Protein AF-A0A3D5L0C8-F1 (afdb_monomer)

Solvent-accessible surface area (backbone atoms only — not comparable to full-atom values): 24224 Å² total; per-residue (Å²): 131,83,74,75,51,73,50,75,52,76,43,56,41,90,88,77,67,47,79,75,45,77,50,77,46,75,53,84,63,50,46,59,67,56,48,68,77,65,62,50,64,24,40,38,86,71,37,79,89,48,92,45,42,49,68,38,48,75,40,47,19,88,88,66,50,30,41,53,58,52,72,58,24,50,44,31,11,35,37,28,18,60,48,75,71,81,96,42,45,75,59,77,69,74,60,67,86,52,56,53,54,19,29,17,18,66,47,68,57,93,67,85,52,47,38,40,22,20,36,35,84,86,69,34,41,78,50,100,90,51,73,42,85,40,72,50,61,55,100,78,23,46,72,77,64,74,57,30,75,45,80,32,26,16,50,29,10,69,26,50,85,58,29,61,86,42,61,40,36,42,42,38,58,43,36,38,32,75,46,62,84,50,52,73,67,56,48,52,44,60,69,28,50,42,48,58,43,69,89,80,26,29,31,34,21,52,47,70,82,83,63,44,38,39,41,38,39,29,43,34,56,32,86,63,83,57,100,85,58,66,75,26,50,90,76,65,54,46,81,74,43,78,49,78,42,74,60,92,66,47,50,51,78,48,93,60,88,48,43,23,35,44,62,40,49,43,90,74,63,32,38,36,38,37,15,24,61,58,29,87,61,60,60,31,52,39,22,29,36,38,33,33,72,88,76,60,52,75,49,67,39,71,45,75,33,79,76,35,36,35,40,39,41,10,39,35,29,86,59,96,54,42,39,39,17,25,28,36,46,59,56,93,60,23,40,37,34,40,26,50,81,33,36,31,35,36,42,32,34,73,91,40,69,83,50,65,44,78,46,68,58,92,49,70,42,62,97,38,15,30,27,31,84,53,97,47,27,16,30,33,41,57,58,88,60,31,38,40,38,29,23,33,38,29,32,69,85,65,47,72,35,64,31,54,51,59,53,30,38,39,63,49,55,83,55,97,61,71,49,38,41,22,43,65,63,42,60,41,90,86,52,46,44,32,29,40,35,27,56,55,84,66,45,34,32,45,32,36,28,36,66,82

Foldseek 3Di:
DADKDKDKDWDADPPPRHTDDIDIDIAHAACLVVCLVVFQWLNLVPPPPDPDFDFQQAFAFPVGAHCPPVPPFQWNKKFFWQDDADRDNLCPDGALVTWGLAMEANAQDPPPFQRYWGWDPVQWADDPPGTDTDTDHDPSHNDDHGDDMDTGGRLCRVDTPQAQPDDLRQKAFGTKGWCLPADLVLVQQQLQWAAADVVQQWTWGWDDPFFKIKIFIKRHRTPDDDPPADGSDRSRIDTPDIDMDGDPFAGAPDPPQKGLKHWYDQVPQKIKIWHWAFFPFFWTKIKMKIAGNPPRDIDIDIATGGGAGFHRQWIFGSPQATFFEGQWHHDPQWIWTQGPQQQFIWTAGNVDRNPIDTLGQNDHADCAAQQDRDNGAYQWEDQPLWIDGQQWIQGVVRDIRGYNRDHNFNSDSPDDDRWGFRDYWHADRSRQWTWGWTGDSSIIMITIMGRD

Sequence (452 aa):
MRLKGKMKIELRNAKTGALEKRVVRENMATNVLNDLFGINPMGVFYNFASESPKFTWSVASDSGYKMVPICPNAVGGILLFPNALEENAALVYPPTDNQPIAYASNDVNSGEQTGRGSISTTEAKAIENGYRFVWDFTTTQGNGTIRAAALTSSEGGVAGYGDIVEQRHSFRHIWRYDCGKATDDQKRILQNLVEIDFDKEKAYSIDYDGTTITLYTLRWPTFSIGLTEEFGTAVDFSVLETVTFTPTTFQWPNKTSYQYHYFLDGEDGYWYGFANKENSTGNATVYWCRISKEDHSFTEGKWSLTQTYLCCIGAHEYTSTPALGSKAVIRNGYLYVLRYQRTGVYKINLSNSADVTLIDFGFTSGNKPVFAQGDRDAFLLKHRGLIIGYSFLLTESDQVIQTKGQTRDFITSYGTESASVSSQFFPYGNGELLFYVTQSYGTEYFGCILAT

Mean predicted aligned error: 6.81 Å

Nearest PDB structures (foldseek):
  4bpc-assembly1_A  TM=7.087E-01  e=2.092E+00  Homo sapiens
  6kr4-assembly1_A  TM=7.311E-01  e=3.068E+00  Homo sapiens
  4hfo-assembly3_C  TM=2.675E-01  e=2.479E-01  Rhodnius prolixus
  5yvf-assembly4_D  TM=1.858E-01  e=2.222E-01  Arabidopsis thaliana
  5yvf-assembly2_B  TM=2.132E-01  e=7.007E-01  Arabidopsis thaliana

Secondary structure (DSSP, 8-state):
-----EEEEEEE-TTT--EEEEEEEE-PPPSHHHHHHH--GGGGGG-TTSS-SEE-TTSPPTTS--S-SIIIIIS-EEEEESSPPP--TT--S--TTS--SEEE-SS---SS-TTEEEE-TTT-EEETTEEE--EE--TTSS-S---EEEEE-TTTTTS-TT-SS--GGGEEEEEEEE-TTS-HHHHHHHHTEEEEETTTTEEEEEEE-SS-EEEEEEE--SS---TTPPSS-SS--EEEEEEEE--SS---S--SS-B-EEEEE-SSSEEEEEEE---SSS-EEEEEEEEETTT--EEEEEEEETT--BPPSEEEE-SSS-EEEESEEEETTEEEEEBTTSSEEEEEESS-TT-EEEEE-SS---SS-SS-SSTTS-S-EEETTEEE-SSEEE-TT--EEE----------SSSS-PPP--SPPEEETTTTEEEEEEEETTEEEEEEEEE-

Structure (mmCIF, N/CA/C/O backbone):
data_AF-A0A3D5L0C8-F1
#
_entry.id   AF-A0A3D5L0C8-F1
#
loop_
_atom_site.group_PDB
_atom_site.id
_atom_site.type_symbol
_atom_site.label_atom_id
_atom_site.label_alt_id
_atom_site.label_comp_id
_atom_site.label_asym_id
_atom_site.label_entity_id
_atom_site.label_seq_id
_atom_site.pdbx_PDB_ins_code
_atom_site.Cartn_x
_atom_site.Cartn_y
_atom_site.Cartn_z
_atom_site.occupancy
_atom_site.B_iso_or_equiv
_atom_site.auth_seq_id
_atom_site.auth_comp_id
_atom_site.auth_asym_id
_atom_site.auth_atom_id
_atom_site.pdbx_PDB_model_num
ATOM 1 N N . MET A 1 1 ? -1.393 9.008 -32.016 1.00 46.78 1 MET A N 1
ATOM 2 C CA . MET A 1 1 ? -0.918 7.717 -32.570 1.00 46.78 1 MET A CA 1
ATOM 3 C C . MET A 1 1 ? -0.586 6.820 -31.380 1.00 46.78 1 MET A C 1
ATOM 5 O O . MET A 1 1 ? 0.083 7.314 -30.483 1.00 46.78 1 MET A O 1
ATOM 9 N N . ARG A 1 2 ? -1.102 5.582 -31.287 1.00 64.38 2 ARG A N 1
ATOM 10 C CA . ARG A 1 2 ? -0.739 4.675 -30.173 1.00 64.38 2 ARG A CA 1
ATOM 11 C C . ARG A 1 2 ? 0.747 4.320 -30.283 1.00 64.38 2 ARG A C 1
ATOM 13 O O . ARG A 1 2 ? 1.199 4.004 -31.383 1.00 64.38 2 ARG A O 1
ATOM 20 N N . LEU A 1 3 ? 1.482 4.386 -29.170 1.00 73.88 3 LEU A N 1
ATOM 21 C CA . LEU A 1 3 ? 2.868 3.920 -29.102 1.00 73.88 3 LEU A CA 1
ATOM 22 C C . LEU A 1 3 ? 2.915 2.447 -29.528 1.00 73.88 3 LEU A C 1
ATOM 24 O O . LEU A 1 3 ? 2.140 1.630 -29.034 1.00 73.88 3 LEU A O 1
ATOM 28 N N . LYS A 1 4 ? 3.809 2.126 -30.462 1.00 78.31 4 LYS A N 1
ATOM 29 C CA . LYS A 1 4 ? 4.146 0.755 -30.848 1.00 78.31 4 LYS A CA 1
ATOM 30 C C . LYS A 1 4 ? 5.643 0.585 -30.696 1.00 78.31 4 LYS A C 1
ATOM 32 O O . LYS A 1 4 ? 6.416 1.410 -31.175 1.00 78.31 4 LYS A O 1
ATOM 37 N N . GLY A 1 5 ? 6.048 -0.485 -30.047 1.00 83.69 5 GLY A N 1
ATOM 38 C CA . GLY A 1 5 ? 7.436 -0.850 -29.843 1.00 83.69 5 GLY A CA 1
ATOM 39 C C . GLY A 1 5 ? 7.724 -2.229 -30.413 1.00 83.69 5 GLY A C 1
ATOM 40 O O . GLY A 1 5 ? 6.844 -3.059 -30.644 1.00 83.69 5 GLY A O 1
ATOM 41 N N . LYS A 1 6 ? 9.008 -2.457 -30.659 1.00 89.50 6 LYS A N 1
ATOM 42 C CA . LYS A 1 6 ? 9.543 -3.711 -31.168 1.00 89.50 6 LYS A CA 1
ATOM 43 C C . LYS A 1 6 ? 10.668 -4.142 -30.250 1.00 89.50 6 LYS A C 1
ATOM 45 O O . LYS A 1 6 ? 11.670 -3.441 -30.133 1.00 89.50 6 LYS A O 1
ATOM 50 N N . MET A 1 7 ? 10.512 -5.301 -29.631 1.00 89.69 7 MET A N 1
ATOM 51 C CA . MET A 1 7 ? 11.533 -5.902 -28.789 1.00 89.69 7 MET A CA 1
ATOM 52 C C . MET A 1 7 ? 12.334 -6.930 -29.585 1.00 89.69 7 MET A C 1
ATOM 54 O O . MET A 1 7 ? 11.786 -7.720 -30.359 1.00 89.69 7 MET A O 1
ATOM 58 N N . LYS A 1 8 ? 13.648 -6.936 -29.364 1.00 92.12 8 LYS A N 1
ATOM 59 C CA . LYS A 1 8 ? 14.573 -7.938 -29.887 1.00 92.12 8 LYS A CA 1
ATOM 60 C C . LYS A 1 8 ? 15.451 -8.435 -28.740 1.00 92.12 8 LYS A C 1
ATOM 62 O O . LYS A 1 8 ? 16.183 -7.639 -28.171 1.00 92.12 8 LYS A O 1
ATOM 67 N N . ILE A 1 9 ? 15.393 -9.732 -28.447 1.00 89.50 9 ILE A N 1
ATOM 68 C CA . ILE A 1 9 ? 16.276 -10.398 -27.480 1.00 89.50 9 ILE A CA 1
ATOM 69 C C . ILE A 1 9 ? 17.264 -11.260 -28.263 1.00 89.50 9 ILE A C 1
ATOM 71 O O . ILE A 1 9 ? 16.849 -12.061 -29.107 1.00 89.50 9 ILE A O 1
ATOM 75 N N . GLU A 1 10 ? 18.557 -11.090 -27.998 1.00 92.56 10 GLU A N 1
ATOM 76 C CA . GLU A 1 10 ? 19.642 -11.861 -28.607 1.00 92.56 10 GLU A CA 1
ATOM 77 C C . GLU A 1 10 ? 20.463 -12.544 -27.513 1.00 92.56 10 GLU A C 1
ATOM 79 O O . GLU A 1 10 ? 21.005 -11.880 -26.638 1.00 92.56 10 GLU A O 1
ATOM 84 N N . LEU A 1 11 ? 20.565 -13.871 -27.580 1.00 89.62 11 LEU A N 1
ATOM 85 C CA . LEU A 1 11 ? 21.498 -14.653 -26.774 1.00 89.62 11 LEU A CA 1
ATOM 86 C C . LEU A 1 11 ? 22.724 -14.954 -27.627 1.00 89.62 11 LEU A C 1
ATOM 88 O O . LEU A 1 11 ? 22.591 -15.469 -28.743 1.00 89.62 11 LEU A O 1
ATOM 92 N N . ARG A 1 12 ? 23.906 -14.637 -27.106 1.00 90.69 12 ARG A N 1
ATOM 93 C CA . ARG A 1 12 ? 25.183 -14.847 -27.787 1.00 90.69 12 ARG A CA 1
ATOM 94 C C . ARG A 1 12 ? 26.103 -15.699 -26.934 1.00 90.69 12 ARG A C 1
ATOM 96 O O . ARG A 1 12 ? 26.145 -15.556 -25.716 1.00 90.69 12 ARG A O 1
ATOM 103 N N . ASN A 1 13 ? 26.874 -16.546 -27.598 1.00 90.31 13 ASN A N 1
ATOM 104 C CA . ASN A 1 13 ? 27.884 -17.356 -26.952 1.00 90.31 13 ASN A CA 1
ATOM 105 C C . ASN A 1 13 ? 28.969 -16.461 -26.337 1.00 90.31 13 ASN A C 1
ATOM 107 O O . ASN A 1 13 ? 29.617 -15.694 -27.050 1.00 90.31 13 ASN A O 1
ATOM 111 N N . ALA A 1 14 ? 29.223 -16.610 -25.039 1.00 85.62 14 ALA A N 1
ATOM 112 C CA . ALA A 1 14 ? 30.166 -15.751 -24.323 1.00 85.62 14 ALA A CA 1
ATOM 113 C C . ALA A 1 14 ? 31.625 -15.865 -24.810 1.00 85.62 14 ALA A C 1
ATOM 115 O O . ALA A 1 14 ? 32.391 -14.920 -24.660 1.00 85.62 14 ALA A O 1
ATOM 116 N N . LYS A 1 15 ? 32.028 -17.007 -25.391 1.00 88.44 15 LYS A N 1
ATOM 117 C CA . LYS A 1 15 ? 33.410 -17.237 -25.854 1.00 88.44 15 LYS A CA 1
ATOM 118 C C . LYS A 1 15 ? 33.625 -16.838 -27.311 1.00 88.44 15 LYS A C 1
ATOM 120 O O . LYS A 1 15 ? 34.709 -16.393 -27.664 1.00 88.44 15 LYS A O 1
ATOM 125 N N . THR A 1 16 ? 32.621 -17.043 -28.162 1.00 91.12 16 THR A N 1
ATOM 126 C CA . THR A 1 16 ? 32.753 -16.871 -29.621 1.00 91.12 16 THR A CA 1
ATOM 127 C C . THR A 1 16 ? 32.016 -15.647 -30.164 1.00 91.12 16 THR A C 1
ATOM 129 O O . THR A 1 16 ? 32.230 -15.275 -31.313 1.00 91.12 16 THR A O 1
ATOM 132 N N . GLY A 1 17 ? 31.117 -15.035 -29.384 1.00 88.19 17 GLY A N 1
ATOM 133 C CA . GLY A 1 17 ? 30.242 -13.941 -29.826 1.00 88.19 17 GLY A CA 1
ATOM 134 C C . GLY A 1 17 ? 29.142 -14.364 -30.812 1.00 88.19 17 GLY A C 1
ATOM 135 O O . GLY A 1 17 ? 28.331 -13.530 -31.236 1.00 88.19 17 GLY A O 1
ATOM 136 N N . ALA A 1 18 ? 29.092 -15.651 -31.176 1.00 92.25 18 ALA A N 1
ATOM 137 C CA . ALA A 1 18 ? 28.122 -16.196 -32.113 1.00 92.25 18 ALA A CA 1
ATOM 138 C C . ALA A 1 18 ? 26.694 -16.058 -31.567 1.00 92.25 18 ALA A C 1
ATOM 140 O O . ALA A 1 18 ? 26.443 -16.300 -30.389 1.00 92.25 18 ALA A O 1
ATOM 141 N N . LEU A 1 19 ? 25.754 -15.666 -32.428 1.00 93.81 19 LEU A N 1
ATOM 142 C CA . LEU A 1 19 ? 24.335 -15.594 -32.084 1.00 93.81 19 LEU A CA 1
ATOM 143 C C . LEU A 1 19 ? 23.773 -17.011 -31.924 1.00 93.81 19 LEU A C 1
ATOM 145 O O . LEU A 1 19 ? 23.749 -17.772 -32.886 1.00 93.81 19 LEU A O 1
ATOM 149 N N . GLU A 1 20 ? 23.288 -17.339 -30.730 1.00 92.12 20 GLU A N 1
ATOM 150 C CA . GLU A 1 20 ? 22.707 -18.649 -30.415 1.00 92.12 20 GLU A CA 1
ATOM 151 C C . GLU A 1 20 ? 21.182 -18.631 -30.517 1.00 92.12 20 GLU A C 1
ATOM 153 O O . GLU A 1 20 ? 20.568 -19.572 -31.015 1.00 92.12 20 GLU A O 1
ATOM 158 N N . LYS A 1 21 ? 20.547 -17.542 -30.070 1.00 90.00 21 LYS A N 1
ATOM 159 C CA . LYS A 1 21 ? 19.090 -17.399 -30.123 1.00 90.00 21 LYS A CA 1
ATOM 160 C C . LYS A 1 21 ? 18.699 -15.958 -30.386 1.00 90.00 21 LYS A C 1
ATOM 162 O O . LYS A 1 21 ? 19.299 -15.030 -29.854 1.00 90.00 21 LYS A O 1
ATOM 167 N N . ARG A 1 22 ? 17.641 -15.777 -31.173 1.00 91.75 22 ARG A N 1
ATOM 168 C CA . ARG A 1 22 ? 17.027 -14.475 -31.424 1.00 91.75 22 ARG A CA 1
ATOM 169 C C . ARG A 1 22 ? 15.517 -14.577 -31.310 1.00 91.75 22 ARG A C 1
ATOM 171 O O . ARG A 1 22 ? 14.903 -15.434 -31.938 1.00 91.75 22 ARG A O 1
ATOM 178 N N . VAL A 1 23 ? 14.923 -13.670 -30.546 1.00 89.94 23 VAL A N 1
ATOM 179 C CA . VAL A 1 23 ? 13.471 -13.513 -30.432 1.00 89.94 23 VAL A CA 1
ATOM 180 C C . VAL A 1 23 ? 13.116 -12.085 -30.815 1.00 89.94 23 VAL A C 1
ATOM 182 O O . VAL A 1 23 ? 13.772 -11.141 -30.384 1.00 89.94 23 VAL A O 1
ATOM 185 N N . VAL A 1 24 ? 12.087 -11.927 -31.646 1.00 91.75 24 VAL A N 1
ATOM 186 C CA . VAL A 1 24 ? 11.527 -10.623 -32.016 1.00 91.75 24 VAL A CA 1
ATOM 187 C C . VAL A 1 24 ? 10.039 -10.643 -31.703 1.00 91.75 24 VAL A C 1
ATOM 189 O O . VAL A 1 24 ? 9.349 -11.610 -32.042 1.00 91.75 24 VAL A O 1
ATOM 192 N N . ARG A 1 25 ? 9.562 -9.598 -31.034 1.00 88.25 25 ARG A N 1
ATOM 193 C CA . ARG A 1 25 ? 8.157 -9.400 -30.672 1.00 88.25 25 ARG A CA 1
ATOM 194 C C . ARG A 1 25 ? 7.787 -7.934 -30.844 1.00 88.25 25 ARG A C 1
ATOM 196 O O . ARG A 1 25 ? 8.656 -7.063 -30.796 1.00 88.25 25 ARG A O 1
ATOM 203 N N . GLU A 1 26 ? 6.510 -7.676 -31.056 1.00 87.50 26 GLU A N 1
ATOM 204 C CA . GLU A 1 26 ? 5.938 -6.342 -30.880 1.00 87.50 26 GLU A CA 1
ATOM 205 C C . GLU A 1 26 ? 5.467 -6.217 -29.432 1.00 87.50 26 GLU A C 1
ATOM 207 O O . GLU A 1 26 ? 5.227 -7.233 -28.782 1.00 87.50 26 GLU A O 1
ATOM 212 N N . ASN A 1 27 ? 5.410 -4.998 -28.904 1.00 78.06 27 ASN A N 1
ATOM 213 C CA . ASN A 1 27 ? 4.902 -4.761 -27.559 1.00 78.06 27 ASN A CA 1
ATOM 214 C C . ASN A 1 27 ? 3.533 -4.068 -27.593 1.00 78.06 27 ASN A C 1
ATOM 216 O O . ASN A 1 27 ? 3.115 -3.481 -28.594 1.00 78.06 27 ASN A O 1
ATOM 220 N N . MET A 1 28 ? 2.870 -4.115 -26.446 1.00 85.69 28 MET A N 1
ATOM 221 C CA . MET A 1 28 ? 1.727 -3.284 -26.109 1.00 85.69 28 MET A CA 1
ATOM 222 C C . MET A 1 28 ? 2.207 -2.172 -25.167 1.00 85.69 28 MET A C 1
ATOM 224 O O . MET A 1 28 ? 3.084 -2.395 -24.333 1.00 85.69 28 MET A O 1
ATOM 228 N N . ALA A 1 29 ? 1.640 -0.975 -25.301 1.00 85.06 29 ALA A N 1
ATOM 229 C CA . ALA A 1 29 ? 1.774 0.075 -24.299 1.00 85.06 29 ALA A CA 1
ATOM 230 C C . ALA A 1 29 ? 0.574 0.005 -23.350 1.00 85.06 29 ALA A C 1
ATOM 232 O O . ALA A 1 29 ? -0.567 -0.057 -23.815 1.00 85.06 29 ALA A O 1
ATOM 233 N N . THR A 1 30 ? 0.836 0.004 -22.046 1.00 86.81 30 THR A N 1
ATOM 234 C CA . THR A 1 30 ? -0.211 0.117 -21.029 1.00 86.81 30 THR A CA 1
ATOM 235 C C . THR A 1 30 ? -0.699 1.562 -20.909 1.00 86.81 30 THR A C 1
ATOM 237 O O . THR A 1 30 ? -0.121 2.484 -21.496 1.00 86.81 30 THR A O 1
ATOM 240 N N . ASN A 1 31 ? -1.771 1.767 -20.147 1.00 85.31 31 ASN A N 1
ATOM 241 C CA . ASN A 1 31 ? -2.348 3.089 -19.926 1.00 85.31 31 ASN A CA 1
ATOM 242 C C . ASN A 1 31 ? -1.559 3.941 -18.918 1.00 85.31 31 ASN A C 1
ATOM 244 O O . ASN A 1 31 ? -1.756 5.151 -18.916 1.00 85.31 31 ASN A O 1
ATOM 248 N N . VAL A 1 32 ? -0.591 3.366 -18.186 1.00 82.69 32 VAL A N 1
ATOM 249 C CA . VAL A 1 32 ? 0.121 4.010 -17.061 1.00 82.69 32 VAL A CA 1
ATOM 250 C C . VAL A 1 32 ? 0.626 5.427 -17.345 1.00 82.69 32 VAL A C 1
ATOM 252 O O . VAL A 1 32 ? 0.525 6.298 -16.494 1.00 82.69 32 VAL A O 1
ATOM 255 N N . LEU A 1 33 ? 1.162 5.705 -18.542 1.00 82.88 33 LEU A N 1
ATOM 256 C CA . LEU A 1 33 ? 1.644 7.052 -18.874 1.00 82.88 33 LEU A CA 1
ATOM 257 C C . LEU A 1 33 ? 0.493 8.043 -19.057 1.00 82.88 33 LEU A C 1
ATOM 259 O O . LEU A 1 33 ? 0.602 9.192 -18.641 1.00 82.88 33 LEU A O 1
ATOM 263 N N . ASN A 1 34 ? -0.595 7.612 -19.697 1.00 83.12 34 ASN A N 1
ATOM 264 C CA . ASN A 1 34 ? -1.778 8.454 -19.851 1.00 83.12 34 ASN A CA 1
ATOM 265 C C . ASN A 1 34 ? -2.462 8.658 -18.503 1.00 83.12 34 ASN A C 1
ATOM 267 O O . ASN A 1 34 ? -2.922 9.758 -18.232 1.00 83.12 34 ASN A O 1
ATOM 271 N N . ASP A 1 35 ? -2.478 7.632 -17.660 1.00 81.25 35 ASP A N 1
ATOM 272 C CA . ASP A 1 35 ? -3.076 7.682 -16.333 1.00 81.25 35 ASP A CA 1
ATOM 273 C C . ASP A 1 35 ? -2.262 8.615 -15.421 1.00 81.25 35 ASP A C 1
ATOM 275 O O . ASP A 1 35 ? -2.812 9.541 -14.830 1.00 81.25 35 ASP A O 1
ATOM 279 N N . LEU A 1 36 ? -0.932 8.491 -15.424 1.00 78.69 36 LEU A N 1
ATOM 280 C CA . LEU A 1 36 ? -0.020 9.341 -14.654 1.00 78.69 36 LEU A CA 1
ATOM 281 C C . LEU A 1 36 ? -0.129 10.836 -14.996 1.00 78.69 36 LEU A C 1
ATOM 283 O O . LEU A 1 36 ? -0.062 11.673 -14.099 1.00 78.69 36 LEU A O 1
ATOM 287 N N . PHE A 1 37 ? -0.248 11.184 -16.282 1.00 78.00 37 PHE A N 1
ATOM 288 C CA . PHE A 1 37 ? -0.276 12.586 -16.727 1.00 78.00 37 PHE A CA 1
ATOM 289 C C . PHE A 1 37 ? -1.687 13.129 -16.996 1.00 78.00 37 PHE A C 1
ATOM 291 O O . PHE A 1 37 ? -1.853 14.339 -17.135 1.00 78.00 37 PHE A O 1
ATOM 298 N N . GLY A 1 38 ? -2.688 12.258 -17.107 1.00 78.31 38 GLY A N 1
ATOM 299 C CA . GLY A 1 38 ? -4.063 12.610 -17.458 1.00 78.31 38 GLY A CA 1
ATOM 300 C C . GLY A 1 38 ? -5.036 12.571 -16.283 1.00 78.31 38 GLY A C 1
ATOM 301 O O . GLY A 1 38 ? -6.026 13.302 -16.309 1.00 78.31 38 GLY A O 1
ATOM 302 N N . ILE A 1 39 ? -4.769 11.766 -15.249 1.00 78.25 39 ILE A N 1
ATOM 303 C CA . ILE A 1 39 ? -5.609 11.715 -14.049 1.00 78.25 39 ILE A CA 1
ATOM 304 C C . ILE A 1 39 ? -5.205 12.862 -13.123 1.00 78.25 39 ILE A C 1
ATOM 306 O O . ILE A 1 39 ? -4.081 12.917 -12.629 1.00 78.25 39 ILE A O 1
ATOM 310 N N . ASN A 1 40 ? -6.147 13.769 -12.871 1.00 79.19 40 ASN A N 1
ATOM 311 C CA . ASN A 1 40 ? -5.945 14.942 -12.030 1.00 79.19 40 ASN A CA 1
ATOM 312 C C . ASN A 1 40 ? -6.968 14.957 -10.874 1.00 79.19 40 ASN A C 1
ATOM 314 O O . ASN A 1 40 ? -7.978 15.660 -10.964 1.00 79.19 40 ASN A O 1
ATOM 318 N N . PRO A 1 41 ? -6.756 14.147 -9.823 1.00 79.56 41 PRO A N 1
ATOM 319 C CA . PRO A 1 41 ? -7.678 14.056 -8.694 1.00 79.56 41 PRO A CA 1
ATOM 320 C C . PRO A 1 41 ? -7.681 15.374 -7.902 1.00 79.56 41 PRO A C 1
ATOM 322 O O . PRO A 1 41 ? -6.631 15.983 -7.704 1.00 79.56 41 PRO A O 1
ATOM 325 N N . MET A 1 42 ? -8.857 15.832 -7.466 1.00 79.00 42 MET A N 1
ATOM 326 C CA . MET A 1 42 ? -9.096 17.125 -6.789 1.00 79.00 42 MET A CA 1
ATOM 327 C C . MET A 1 42 ? -8.571 18.329 -7.599 1.00 79.00 42 MET A C 1
ATOM 329 O O . MET A 1 42 ? -8.181 19.358 -7.056 1.00 79.00 42 MET A O 1
ATOM 333 N N . GLY A 1 43 ? -8.457 18.125 -8.911 1.00 77.44 43 GLY A N 1
ATOM 334 C CA . GLY A 1 43 ? -7.459 18.677 -9.822 1.00 77.44 43 GLY A CA 1
ATOM 335 C C . GLY A 1 43 ? -6.283 19.500 -9.298 1.00 77.44 43 GLY A C 1
ATOM 336 O O . GLY A 1 43 ? -5.964 20.589 -9.783 1.00 77.44 43 GLY A O 1
ATOM 337 N N . VAL A 1 44 ? -5.505 18.867 -8.436 1.00 78.25 44 VAL A N 1
ATOM 338 C CA . VAL A 1 44 ? -4.205 19.343 -7.962 1.00 78.25 44 VAL A CA 1
ATOM 339 C C . VAL A 1 44 ? -3.298 19.951 -9.051 1.00 78.25 44 VAL A C 1
ATOM 341 O O . VAL A 1 44 ? -2.605 20.925 -8.770 1.00 78.25 44 VAL A O 1
ATOM 344 N N . PHE A 1 45 ? -3.307 19.455 -10.299 1.00 76.06 45 PHE A N 1
ATOM 345 C CA . PHE A 1 45 ? -2.446 19.944 -11.394 1.00 76.06 45 PHE A CA 1
ATOM 346 C C . PHE A 1 45 ? -2.759 21.374 -11.845 1.00 76.06 45 PHE A C 1
ATOM 348 O O . PHE A 1 45 ? -1.916 21.987 -12.496 1.00 76.06 45 PHE A O 1
ATOM 355 N N . TYR A 1 46 ? -3.944 21.910 -11.537 1.00 73.81 46 TYR A N 1
ATOM 356 C CA . TYR A 1 46 ? -4.330 23.263 -11.952 1.00 73.81 46 TYR A CA 1
ATOM 357 C C . TYR A 1 46 ? -4.116 24.318 -10.863 1.00 73.81 46 TYR A C 1
ATOM 359 O O . TYR A 1 46 ? -4.359 25.502 -11.105 1.00 73.81 46 TYR A O 1
ATOM 367 N N . ASN A 1 47 ? -3.620 23.927 -9.686 1.00 71.00 47 ASN A N 1
ATOM 368 C CA . ASN A 1 47 ? -3.354 24.850 -8.588 1.00 71.00 47 ASN A CA 1
ATOM 369 C C . ASN A 1 47 ? -1.998 25.567 -8.765 1.00 71.00 47 ASN A C 1
ATOM 371 O O . ASN A 1 47 ? -1.050 25.387 -8.007 1.00 71.00 47 ASN A O 1
ATOM 375 N N . PHE A 1 48 ? -1.880 26.361 -9.834 1.00 58.28 48 PHE A N 1
ATOM 376 C CA . PHE A 1 48 ? -0.625 27.020 -10.225 1.00 58.28 48 PHE A CA 1
ATOM 377 C C . PHE A 1 48 ? -0.238 28.214 -9.337 1.00 58.28 48 PHE A C 1
ATOM 379 O O . PHE A 1 48 ? 0.910 28.650 -9.374 1.00 58.28 48 PHE A O 1
ATOM 386 N N . ALA A 1 49 ? -1.189 28.776 -8.584 1.00 54.59 49 ALA A N 1
ATOM 387 C CA . ALA A 1 49 ? -0.977 29.967 -7.756 1.00 54.59 49 ALA A CA 1
ATOM 388 C C . ALA A 1 49 ? -0.532 29.642 -6.318 1.00 54.59 49 ALA A C 1
ATOM 390 O O . ALA A 1 49 ? -0.107 30.534 -5.586 1.00 54.59 49 ALA A O 1
ATOM 391 N N . SER A 1 50 ? -0.641 28.382 -5.907 1.00 61.25 50 SER A N 1
ATOM 392 C CA . SER A 1 50 ? -0.322 27.919 -4.559 1.00 61.25 50 SER A CA 1
ATOM 393 C C . SER A 1 50 ? 1.110 27.395 -4.440 1.00 61.25 50 SER A C 1
ATOM 395 O O . SER A 1 50 ? 1.622 26.762 -5.360 1.00 61.25 50 SER A O 1
ATOM 397 N N . GLU A 1 51 ? 1.714 27.527 -3.257 1.00 65.00 51 GLU A N 1
ATOM 398 C CA . GLU A 1 51 ? 2.960 26.817 -2.911 1.00 65.00 51 GLU A CA 1
ATOM 399 C C . GLU A 1 51 ? 2.771 25.289 -2.774 1.00 65.00 51 GLU A C 1
ATOM 401 O O . GLU A 1 51 ? 3.752 24.544 -2.725 1.00 65.00 51 GLU A O 1
ATOM 406 N N . SER A 1 52 ? 1.521 24.816 -2.690 1.00 64.38 52 SER A N 1
ATOM 407 C CA . SER A 1 52 ? 1.135 23.404 -2.589 1.00 64.38 52 SER A CA 1
ATOM 408 C C . SER A 1 52 ? -0.133 23.133 -3.398 1.00 64.38 52 SER A C 1
ATOM 410 O O . SER A 1 52 ? -1.098 23.864 -3.212 1.00 64.38 52 SER A O 1
ATOM 412 N N . PRO A 1 53 ? -0.190 22.060 -4.201 1.00 65.50 53 PRO A N 1
ATOM 413 C CA . PRO A 1 53 ? 0.602 20.847 -4.044 1.00 65.50 53 PRO A CA 1
ATOM 414 C C . PRO A 1 53 ? 1.982 20.910 -4.708 1.00 65.50 53 PRO A C 1
ATOM 416 O O . PRO A 1 53 ? 2.165 21.477 -5.783 1.00 65.50 53 PRO A O 1
ATOM 419 N N . LYS A 1 54 ? 2.977 20.301 -4.051 1.00 73.94 54 LYS A N 1
ATOM 420 C CA . LYS A 1 54 ? 4.341 20.197 -4.588 1.00 73.94 54 LYS A CA 1
ATOM 421 C C . LYS A 1 54 ? 4.438 18.993 -5.511 1.00 73.94 54 LYS A C 1
ATOM 423 O O . LYS A 1 54 ? 4.233 17.863 -5.072 1.00 73.94 54 LYS A O 1
ATOM 428 N N . PHE A 1 55 ? 4.799 19.240 -6.763 1.00 74.44 55 PHE A N 1
ATOM 429 C CA . PHE A 1 55 ? 4.939 18.229 -7.803 1.00 74.44 55 PHE A CA 1
ATOM 430 C C . PHE A 1 55 ? 6.384 17.774 -7.985 1.00 74.44 55 PHE A C 1
ATOM 432 O O . PHE A 1 55 ? 7.282 18.600 -8.101 1.00 74.44 55 PHE A O 1
ATOM 439 N N . THR A 1 56 ? 6.615 16.468 -8.097 1.00 71.62 56 THR A N 1
ATOM 440 C CA . THR A 1 56 ? 7.979 15.903 -8.146 1.00 71.62 56 THR A CA 1
ATOM 441 C C . THR A 1 56 ? 8.398 15.362 -9.519 1.00 71.62 56 THR A C 1
ATOM 443 O O . THR A 1 56 ? 9.527 14.911 -9.679 1.00 71.62 56 THR A O 1
ATOM 446 N N . TRP A 1 57 ? 7.550 15.450 -10.552 1.00 71.31 57 TRP A N 1
ATOM 447 C CA . TRP A 1 57 ? 7.816 14.856 -11.877 1.00 71.31 57 TRP A CA 1
ATOM 448 C C . TRP A 1 57 ? 9.059 15.418 -12.588 1.00 71.31 57 TRP A C 1
ATOM 450 O O . TRP A 1 57 ? 9.769 14.676 -13.269 1.00 71.31 57 TRP A O 1
ATOM 460 N N . SER A 1 58 ? 9.344 16.713 -12.448 1.00 67.56 58 SER A N 1
ATOM 461 C CA . SER A 1 58 ? 10.473 17.392 -13.106 1.00 67.56 58 SER A CA 1
ATOM 462 C C . SER A 1 58 ? 11.695 17.588 -12.212 1.00 67.56 58 SER A C 1
ATOM 464 O O . SER A 1 58 ? 12.744 18.027 -12.692 1.00 67.56 58 SER A O 1
ATOM 466 N N . VAL A 1 59 ? 11.576 17.254 -10.930 1.00 67.00 59 VAL A N 1
ATOM 467 C CA . VAL A 1 59 ? 12.553 17.624 -9.914 1.00 67.00 59 VAL A CA 1
ATOM 468 C C . VAL A 1 59 ? 13.427 16.415 -9.599 1.00 67.00 59 VAL A C 1
ATOM 470 O O . VAL A 1 59 ? 12.928 15.369 -9.185 1.00 67.00 59 VAL A O 1
ATOM 473 N N . ALA A 1 60 ? 14.733 16.561 -9.831 1.00 65.69 60 ALA A N 1
ATOM 474 C CA . ALA A 1 60 ? 15.682 15.465 -9.720 1.00 65.69 60 ALA A CA 1
ATOM 475 C C . ALA A 1 60 ? 15.838 14.998 -8.270 1.00 65.69 60 ALA A C 1
ATOM 477 O O . ALA A 1 60 ? 16.203 15.781 -7.402 1.00 65.69 60 ALA A O 1
ATOM 478 N N . SER A 1 61 ? 15.569 13.720 -8.054 1.00 61.75 61 SER A N 1
ATOM 479 C CA . SER A 1 61 ? 15.798 12.936 -6.849 1.00 61.75 61 SER A CA 1
ATOM 480 C C . SER A 1 61 ? 17.250 13.088 -6.333 1.00 61.75 61 SER A C 1
ATOM 482 O O . SER A 1 61 ? 18.135 13.471 -7.100 1.00 61.75 61 SER A O 1
ATOM 484 N N . ASP A 1 62 ? 17.550 12.714 -5.082 1.00 58.19 62 ASP A N 1
ATOM 485 C CA . ASP A 1 62 ? 18.942 12.651 -4.581 1.00 58.19 62 ASP A CA 1
ATOM 486 C C . ASP A 1 62 ? 19.822 11.686 -5.402 1.00 58.19 62 ASP A C 1
ATOM 488 O O . ASP A 1 62 ? 21.037 11.852 -5.489 1.00 58.19 62 ASP A O 1
ATOM 492 N N . SER A 1 63 ? 19.204 10.700 -6.064 1.00 56.66 63 SER A N 1
ATOM 493 C CA . SER A 1 63 ? 19.847 9.812 -7.041 1.00 56.66 63 SER A CA 1
ATOM 494 C C . SER A 1 63 ? 19.922 10.396 -8.465 1.00 56.66 63 SER A C 1
ATOM 496 O O . SER A 1 63 ? 20.337 9.704 -9.391 1.00 56.66 63 SER A O 1
ATOM 498 N N . GLY A 1 64 ? 19.531 11.658 -8.665 1.00 61.09 64 GLY A N 1
ATOM 499 C CA . GLY A 1 64 ? 19.568 12.374 -9.944 1.00 61.09 64 GLY A CA 1
ATOM 500 C C . GLY A 1 64 ? 18.421 12.057 -10.915 1.00 61.09 64 GLY A C 1
ATOM 501 O O . GLY A 1 64 ? 18.421 12.565 -12.039 1.00 61.09 64 GLY A O 1
ATOM 502 N N . TYR A 1 65 ? 17.436 11.244 -10.521 1.00 67.75 65 TYR A N 1
ATOM 503 C CA . TYR A 1 65 ? 16.306 10.853 -11.369 1.00 67.75 65 TYR A CA 1
ATOM 504 C C . TYR A 1 65 ? 15.193 11.899 -11.395 1.00 67.75 65 TYR A C 1
ATOM 506 O O . TYR A 1 65 ? 14.798 12.437 -10.372 1.00 67.75 65 TYR A O 1
ATOM 514 N N . LYS A 1 66 ? 14.575 12.091 -12.559 1.00 75.56 66 LYS A N 1
ATOM 515 C CA . LYS A 1 66 ? 13.347 12.876 -12.746 1.00 75.56 66 LYS A CA 1
ATOM 516 C C . LYS A 1 66 ? 12.435 12.140 -13.720 1.00 75.56 66 LYS A C 1
ATOM 518 O O . LYS A 1 66 ? 12.944 11.605 -14.693 1.00 75.56 66 LYS A O 1
ATOM 523 N N . MET A 1 67 ? 11.113 12.141 -13.535 1.00 78.38 67 MET A N 1
ATOM 524 C CA . MET A 1 67 ? 10.191 11.438 -14.449 1.00 78.38 67 MET A CA 1
ATOM 525 C C . MET A 1 67 ? 10.208 12.008 -15.871 1.00 78.38 67 MET A C 1
ATOM 527 O O . MET A 1 67 ? 10.007 11.263 -16.829 1.00 78.38 67 MET A O 1
ATOM 531 N N . VAL A 1 68 ? 10.457 13.315 -16.020 1.00 83.44 68 VAL A N 1
ATOM 532 C CA . VAL A 1 68 ? 10.539 13.968 -17.334 1.00 83.44 68 VAL A CA 1
ATOM 533 C C . VAL A 1 68 ? 11.973 14.319 -17.747 1.00 83.44 68 VAL A C 1
ATOM 535 O O . VAL A 1 68 ? 12.776 14.725 -16.905 1.00 83.44 68 VAL A O 1
ATOM 538 N N . PRO A 1 69 ? 12.322 14.228 -19.044 1.00 86.62 69 PRO A N 1
ATOM 539 C CA . PRO A 1 69 ? 11.477 13.809 -20.174 1.00 86.62 69 PRO A CA 1
ATOM 540 C C . PRO A 1 69 ? 11.060 12.327 -20.101 1.00 86.62 69 PRO A C 1
ATOM 542 O O . PRO A 1 69 ? 11.766 11.527 -19.499 1.00 86.62 69 PRO A O 1
ATOM 545 N N . ILE A 1 70 ? 9.919 11.969 -20.718 1.00 87.88 70 ILE A N 1
ATOM 546 C CA . ILE A 1 70 ? 9.334 10.610 -20.642 1.00 87.88 70 ILE A CA 1
ATOM 547 C C . ILE A 1 70 ? 10.373 9.534 -20.976 1.00 87.88 70 ILE A C 1
ATOM 549 O O . ILE A 1 70 ? 10.547 8.592 -20.212 1.00 87.88 70 ILE A O 1
ATOM 553 N N . CYS A 1 71 ? 11.104 9.694 -22.080 1.00 90.25 71 CYS A N 1
ATOM 554 C CA . CYS A 1 71 ? 12.273 8.873 -22.376 1.00 90.25 71 CYS A CA 1
ATOM 555 C C . CYS A 1 71 ? 13.549 9.672 -22.065 1.00 90.25 71 CYS A C 1
ATOM 557 O O . CYS A 1 71 ? 13.645 10.824 -22.499 1.00 90.25 71 CYS A O 1
ATOM 559 N N . PRO A 1 72 ? 14.549 9.076 -21.394 1.00 89.38 72 PRO A N 1
ATOM 560 C CA . PRO A 1 72 ? 14.618 7.678 -20.965 1.00 89.38 72 PRO A CA 1
ATOM 561 C C . PRO A 1 72 ? 14.173 7.455 -19.505 1.00 89.38 72 PRO A C 1
ATOM 563 O O . PRO A 1 72 ? 14.705 6.558 -18.860 1.00 89.38 72 PRO A O 1
ATOM 566 N N . ASN A 1 73 ? 13.299 8.290 -18.934 1.00 87.50 73 ASN A N 1
ATOM 567 C CA . ASN A 1 73 ? 13.065 8.279 -17.487 1.00 87.50 73 ASN A CA 1
ATOM 568 C C . ASN A 1 73 ? 11.772 7.561 -17.080 1.00 87.50 73 ASN A C 1
ATOM 570 O O . ASN A 1 73 ? 11.839 6.463 -16.536 1.00 87.50 73 ASN A O 1
ATOM 574 N N . ALA A 1 74 ? 10.595 8.133 -17.365 1.00 84.94 74 ALA A N 1
ATOM 575 C CA . ALA A 1 74 ? 9.308 7.468 -17.118 1.00 84.94 74 ALA A CA 1
ATOM 576 C C . ALA A 1 74 ? 9.165 6.149 -17.902 1.00 84.94 74 ALA A C 1
ATOM 578 O O . ALA A 1 74 ? 8.456 5.245 -17.470 1.00 84.94 74 ALA A O 1
ATOM 579 N N . VAL A 1 75 ? 9.878 6.028 -19.025 1.00 87.94 75 VAL A N 1
ATOM 580 C CA . VAL A 1 75 ? 10.132 4.772 -19.731 1.00 87.94 75 VAL A CA 1
ATOM 581 C C . VAL A 1 75 ? 11.630 4.665 -19.964 1.00 87.94 75 VAL A C 1
ATOM 583 O O . VAL A 1 75 ? 12.196 5.454 -20.720 1.00 87.94 75 VAL A O 1
ATOM 586 N N . GLY A 1 76 ? 12.268 3.688 -19.331 1.00 89.94 76 GLY A N 1
ATOM 587 C CA . GLY A 1 76 ? 13.703 3.452 -19.506 1.00 89.94 76 GLY A CA 1
ATOM 588 C C . GLY A 1 76 ? 14.315 2.390 -18.609 1.00 89.94 76 GLY A C 1
ATOM 589 O O . GLY A 1 76 ? 15.531 2.219 -18.627 1.00 89.94 76 GLY A O 1
ATOM 590 N N . GLY A 1 77 ? 13.488 1.658 -17.870 1.00 92.12 77 GLY A N 1
ATOM 591 C CA . GLY A 1 77 ? 13.854 0.383 -17.284 1.00 92.12 77 GLY A CA 1
ATOM 592 C C . GLY A 1 77 ? 13.195 -0.786 -18.015 1.00 92.12 77 GLY A C 1
ATOM 593 O O . GLY A 1 77 ? 12.255 -0.618 -18.799 1.00 92.12 77 GLY A O 1
ATOM 594 N N . ILE A 1 78 ? 13.682 -1.987 -17.730 1.00 93.19 78 ILE A N 1
ATOM 595 C CA . ILE A 1 78 ? 13.117 -3.255 -18.186 1.00 93.19 78 ILE A CA 1
ATOM 596 C C . ILE A 1 78 ? 13.028 -4.229 -17.013 1.00 93.19 78 ILE A C 1
ATOM 598 O O . ILE A 1 78 ? 13.945 -4.301 -16.199 1.00 93.19 78 ILE A O 1
ATOM 602 N N . LEU A 1 79 ? 11.939 -4.990 -16.954 1.00 92.75 79 LEU A N 1
ATOM 603 C CA . LEU A 1 79 ? 11.718 -6.103 -16.033 1.00 92.75 79 LEU A CA 1
ATOM 604 C C . LEU A 1 79 ? 11.545 -7.390 -16.846 1.00 92.75 79 LEU A C 1
ATOM 606 O O . LEU A 1 79 ? 10.793 -7.408 -17.824 1.00 92.75 79 LEU A O 1
ATOM 610 N N . LEU A 1 80 ? 12.227 -8.464 -16.453 1.00 92.75 80 LEU A N 1
ATOM 611 C CA . LEU A 1 80 ? 12.178 -9.776 -17.100 1.00 92.75 80 LEU A CA 1
ATOM 612 C C . LEU A 1 80 ? 11.563 -10.798 -16.145 1.00 92.75 80 LEU A C 1
ATOM 614 O O . LEU A 1 80 ? 12.041 -10.986 -15.026 1.00 92.75 80 LEU A O 1
ATOM 618 N N . PHE A 1 81 ? 10.519 -11.481 -16.606 1.00 92.88 81 PHE A N 1
ATOM 619 C CA . PHE A 1 81 ? 9.671 -12.319 -15.763 1.00 92.88 81 PHE A CA 1
ATOM 620 C C . PHE A 1 81 ? 9.820 -13.811 -16.070 1.00 92.88 81 PHE A C 1
ATOM 622 O O . PHE A 1 81 ? 9.961 -14.188 -17.244 1.00 92.88 81 PHE A O 1
ATOM 629 N N . PRO A 1 82 ? 9.734 -14.670 -15.036 1.00 92.81 82 PRO A N 1
ATOM 630 C CA . PRO A 1 82 ? 9.819 -16.115 -15.189 1.00 92.81 82 PRO A CA 1
ATOM 631 C C . PRO A 1 82 ? 8.552 -16.734 -15.776 1.00 92.81 82 PRO A C 1
ATOM 633 O O . PRO A 1 82 ? 8.637 -17.770 -16.439 1.00 92.81 82 PRO A O 1
ATOM 636 N N . ASN A 1 83 ? 7.397 -16.088 -15.589 1.00 93.19 83 ASN A N 1
ATOM 637 C CA . ASN A 1 83 ? 6.120 -16.489 -16.170 1.00 93.19 83 ASN A CA 1
ATOM 638 C C . ASN A 1 83 ? 5.611 -15.453 -17.177 1.00 93.19 83 ASN A C 1
ATOM 640 O O . ASN A 1 83 ? 6.093 -14.320 -17.233 1.00 93.19 83 ASN A O 1
ATOM 644 N N . ALA A 1 84 ? 4.659 -15.869 -18.013 1.00 92.19 84 ALA A N 1
ATOM 645 C CA . ALA A 1 84 ? 4.020 -14.971 -18.966 1.00 92.19 84 ALA A CA 1
ATOM 646 C C . ALA A 1 84 ? 3.260 -13.852 -18.233 1.00 92.19 84 ALA A C 1
ATOM 648 O O . ALA A 1 84 ? 2.745 -14.064 -17.137 1.00 92.19 84 ALA A O 1
ATOM 649 N N . LEU A 1 85 ? 3.186 -12.680 -18.861 1.00 90.50 85 LEU A N 1
ATOM 650 C CA . LEU A 1 85 ? 2.309 -11.591 -18.440 1.00 90.50 85 LEU A CA 1
ATOM 651 C C . LEU A 1 85 ? 1.095 -11.551 -19.362 1.00 90.50 85 LEU A C 1
ATOM 653 O O . LEU A 1 85 ? 1.215 -11.826 -20.558 1.00 90.50 85 LEU A O 1
ATOM 657 N N . GLU A 1 86 ? -0.059 -11.206 -18.805 1.00 89.69 86 GLU A N 1
ATOM 658 C CA . GLU A 1 86 ? -1.260 -10.951 -19.592 1.00 89.69 86 GLU A CA 1
ATOM 659 C C . GLU A 1 86 ? -1.079 -9.672 -20.424 1.00 89.69 86 GLU A C 1
ATOM 661 O O . GLU A 1 86 ? -0.686 -8.624 -19.909 1.00 89.69 86 GLU A O 1
ATOM 666 N N . GLU A 1 87 ? -1.373 -9.746 -21.723 1.00 87.44 87 GLU A N 1
ATOM 667 C CA . GLU A 1 87 ? -1.363 -8.580 -22.609 1.00 87.44 87 GLU A CA 1
ATOM 668 C C . GLU A 1 87 ? -2.662 -7.778 -22.450 1.00 87.44 87 GLU A C 1
ATOM 670 O O . GLU A 1 87 ? -3.594 -7.894 -23.244 1.00 87.44 87 GLU A O 1
ATOM 675 N N . ASN A 1 88 ? -2.719 -6.954 -21.405 1.00 88.06 88 ASN A N 1
ATOM 676 C CA . ASN A 1 88 ? -3.854 -6.084 -21.113 1.00 88.06 88 ASN A CA 1
ATOM 677 C C . ASN A 1 88 ? -3.389 -4.662 -20.773 1.00 88.06 88 ASN A C 1
ATOM 679 O O . ASN A 1 88 ? -2.620 -4.454 -19.838 1.00 88.06 88 ASN A O 1
ATOM 683 N N . ALA A 1 89 ? -3.856 -3.666 -21.532 1.00 87.31 89 ALA A N 1
ATOM 684 C CA . ALA A 1 89 ? -3.401 -2.282 -21.386 1.00 87.31 89 ALA A CA 1
ATOM 685 C C . ALA A 1 89 ? -3.757 -1.658 -20.024 1.00 87.31 89 ALA A C 1
ATOM 687 O O . ALA A 1 89 ? -3.113 -0.690 -19.627 1.00 87.31 89 ALA A O 1
ATOM 688 N N . ALA A 1 90 ? -4.747 -2.212 -19.319 1.00 84.25 90 ALA A N 1
ATOM 689 C CA . ALA A 1 90 ? -5.122 -1.810 -17.966 1.00 84.25 90 ALA A CA 1
ATOM 690 C C . ALA A 1 90 ? -4.253 -2.476 -16.877 1.00 84.25 90 ALA A C 1
ATOM 692 O O . ALA A 1 90 ? -4.217 -2.015 -15.741 1.00 84.25 90 ALA A O 1
ATOM 693 N N . LEU A 1 91 ? -3.528 -3.556 -17.187 1.00 83.69 91 LEU A N 1
ATOM 694 C CA . LEU A 1 91 ? -2.663 -4.228 -16.217 1.00 83.69 91 LEU A CA 1
ATOM 695 C C . LEU A 1 91 ? -1.262 -3.613 -16.236 1.00 83.69 91 LEU A C 1
ATOM 697 O O . LEU A 1 91 ? -0.406 -4.012 -17.022 1.00 83.69 91 LEU A O 1
ATOM 701 N N . VAL A 1 92 ? -1.021 -2.639 -15.355 1.00 81.00 92 VAL A N 1
ATOM 702 C CA . VAL A 1 92 ? 0.290 -1.966 -15.270 1.00 81.00 92 VAL A CA 1
ATOM 703 C C . VAL A 1 92 ? 1.256 -2.595 -14.267 1.00 81.00 92 VAL A C 1
ATOM 705 O O . VAL A 1 92 ? 2.461 -2.418 -14.420 1.00 81.00 92 VAL A O 1
ATOM 708 N N . TYR A 1 93 ? 0.760 -3.346 -13.275 1.00 79.62 93 TYR A N 1
ATOM 709 C CA . TYR A 1 93 ? 1.613 -4.128 -12.370 1.00 79.62 93 TYR A CA 1
ATOM 710 C C . TYR A 1 93 ? 1.526 -5.609 -12.685 1.00 79.62 93 TYR A C 1
ATOM 712 O O . TYR A 1 93 ? 0.422 -6.112 -12.940 1.00 79.62 93 TYR A O 1
ATOM 720 N N . PRO A 1 94 ? 2.659 -6.321 -12.587 1.00 78.25 94 PRO A N 1
ATOM 721 C CA . PRO A 1 94 ? 2.667 -7.764 -12.699 1.00 78.25 94 PRO A CA 1
ATOM 722 C C . PRO A 1 94 ? 1.886 -8.413 -11.541 1.00 78.25 94 PRO A C 1
ATOM 724 O O . PRO A 1 94 ? 1.735 -7.811 -10.471 1.00 78.25 94 PRO A O 1
ATOM 727 N N . PRO A 1 95 ? 1.418 -9.659 -11.730 1.00 78.75 95 PRO A N 1
ATOM 728 C CA . PRO A 1 95 ? 0.946 -10.497 -10.635 1.00 78.75 95 PRO A CA 1
ATOM 729 C C . PRO A 1 95 ? 1.993 -10.591 -9.524 1.00 78.75 95 PRO A C 1
ATOM 731 O O . PRO A 1 95 ? 3.195 -10.677 -9.789 1.00 78.75 95 PRO A O 1
ATOM 734 N N . THR A 1 96 ? 1.550 -10.574 -8.271 1.00 78.50 96 THR A N 1
ATOM 735 C CA . THR A 1 96 ? 2.462 -10.497 -7.120 1.00 78.50 96 THR A CA 1
ATOM 736 C C . THR A 1 96 ? 3.229 -11.800 -6.865 1.00 78.50 96 THR A C 1
ATOM 738 O O . THR A 1 96 ? 4.259 -11.794 -6.190 1.00 78.50 96 THR A O 1
ATOM 741 N N . ASP A 1 97 ? 2.761 -12.908 -7.431 1.00 79.88 97 ASP A N 1
ATOM 742 C CA . ASP A 1 97 ? 3.416 -14.215 -7.464 1.00 79.88 97 ASP A CA 1
ATOM 743 C C . ASP A 1 97 ? 4.374 -14.376 -8.663 1.00 79.88 97 ASP A C 1
ATOM 745 O O . ASP A 1 97 ? 5.131 -15.346 -8.734 1.00 79.88 97 ASP A O 1
ATOM 749 N N . ASN A 1 98 ? 4.403 -13.408 -9.585 1.00 87.44 98 ASN A N 1
ATOM 750 C CA . ASN A 1 98 ? 5.286 -13.383 -10.746 1.00 87.44 98 ASN A CA 1
ATOM 751 C C . ASN A 1 98 ? 6.315 -12.252 -10.622 1.00 87.44 98 ASN A C 1
ATOM 753 O O . ASN A 1 98 ? 6.291 -11.276 -11.369 1.00 87.44 98 ASN A O 1
ATOM 757 N N . GLN A 1 99 ? 7.225 -12.385 -9.660 1.00 85.12 99 GLN A N 1
ATOM 758 C CA . GLN A 1 99 ? 8.292 -11.408 -9.434 1.00 85.12 99 GLN A CA 1
ATOM 759 C C . GLN A 1 99 ? 9.345 -11.435 -10.558 1.00 85.12 99 GLN A C 1
ATOM 761 O O . GLN A 1 99 ? 9.629 -12.506 -11.109 1.00 85.12 99 GLN A O 1
ATOM 766 N N . PRO A 1 100 ? 9.944 -10.284 -10.923 1.00 89.69 100 PRO A N 1
ATOM 767 C CA . PRO A 1 100 ? 10.969 -10.240 -11.959 1.00 89.69 100 PRO A CA 1
ATOM 768 C C . PRO A 1 100 ? 12.241 -10.972 -11.506 1.00 89.69 100 PRO A C 1
ATOM 770 O O . PRO A 1 100 ? 12.716 -10.789 -10.389 1.00 89.69 100 PRO A O 1
ATOM 773 N N . ILE A 1 101 ? 12.824 -11.777 -12.397 1.00 89.88 101 ILE A N 1
ATOM 774 C CA . ILE A 1 101 ? 14.096 -12.490 -12.157 1.00 89.88 101 ILE A CA 1
ATOM 775 C C . ILE A 1 101 ? 15.318 -11.687 -12.604 1.00 89.88 101 ILE A C 1
ATOM 777 O O . ILE A 1 101 ? 16.447 -11.988 -12.223 1.00 89.88 101 ILE A O 1
ATOM 781 N N . ALA A 1 102 ? 15.096 -10.687 -13.449 1.00 92.31 102 ALA A N 1
ATOM 782 C CA . ALA A 1 102 ? 16.125 -9.785 -13.916 1.00 92.31 102 ALA A CA 1
ATOM 783 C C . ALA A 1 102 ? 15.502 -8.443 -14.271 1.00 92.31 102 ALA A C 1
ATOM 785 O O . ALA A 1 102 ? 14.325 -8.366 -14.627 1.00 92.31 102 ALA A O 1
ATOM 786 N N . TYR A 1 103 ? 16.294 -7.390 -14.201 1.00 93.56 103 TYR A N 1
ATOM 787 C CA . TYR A 1 103 ? 15.839 -6.042 -14.489 1.00 93.56 103 TYR A CA 1
ATOM 788 C C . TYR A 1 103 ? 17.019 -5.168 -14.917 1.00 93.56 103 TYR A C 1
ATOM 790 O O . TYR A 1 103 ? 18.173 -5.549 -14.752 1.00 93.56 103 TYR A O 1
ATOM 798 N N . ALA A 1 104 ? 16.769 -4.014 -15.519 1.00 93.88 104 ALA A N 1
ATOM 799 C CA . ALA A 1 104 ? 17.808 -3.020 -15.776 1.00 93.88 104 ALA A CA 1
ATOM 800 C C . ALA A 1 104 ? 17.191 -1.624 -15.851 1.00 93.88 104 ALA A C 1
ATOM 802 O O . ALA A 1 104 ? 16.030 -1.481 -16.228 1.00 93.88 104 ALA A O 1
ATOM 803 N N . SER A 1 105 ? 17.977 -0.608 -15.503 1.00 92.25 105 SER A N 1
ATOM 804 C CA . SER A 1 105 ? 17.592 0.809 -15.501 1.00 92.25 105 SER A CA 1
ATOM 805 C C . SER A 1 105 ? 18.223 1.529 -16.702 1.00 92.25 105 SER A C 1
ATOM 807 O O . SER A 1 105 ? 18.820 0.899 -17.577 1.00 92.25 105 SER A O 1
ATOM 809 N N . ASN A 1 106 ? 18.086 2.850 -16.771 1.00 91.25 106 ASN A N 1
ATOM 810 C CA . ASN A 1 106 ? 18.707 3.704 -17.779 1.00 91.25 106 ASN A CA 1
ATOM 811 C C . ASN A 1 106 ? 20.150 4.126 -17.438 1.00 91.25 106 ASN A C 1
ATOM 813 O O . ASN A 1 106 ? 20.680 5.061 -18.038 1.00 91.25 106 ASN A O 1
ATOM 817 N N . ASP A 1 107 ? 20.779 3.432 -16.496 1.00 90.25 107 ASP A N 1
ATOM 818 C CA . ASP A 1 107 ? 22.149 3.614 -16.033 1.00 90.25 107 ASP A CA 1
ATOM 819 C C . ASP A 1 107 ? 22.889 2.264 -15.958 1.00 90.25 107 ASP A C 1
ATOM 821 O O . ASP A 1 107 ? 22.349 1.191 -16.251 1.00 90.25 107 ASP A O 1
ATOM 825 N N . VAL A 1 108 ? 24.180 2.328 -15.642 1.00 89.56 108 VAL A N 1
ATOM 826 C CA . VAL A 1 108 ? 25.057 1.155 -15.575 1.00 89.56 108 VAL A CA 1
ATOM 827 C C . VAL A 1 108 ? 24.979 0.547 -14.177 1.00 89.56 108 VAL A C 1
ATOM 829 O O . VAL A 1 108 ? 25.083 1.260 -13.182 1.00 89.56 108 VAL A O 1
ATOM 832 N N . ASN A 1 109 ? 24.839 -0.777 -14.091 1.00 85.25 109 ASN A N 1
ATOM 833 C CA . ASN A 1 109 ? 24.912 -1.486 -12.818 1.00 85.25 109 ASN A CA 1
ATOM 834 C C . ASN A 1 109 ? 26.323 -1.353 -12.212 1.00 85.25 109 ASN A C 1
ATOM 836 O O . ASN A 1 109 ? 27.313 -1.681 -12.867 1.00 85.25 109 ASN A O 1
ATOM 840 N N . SER A 1 110 ? 26.411 -0.934 -10.946 1.00 79.44 110 SER A N 1
ATOM 841 C CA . SER A 1 110 ? 27.669 -0.840 -10.189 1.00 79.44 110 SER A CA 1
ATOM 842 C C . SER A 1 110 ? 28.271 -2.205 -9.817 1.00 79.44 110 SER A C 1
ATOM 844 O O . SER A 1 110 ? 29.406 -2.261 -9.352 1.00 79.44 110 SER A O 1
ATOM 846 N N . GLY A 1 111 ? 27.547 -3.304 -10.066 1.00 76.81 111 GLY A N 1
ATOM 847 C CA . GLY A 1 111 ? 28.063 -4.678 -10.062 1.00 76.81 111 GLY A CA 1
ATOM 848 C C . GLY A 1 111 ? 27.627 -5.541 -8.876 1.00 76.81 111 GLY A C 1
ATOM 849 O O . GLY A 1 111 ? 27.797 -6.756 -8.928 1.00 76.81 111 GLY A O 1
ATOM 850 N N . GLU A 1 112 ? 27.025 -4.957 -7.839 1.00 79.25 112 GLU A N 1
ATOM 851 C CA . GLU A 1 112 ? 26.578 -5.697 -6.646 1.00 79.25 112 GLU A CA 1
ATOM 852 C C . GLU A 1 112 ? 25.252 -6.444 -6.874 1.00 79.25 112 GLU A C 1
ATOM 854 O O . GLU A 1 112 ? 25.005 -7.495 -6.284 1.00 79.25 112 GLU A O 1
ATOM 859 N N . GLN A 1 113 ? 24.408 -5.934 -7.773 1.00 85.31 113 GLN A N 1
ATOM 860 C CA . GLN A 1 113 ? 23.096 -6.499 -8.080 1.00 85.31 113 GLN A CA 1
ATOM 861 C C . GLN A 1 113 ? 23.193 -7.535 -9.204 1.00 85.31 113 GLN A C 1
ATOM 863 O O . GLN A 1 113 ? 23.257 -7.184 -10.382 1.00 85.31 113 GLN A O 1
ATOM 868 N N . THR A 1 114 ? 23.166 -8.825 -8.872 1.00 86.81 114 THR A N 1
ATOM 869 C CA . THR A 1 114 ? 23.230 -9.912 -9.870 1.00 86.81 114 THR A CA 1
ATOM 870 C C . THR A 1 114 ? 21.966 -10.005 -10.732 1.00 86.81 114 THR A C 1
ATOM 872 O O . THR A 1 114 ? 22.024 -10.446 -11.874 1.00 86.81 114 THR A O 1
ATOM 875 N N . GLY A 1 115 ? 20.815 -9.533 -10.248 1.00 89.06 115 GLY A N 1
ATOM 876 C CA . GLY A 1 115 ? 19.597 -9.422 -11.059 1.00 89.06 115 GLY A CA 1
ATOM 877 C C . GLY A 1 115 ? 19.635 -8.284 -12.087 1.00 89.06 115 GLY A C 1
ATOM 878 O O . GLY A 1 115 ? 18.799 -8.257 -12.990 1.00 89.06 115 GLY A O 1
ATOM 879 N N . ARG A 1 116 ? 20.593 -7.352 -11.975 1.00 92.00 116 ARG A N 1
ATOM 880 C CA . ARG A 1 116 ? 20.565 -6.079 -12.699 1.00 92.00 116 ARG A CA 1
ATOM 881 C C . ARG A 1 116 ? 21.506 -6.055 -13.906 1.00 92.00 116 ARG A C 1
ATOM 883 O O . ARG A 1 116 ? 22.709 -6.269 -13.765 1.00 92.00 116 ARG A O 1
ATOM 890 N N . GLY A 1 117 ? 20.971 -5.758 -15.085 1.00 93.69 117 GLY A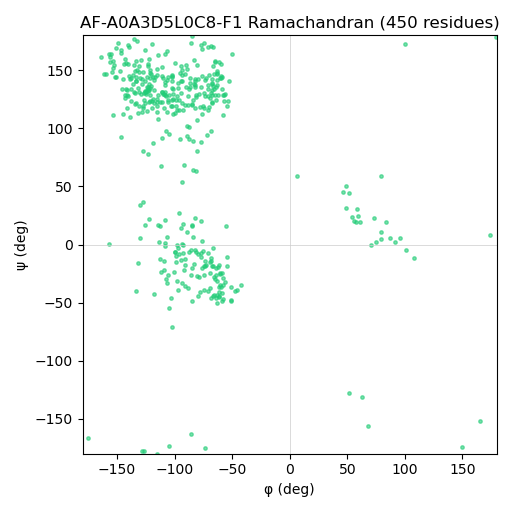 N 1
ATOM 891 C CA . GLY A 1 117 ? 21.742 -5.450 -16.294 1.00 93.69 117 GLY A CA 1
ATOM 892 C C . GLY A 1 117 ? 22.151 -3.976 -16.369 1.00 93.69 117 GLY A C 1
ATOM 893 O O . GLY A 1 117 ? 21.805 -3.173 -15.503 1.00 93.69 117 GLY A O 1
ATOM 894 N N . SER A 1 118 ? 22.863 -3.608 -17.430 1.00 94.44 118 SER A N 1
ATOM 895 C CA . SER A 1 118 ? 23.351 -2.242 -17.661 1.00 94.44 118 SER A CA 1
ATOM 896 C C . SER A 1 118 ? 22.816 -1.686 -18.970 1.00 94.44 118 SER A C 1
ATOM 898 O O . SER A 1 118 ? 22.737 -2.412 -19.955 1.00 94.44 118 SER A O 1
ATOM 900 N N . ILE A 1 119 ? 22.489 -0.395 -19.026 1.00 94.88 119 ILE A N 1
ATOM 901 C CA . ILE A 1 119 ? 22.193 0.240 -20.315 1.00 94.88 119 ILE A CA 1
ATOM 902 C C . ILE A 1 119 ? 23.455 0.320 -21.192 1.00 94.88 119 ILE A C 1
ATOM 904 O O . ILE A 1 119 ? 24.550 0.625 -20.714 1.00 94.88 119 ILE A O 1
ATOM 908 N N . SER A 1 120 ? 23.296 0.114 -22.498 1.00 94.69 120 SER A N 1
ATOM 909 C CA . SER A 1 120 ? 24.333 0.414 -23.483 1.00 94.69 120 SER A CA 1
ATOM 910 C C . SER A 1 120 ? 24.324 1.908 -23.796 1.00 94.69 120 SER A C 1
ATOM 912 O O . SER A 1 120 ? 23.437 2.412 -24.487 1.00 94.69 120 SER A O 1
ATOM 914 N N . THR A 1 121 ? 25.331 2.634 -23.312 1.00 92.00 121 THR A N 1
ATOM 915 C CA . THR A 1 121 ? 25.452 4.092 -23.499 1.00 92.00 121 THR A CA 1
ATOM 916 C C . THR A 1 121 ? 25.750 4.505 -24.943 1.00 92.00 121 THR A C 1
ATOM 918 O O . THR A 1 121 ? 25.586 5.670 -25.302 1.00 92.00 121 THR A O 1
ATOM 921 N N . THR A 1 122 ? 26.174 3.567 -25.793 1.00 92.81 122 THR A N 1
ATOM 922 C CA . THR A 1 122 ? 26.453 3.804 -27.216 1.00 92.81 122 THR A CA 1
ATOM 923 C C . THR A 1 122 ? 25.249 3.484 -28.099 1.00 92.81 122 THR A C 1
ATOM 925 O O . THR A 1 122 ? 25.030 4.136 -29.128 1.00 92.81 122 THR A O 1
ATOM 928 N N . GLU A 1 123 ? 24.449 2.484 -27.720 1.00 93.81 123 GLU A N 1
ATOM 929 C CA . GLU A 1 123 ? 23.325 2.031 -28.529 1.00 93.81 123 GLU A CA 1
ATOM 930 C C . GLU A 1 123 ? 21.985 2.617 -28.093 1.00 93.81 123 GLU A C 1
ATOM 932 O O . GLU A 1 123 ? 21.131 2.845 -28.961 1.00 93.81 123 GLU A O 1
ATOM 937 N N . ALA A 1 124 ? 21.790 2.895 -26.805 1.00 94.94 124 ALA A N 1
ATOM 938 C CA . ALA A 1 124 ? 20.567 3.513 -26.321 1.00 94.94 124 ALA A CA 1
ATOM 939 C C . ALA A 1 124 ? 20.537 5.006 -26.682 1.00 94.94 124 ALA A C 1
ATOM 941 O O . ALA A 1 124 ? 21.412 5.771 -26.284 1.00 94.94 124 ALA A O 1
ATOM 942 N N . LYS A 1 125 ? 19.557 5.421 -27.492 1.00 95.25 125 LYS A N 1
ATOM 943 C CA . LYS A 1 125 ? 19.448 6.805 -27.978 1.00 95.25 125 LYS A CA 1
ATOM 944 C C . LYS A 1 125 ? 18.077 7.126 -28.555 1.00 95.25 125 LYS A C 1
ATOM 946 O O . LYS A 1 125 ? 17.344 6.237 -28.996 1.00 95.25 125 LYS A O 1
ATOM 951 N N . ALA A 1 126 ? 17.786 8.421 -28.642 1.00 94.56 126 ALA A N 1
ATOM 952 C CA . ALA A 1 126 ? 16.690 8.923 -29.457 1.00 94.56 126 ALA A CA 1
ATOM 953 C C . ALA A 1 126 ? 16.893 8.548 -30.937 1.00 94.56 126 ALA A C 1
ATOM 955 O O . ALA A 1 126 ? 18.013 8.532 -31.455 1.00 94.56 126 ALA A O 1
ATOM 956 N N . ILE A 1 127 ? 15.790 8.242 -31.608 1.00 92.94 127 ILE A N 1
ATOM 957 C CA . ILE A 1 127 ? 15.701 7.995 -33.049 1.00 92.94 127 ILE A CA 1
ATOM 958 C C . ILE A 1 127 ? 14.630 8.924 -33.631 1.00 92.94 127 ILE A C 1
ATOM 960 O O . ILE A 1 127 ? 13.852 9.501 -32.879 1.00 92.94 127 ILE A O 1
ATOM 964 N N . GLU A 1 128 ? 14.568 9.050 -34.958 1.00 89.94 128 GLU A N 1
ATOM 965 C CA . GLU A 1 128 ? 13.705 10.018 -35.662 1.00 89.94 128 GLU A CA 1
ATOM 966 C C . GLU A 1 128 ? 12.258 10.081 -35.137 1.00 89.94 128 GLU A C 1
ATOM 968 O O . GLU A 1 128 ? 11.713 11.166 -34.986 1.00 89.94 128 GLU A O 1
ATOM 973 N N . ASN A 1 129 ? 11.664 8.932 -34.790 1.00 85.81 129 ASN A N 1
ATOM 974 C CA . ASN A 1 129 ? 10.279 8.830 -34.315 1.00 85.81 129 ASN A CA 1
ATOM 975 C C . ASN A 1 129 ? 10.143 8.017 -33.016 1.00 85.81 129 ASN A C 1
ATOM 977 O O . ASN A 1 129 ? 9.176 7.277 -32.835 1.00 85.81 129 ASN A O 1
ATOM 981 N N . GLY A 1 130 ? 11.129 8.090 -32.119 1.00 89.06 130 GLY A N 1
ATOM 982 C CA . GLY A 1 130 ? 11.039 7.389 -30.840 1.00 89.06 130 GLY A CA 1
ATOM 983 C C . GLY A 1 130 ? 12.356 7.282 -30.091 1.00 89.06 130 GLY A C 1
ATOM 984 O O . GLY A 1 130 ? 13.257 8.107 -30.229 1.00 89.06 130 GLY A O 1
ATOM 985 N N . TYR A 1 131 ? 12.476 6.225 -29.296 1.00 93.06 131 TYR A N 1
ATOM 986 C CA . TYR A 1 131 ? 13.672 5.942 -28.517 1.00 93.06 131 TYR A CA 1
ATOM 987 C C . TYR A 1 131 ? 14.055 4.472 -28.669 1.00 93.06 131 TYR A C 1
ATOM 989 O O . TYR A 1 131 ? 13.191 3.594 -28.704 1.00 93.06 131 TYR A O 1
ATOM 997 N N . ARG A 1 132 ? 15.354 4.199 -28.772 1.00 94.31 132 ARG A N 1
ATOM 998 C CA . ARG A 1 132 ? 15.907 2.847 -28.756 1.00 94.31 132 ARG A CA 1
ATOM 999 C C . ARG A 1 132 ? 16.566 2.613 -27.407 1.00 94.31 132 ARG A C 1
ATOM 1001 O O . ARG A 1 132 ? 17.497 3.335 -27.069 1.00 94.31 132 ARG A O 1
ATOM 1008 N N . PHE A 1 133 ? 16.126 1.583 -26.693 1.00 95.00 133 PHE A N 1
ATOM 1009 C CA . PHE A 1 133 ? 16.800 1.081 -25.499 1.00 95.00 133 PHE A CA 1
ATOM 1010 C C . PHE A 1 133 ? 17.578 -0.188 -25.827 1.00 95.00 133 PHE A C 1
ATOM 1012 O O . PHE A 1 133 ? 17.108 -1.025 -26.602 1.00 95.00 133 PHE A O 1
ATOM 1019 N N . VAL A 1 134 ? 18.764 -0.314 -25.242 1.00 96.06 134 VAL A N 1
ATOM 1020 C CA . VAL A 1 134 ? 19.599 -1.513 -25.316 1.00 96.06 134 VAL A CA 1
ATOM 1021 C C . VAL A 1 134 ? 20.163 -1.739 -23.924 1.00 96.06 134 VAL A C 1
ATOM 1023 O O . VAL A 1 134 ? 20.786 -0.834 -23.375 1.00 96.06 134 VAL A O 1
ATOM 1026 N N . TRP A 1 135 ? 19.915 -2.920 -23.367 1.00 95.81 135 TRP A N 1
ATOM 1027 C CA . TRP A 1 135 ? 20.447 -3.344 -22.077 1.00 95.81 135 TRP A CA 1
ATOM 1028 C C . TRP A 1 135 ? 21.279 -4.603 -22.260 1.00 95.81 135 TRP A C 1
ATOM 1030 O O . TRP A 1 135 ? 20.854 -5.532 -22.950 1.00 95.81 135 TRP A O 1
ATOM 1040 N N . ASP A 1 136 ? 22.426 -4.627 -21.599 1.00 94.12 136 ASP A N 1
ATOM 1041 C CA . ASP A 1 136 ? 23.379 -5.719 -21.613 1.00 94.12 136 ASP A CA 1
ATOM 1042 C C . ASP A 1 136 ? 23.365 -6.439 -20.265 1.00 94.12 136 ASP A C 1
ATOM 1044 O O . ASP A 1 136 ? 23.455 -5.824 -19.199 1.00 94.12 136 ASP A O 1
ATOM 1048 N N . PHE A 1 137 ? 23.273 -7.764 -20.327 1.00 93.38 137 PHE A N 1
ATOM 1049 C CA . PHE A 1 137 ? 23.387 -8.648 -19.174 1.00 93.38 137 PHE A CA 1
ATOM 1050 C C . PHE A 1 137 ? 24.629 -9.511 -19.363 1.00 93.38 137 PHE A C 1
ATOM 1052 O O . PHE A 1 137 ? 24.773 -10.210 -20.368 1.00 93.38 137 PHE A O 1
ATOM 1059 N N . THR A 1 138 ? 25.548 -9.442 -18.404 1.00 89.38 138 THR A N 1
ATOM 1060 C CA . THR A 1 138 ? 26.715 -10.330 -18.382 1.00 89.38 138 THR A CA 1
ATOM 1061 C C . THR A 1 138 ? 26.306 -11.762 -18.029 1.00 89.38 138 THR A C 1
ATOM 1063 O O . THR A 1 138 ? 25.194 -12.023 -17.580 1.00 89.38 138 THR A O 1
ATOM 1066 N N . THR A 1 139 ? 27.222 -12.720 -18.177 1.00 87.19 139 THR A N 1
ATOM 1067 C CA . THR A 1 139 ? 26.967 -14.144 -17.881 1.00 87.19 139 THR A CA 1
ATOM 1068 C C . THR A 1 139 ? 26.601 -14.433 -16.425 1.00 87.19 139 THR A C 1
ATOM 1070 O O . THR A 1 139 ? 26.113 -15.516 -16.108 1.00 87.19 139 THR A O 1
ATOM 1073 N N . THR A 1 140 ? 26.880 -13.503 -15.514 1.00 87.62 140 THR A N 1
ATOM 1074 C CA . THR A 1 140 ? 26.529 -13.622 -14.096 1.00 87.62 140 THR A CA 1
ATOM 1075 C C . THR A 1 140 ? 25.227 -12.902 -13.756 1.00 87.62 140 THR A C 1
ATOM 1077 O O . THR A 1 140 ? 24.794 -12.979 -12.607 1.00 87.62 140 THR A O 1
ATOM 1080 N N . GLN A 1 141 ? 24.605 -12.224 -14.727 1.00 90.38 141 GLN A N 1
ATOM 1081 C CA . GLN A 1 141 ? 23.445 -11.372 -14.516 1.00 90.38 141 GLN A CA 1
ATOM 1082 C C . GLN A 1 141 ? 22.192 -11.890 -15.212 1.00 90.38 141 GLN A C 1
ATOM 1084 O O . GLN A 1 141 ? 22.250 -12.448 -16.304 1.00 90.38 141 GLN A O 1
ATOM 1089 N N . GLY A 1 142 ? 21.042 -11.666 -14.575 1.00 84.44 142 GLY A N 1
ATOM 1090 C CA . GLY A 1 142 ? 19.729 -11.976 -15.146 1.00 84.44 142 GLY A CA 1
ATOM 1091 C C . GLY A 1 142 ? 19.524 -13.448 -15.519 1.00 84.44 142 GLY A C 1
ATOM 1092 O O . GLY A 1 142 ? 18.808 -13.766 -16.470 1.00 84.44 142 GLY A O 1
ATOM 1093 N N . ASN A 1 143 ? 20.180 -14.348 -14.784 1.00 86.25 143 ASN A N 1
ATOM 1094 C CA . ASN A 1 143 ? 20.115 -15.784 -15.015 1.00 86.25 143 ASN A CA 1
ATOM 1095 C C . ASN A 1 143 ? 18.742 -16.349 -14.624 1.00 86.25 143 ASN A C 1
ATOM 1097 O O . ASN A 1 143 ? 18.229 -16.087 -13.540 1.00 86.25 143 ASN A O 1
ATOM 1101 N N . GLY A 1 144 ? 18.169 -17.178 -15.496 1.00 87.12 144 GLY A N 1
ATOM 1102 C CA . GLY A 1 144 ? 16.878 -17.823 -15.276 1.00 87.12 144 GLY A CA 1
ATOM 1103 C C . GLY A 1 144 ? 16.127 -18.067 -16.581 1.00 87.12 144 GLY A C 1
ATOM 1104 O O . GLY A 1 144 ? 16.645 -17.854 -17.677 1.00 87.12 144 GLY A O 1
ATOM 1105 N N . THR A 1 145 ? 14.886 -18.539 -16.473 1.00 90.88 145 THR A N 1
ATOM 1106 C CA . THR A 1 145 ? 13.998 -18.661 -17.637 1.00 90.88 145 THR A CA 1
ATOM 1107 C C . THR A 1 145 ? 13.247 -17.353 -17.821 1.00 90.88 145 THR A C 1
ATOM 1109 O O . THR A 1 145 ? 12.497 -16.979 -16.936 1.00 90.88 145 THR A O 1
ATOM 1112 N N . ILE A 1 146 ? 13.395 -16.686 -18.966 1.00 90.62 146 ILE A N 1
ATOM 1113 C CA . ILE A 1 146 ? 12.647 -15.461 -19.289 1.00 90.62 146 ILE A CA 1
ATOM 1114 C C . ILE A 1 146 ? 11.463 -15.826 -20.187 1.00 90.62 146 ILE A C 1
ATOM 1116 O O . ILE A 1 146 ? 11.657 -16.337 -21.295 1.00 90.62 146 ILE A O 1
ATOM 1120 N N . ARG A 1 147 ? 10.239 -15.561 -19.722 1.00 92.12 147 ARG A N 1
ATOM 1121 C CA . ARG A 1 147 ? 8.994 -15.798 -20.477 1.00 92.12 147 ARG A CA 1
ATOM 1122 C C . ARG A 1 147 ? 8.270 -14.523 -20.886 1.00 92.12 147 ARG A C 1
ATOM 1124 O O . ARG A 1 147 ? 7.550 -14.555 -21.880 1.00 92.12 147 ARG A O 1
ATOM 1131 N N . ALA A 1 148 ? 8.490 -13.422 -20.178 1.00 92.00 148 ALA A N 1
ATOM 1132 C CA . ALA A 1 148 ? 7.962 -12.114 -20.540 1.00 92.00 148 ALA A CA 1
ATOM 1133 C C . ALA A 1 148 ? 8.968 -11.006 -20.220 1.00 92.00 148 ALA A C 1
ATOM 1135 O O . ALA A 1 148 ? 9.882 -11.184 -19.414 1.00 92.00 148 ALA A O 1
ATOM 1136 N N . ALA A 1 149 ? 8.790 -9.866 -20.877 1.00 91.50 149 ALA A N 1
ATOM 1137 C CA . ALA A 1 149 ? 9.556 -8.656 -20.641 1.00 91.50 149 ALA A CA 1
ATOM 1138 C C . ALA A 1 149 ? 8.599 -7.464 -20.657 1.00 91.50 149 ALA A C 1
ATOM 1140 O O . ALA A 1 149 ? 7.772 -7.359 -21.565 1.00 91.50 149 ALA A O 1
ATOM 1141 N N . ALA A 1 150 ? 8.725 -6.577 -19.677 1.00 90.94 150 ALA A N 1
ATOM 1142 C CA . ALA A 1 150 ? 7.945 -5.351 -19.583 1.00 90.94 150 ALA A CA 1
ATOM 1143 C C . ALA A 1 150 ? 8.883 -4.152 -19.456 1.00 90.94 150 ALA A C 1
ATOM 1145 O O . ALA A 1 150 ? 9.906 -4.224 -18.775 1.00 90.94 150 ALA A O 1
ATOM 1146 N N . LEU A 1 151 ? 8.537 -3.049 -20.115 1.00 90.38 151 LEU A N 1
ATOM 1147 C CA . LEU A 1 151 ? 9.188 -1.770 -19.848 1.00 90.38 151 LEU A CA 1
ATOM 1148 C C . LEU A 1 151 ? 8.653 -1.202 -18.533 1.00 90.38 151 LEU A C 1
ATOM 1150 O O . LEU A 1 151 ? 7.471 -1.340 -18.236 1.00 90.38 151 LEU A O 1
ATOM 1154 N N . THR A 1 152 ? 9.521 -0.531 -17.788 1.00 89.19 152 THR A N 1
ATOM 1155 C CA . THR A 1 152 ? 9.174 0.235 -16.586 1.00 89.19 152 THR A CA 1
ATOM 1156 C C . THR A 1 152 ? 9.887 1.594 -16.627 1.00 89.19 152 THR A C 1
ATOM 1158 O O . THR A 1 152 ? 10.646 1.898 -17.560 1.00 89.19 152 THR A O 1
ATOM 1161 N N . SER A 1 153 ? 9.633 2.438 -15.632 1.00 86.88 153 SER A N 1
ATOM 1162 C CA . SER A 1 153 ? 10.450 3.625 -15.385 1.00 86.88 153 SER A CA 1
ATOM 1163 C C . SER A 1 153 ? 11.897 3.223 -15.105 1.00 86.88 153 SER A C 1
ATOM 1165 O O . SER A 1 153 ? 12.165 2.104 -14.669 1.00 86.88 153 SER A O 1
ATOM 1167 N N . SER A 1 154 ? 12.859 4.109 -15.339 1.00 87.50 154 SER A N 1
ATOM 1168 C CA . SER A 1 154 ? 14.247 3.766 -15.033 1.00 87.50 154 SER A CA 1
ATOM 1169 C C . SER A 1 154 ? 14.439 3.451 -13.546 1.00 87.50 154 SER A C 1
ATOM 1171 O O . SER A 1 154 ? 15.138 2.502 -13.224 1.00 87.50 154 SER A O 1
ATOM 1173 N N . GLU A 1 155 ? 13.712 4.132 -12.655 1.00 82.06 155 GLU A N 1
ATOM 1174 C CA . GLU A 1 155 ? 13.665 3.844 -11.211 1.00 82.06 155 GLU A CA 1
ATOM 1175 C C . GLU A 1 155 ? 13.186 2.419 -10.914 1.00 82.06 155 GLU A C 1
ATOM 1177 O O . GLU A 1 155 ? 13.854 1.689 -10.185 1.00 82.06 155 GLU A O 1
ATOM 1182 N N . GLY A 1 156 ? 12.083 1.986 -11.532 1.00 83.12 156 GLY A N 1
ATOM 1183 C CA . GLY A 1 156 ? 11.601 0.605 -11.405 1.00 83.12 156 GLY A CA 1
ATOM 1184 C C . GLY A 1 156 ? 12.618 -0.423 -11.917 1.00 83.12 156 GLY A C 1
ATOM 1185 O O . GLY A 1 156 ? 12.654 -1.562 -11.460 1.00 83.12 156 GLY A O 1
ATOM 1186 N N . GLY A 1 157 ? 13.505 -0.012 -12.829 1.00 88.06 157 GLY A N 1
ATOM 1187 C CA . GLY A 1 157 ? 14.634 -0.805 -13.309 1.00 88.06 157 GLY A CA 1
ATOM 1188 C C . GLY A 1 157 ? 15.883 -0.777 -12.417 1.00 88.06 157 GLY A C 1
ATOM 1189 O O . GLY A 1 157 ? 16.861 -1.455 -12.743 1.00 88.06 157 GLY A O 1
ATOM 1190 N N . VAL A 1 158 ? 15.915 0.017 -11.336 1.00 86.44 158 VAL A N 1
ATOM 1191 C CA . VAL A 1 158 ? 17.066 0.079 -10.413 1.00 86.44 158 VAL A CA 1
ATOM 1192 C C . VAL A 1 158 ? 17.036 -1.090 -9.447 1.00 86.44 158 VAL A C 1
ATOM 1194 O O . VAL A 1 158 ? 18.072 -1.704 -9.224 1.00 86.44 158 VAL A O 1
ATOM 1197 N N . ALA A 1 159 ? 15.873 -1.405 -8.884 1.00 80.38 159 ALA A N 1
ATOM 1198 C CA . ALA A 1 159 ? 15.700 -2.496 -7.938 1.00 80.38 159 ALA A CA 1
ATOM 1199 C C . ALA A 1 159 ? 14.329 -3.137 -8.150 1.00 80.38 159 ALA A C 1
ATOM 1201 O O . ALA A 1 159 ? 13.300 -2.517 -7.880 1.00 80.38 159 ALA A O 1
ATOM 1202 N N . GLY A 1 160 ? 14.321 -4.385 -8.620 1.00 73.88 160 GLY A N 1
ATOM 1203 C CA . GLY A 1 160 ? 13.101 -5.182 -8.649 1.00 73.88 160 GLY A CA 1
ATOM 1204 C C . GLY A 1 160 ? 12.546 -5.407 -7.238 1.00 73.88 160 GLY A C 1
ATOM 1205 O O . GLY A 1 160 ? 13.275 -5.361 -6.243 1.00 73.88 160 GLY A O 1
ATOM 1206 N N . TYR A 1 161 ? 11.245 -5.680 -7.141 1.00 72.56 161 TYR A N 1
ATOM 1207 C CA . TYR A 1 161 ? 10.626 -6.117 -5.890 1.00 72.56 161 TYR A CA 1
ATOM 1208 C C . TYR A 1 161 ? 11.375 -7.330 -5.325 1.00 72.56 161 TYR A C 1
ATOM 1210 O O . TYR A 1 161 ? 11.512 -8.354 -5.991 1.00 72.56 161 TYR A O 1
ATOM 1218 N N . GLY A 1 162 ? 11.857 -7.210 -4.087 1.00 72.25 162 GLY A N 1
ATOM 1219 C CA . GLY A 1 162 ? 12.613 -8.282 -3.437 1.00 72.25 162 GLY A CA 1
ATOM 1220 C C . GLY A 1 162 ? 14.133 -8.161 -3.534 1.00 72.25 162 GLY A C 1
ATOM 1221 O O . GLY A 1 162 ? 14.825 -9.075 -3.097 1.00 72.25 162 GLY A O 1
ATOM 1222 N N . ASP A 1 163 ? 14.669 -7.070 -4.087 1.00 80.12 163 ASP A N 1
ATOM 1223 C CA . ASP A 1 163 ? 16.117 -6.900 -4.157 1.00 80.12 163 ASP A CA 1
ATOM 1224 C C . ASP A 1 163 ? 16.767 -6.719 -2.765 1.00 80.12 163 ASP A C 1
ATOM 1226 O O . ASP A 1 163 ? 16.248 -6.061 -1.852 1.00 80.12 163 ASP A O 1
ATOM 1230 N N . ILE A 1 164 ? 17.914 -7.378 -2.592 1.00 83.88 164 ILE A N 1
ATOM 1231 C CA . ILE A 1 164 ? 18.644 -7.455 -1.319 1.00 83.88 164 ILE A CA 1
ATOM 1232 C C . ILE A 1 164 ? 19.767 -6.418 -1.207 1.00 83.88 164 ILE A C 1
ATOM 1234 O O . ILE A 1 164 ? 20.357 -6.278 -0.138 1.00 83.88 164 ILE A O 1
ATOM 1238 N N . VAL A 1 165 ? 20.066 -5.692 -2.287 1.00 84.00 165 VAL A N 1
ATOM 1239 C CA . VAL A 1 165 ? 21.129 -4.679 -2.361 1.00 84.00 165 VAL A CA 1
ATOM 1240 C C . VAL A 1 165 ? 20.540 -3.270 -2.375 1.00 84.00 165 VAL A C 1
ATOM 1242 O O . VAL A 1 165 ? 21.135 -2.355 -1.812 1.00 84.00 165 VAL A O 1
ATOM 1245 N N . GLU A 1 166 ? 19.363 -3.069 -2.962 1.00 81.31 166 GLU A N 1
ATOM 1246 C CA . GLU A 1 166 ? 18.672 -1.790 -3.099 1.00 81.31 166 GLU A CA 1
ATOM 1247 C C . GLU A 1 166 ? 17.139 -1.994 -3.054 1.00 81.31 166 GLU A C 1
ATOM 1249 O O . GLU A 1 166 ? 16.634 -3.045 -3.404 1.00 81.31 166 GLU A O 1
ATOM 1254 N N . GLN A 1 167 ? 16.367 -1.028 -2.548 1.00 81.12 167 GLN A N 1
ATOM 1255 C CA . GLN A 1 167 ? 14.909 -1.155 -2.360 1.00 81.12 167 GLN A CA 1
ATOM 1256 C C . GLN A 1 167 ? 14.167 0.194 -2.300 1.00 81.12 167 GLN A C 1
ATOM 1258 O O . GLN A 1 167 ? 12.950 0.209 -2.132 1.00 81.12 167 GLN A O 1
ATOM 1263 N N . ARG A 1 168 ? 14.861 1.337 -2.418 1.00 78.56 168 ARG A N 1
ATOM 1264 C CA . ARG A 1 168 ? 14.249 2.678 -2.343 1.00 78.56 168 ARG A CA 1
ATOM 1265 C C . ARG A 1 168 ? 13.323 2.989 -3.515 1.00 78.56 168 ARG A C 1
ATOM 1267 O O . ARG A 1 168 ? 12.520 3.906 -3.434 1.00 78.56 168 ARG A O 1
ATOM 1274 N N . HIS A 1 169 ? 13.439 2.247 -4.613 1.00 75.94 169 HIS A N 1
ATOM 1275 C CA . HIS A 1 169 ? 12.920 2.702 -5.897 1.00 75.94 169 HIS A CA 1
ATOM 1276 C C . HIS A 1 169 ? 11.500 2.248 -6.224 1.00 75.94 169 HIS A C 1
ATOM 1278 O O . HIS A 1 169 ? 10.956 2.765 -7.189 1.00 75.94 169 HIS A O 1
ATOM 1284 N N . SER A 1 170 ? 10.892 1.369 -5.419 1.00 75.25 170 SER A N 1
ATOM 1285 C CA . SER A 1 170 ? 9.580 0.757 -5.699 1.00 75.25 170 SER A CA 1
ATOM 1286 C C . SER A 1 170 ? 8.390 1.724 -5.643 1.00 75.25 170 SER A C 1
ATOM 1288 O O . SER A 1 170 ? 7.292 1.354 -6.047 1.00 75.25 170 SER A O 1
ATOM 1290 N N . PHE A 1 171 ? 8.583 2.939 -5.123 1.00 80.31 171 PHE A N 1
ATOM 1291 C CA . PHE A 1 171 ? 7.538 3.953 -5.010 1.00 80.31 171 PHE A CA 1
ATOM 1292 C C . PHE A 1 171 ? 8.064 5.324 -5.426 1.00 80.31 171 PHE A C 1
ATOM 1294 O O . PHE A 1 171 ? 9.166 5.730 -5.055 1.00 80.31 171 PHE A O 1
ATOM 1301 N N . ARG A 1 172 ? 7.249 6.062 -6.177 1.00 78.00 172 ARG A N 1
ATOM 1302 C CA . ARG A 1 172 ? 7.532 7.420 -6.637 1.00 78.00 172 ARG A CA 1
ATOM 1303 C C . ARG A 1 172 ? 6.487 8.371 -6.112 1.00 78.00 172 ARG A C 1
ATOM 1305 O O . ARG A 1 172 ? 5.311 8.229 -6.415 1.00 78.00 172 ARG A O 1
ATOM 1312 N N . HIS A 1 173 ? 6.929 9.397 -5.409 1.00 78.81 173 HIS A N 1
ATOM 1313 C CA . HIS A 1 173 ? 6.066 10.521 -5.096 1.00 78.81 173 HIS A CA 1
ATOM 1314 C C . HIS A 1 173 ? 5.646 11.249 -6.378 1.00 78.81 173 HIS A C 1
ATOM 1316 O O . HIS A 1 173 ? 6.493 11.503 -7.240 1.00 78.81 173 HIS A O 1
ATOM 1322 N N . ILE A 1 174 ? 4.362 11.590 -6.498 1.00 80.69 174 ILE A N 1
ATOM 1323 C CA . ILE A 1 174 ? 3.831 12.381 -7.618 1.00 80.69 174 ILE A CA 1
ATOM 1324 C C . ILE A 1 174 ? 3.548 13.803 -7.139 1.00 80.69 174 ILE A C 1
ATOM 1326 O O . ILE A 1 174 ? 4.061 14.772 -7.709 1.00 80.69 174 ILE A O 1
ATOM 1330 N N . TRP A 1 175 ? 2.746 13.918 -6.080 1.00 80.62 175 TRP A N 1
ATOM 1331 C CA . TRP A 1 175 ? 2.389 15.185 -5.460 1.00 80.62 175 TRP A CA 1
ATOM 1332 C C . TRP A 1 175 ? 1.968 14.997 -4.001 1.00 80.62 175 TRP A C 1
ATOM 1334 O O . TRP A 1 175 ? 1.527 13.920 -3.603 1.00 80.62 175 TRP A O 1
ATOM 1344 N N . ARG A 1 176 ? 2.088 16.073 -3.221 1.00 81.06 176 ARG A N 1
ATOM 1345 C CA . ARG A 1 176 ? 1.538 16.183 -1.863 1.00 81.06 176 ARG A CA 1
ATOM 1346 C C . ARG A 1 176 ? 0.949 17.560 -1.633 1.00 81.06 176 ARG A C 1
ATOM 1348 O O . ARG A 1 176 ? 1.501 18.551 -2.115 1.00 81.06 176 ARG A O 1
ATOM 1355 N N . TYR A 1 177 ? -0.127 17.602 -0.868 1.00 82.81 177 TYR A N 1
ATOM 1356 C CA . TYR A 1 177 ? -0.804 18.802 -0.412 1.00 82.81 177 TYR A CA 1
ATOM 1357 C C . TYR A 1 177 ? -0.585 18.983 1.093 1.00 82.81 177 TYR A C 1
ATOM 1359 O O . TYR A 1 177 ? -0.787 18.041 1.858 1.00 82.81 177 TYR A O 1
ATOM 1367 N N . ASP A 1 178 ? -0.158 20.177 1.506 1.00 83.38 178 ASP A N 1
ATOM 1368 C CA . ASP A 1 178 ? 0.028 20.540 2.915 1.00 83.38 178 ASP A CA 1
ATOM 1369 C C . ASP A 1 178 ? -1.324 20.822 3.583 1.00 83.38 178 ASP A C 1
ATOM 1371 O O . ASP A 1 178 ? -2.002 21.804 3.277 1.00 83.38 178 ASP A O 1
ATOM 1375 N N . CYS A 1 179 ? -1.705 19.956 4.517 1.00 81.44 179 CYS A N 1
ATOM 1376 C CA . CYS A 1 179 ? -2.930 20.054 5.304 1.00 81.44 179 CYS A CA 1
ATOM 1377 C C . CYS A 1 179 ? -2.732 20.866 6.598 1.00 81.44 179 CYS A C 1
ATOM 1379 O O . CYS A 1 179 ? -3.617 20.900 7.447 1.00 81.44 179 CYS A O 1
ATOM 1381 N N . GLY A 1 180 ? -1.604 21.560 6.780 1.00 77.38 180 GLY A N 1
ATOM 1382 C CA . GLY A 1 180 ? -1.284 22.319 7.992 1.00 77.38 180 GLY A CA 1
ATOM 1383 C C . GLY A 1 180 ? -2.312 23.399 8.350 1.00 77.38 180 GLY A C 1
ATOM 1384 O O . GLY A 1 180 ? -2.527 23.665 9.536 1.00 77.38 180 GLY A O 1
ATOM 1385 N N . LYS A 1 181 ? -3.000 23.963 7.345 1.00 78.81 181 LYS A N 1
ATOM 1386 C CA . LYS A 1 181 ? -4.094 24.940 7.514 1.00 78.81 181 LYS A CA 1
ATOM 1387 C C . LYS A 1 181 ? -5.446 24.319 7.890 1.00 78.81 181 LYS A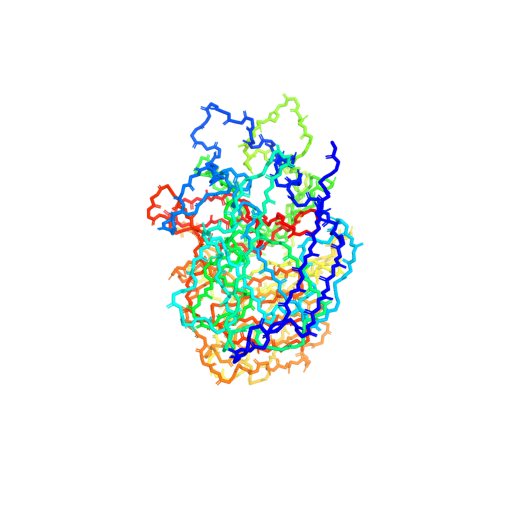 C 1
ATOM 1389 O O . LYS A 1 181 ? -6.370 25.070 8.191 1.00 78.81 181 LYS A O 1
ATOM 1394 N N . ALA A 1 182 ? -5.578 22.993 7.863 1.00 84.44 182 ALA A N 1
ATOM 1395 C CA . ALA A 1 182 ? -6.797 22.320 8.291 1.00 84.44 182 ALA A CA 1
ATOM 1396 C C . ALA A 1 182 ? -7.064 22.561 9.786 1.00 84.44 182 ALA A C 1
ATOM 1398 O O . ALA A 1 182 ? -6.134 22.657 10.596 1.00 84.44 182 ALA A O 1
ATOM 1399 N N . THR A 1 183 ? -8.344 22.640 10.143 1.00 87.50 183 THR A N 1
ATOM 1400 C CA . THR A 1 183 ? -8.801 22.639 11.540 1.00 87.50 183 THR A CA 1
ATOM 1401 C C . THR A 1 183 ? -8.483 21.304 12.213 1.00 87.50 183 THR A C 1
ATOM 1403 O O . THR A 1 183 ? -8.358 20.287 11.534 1.00 87.50 183 THR A O 1
ATOM 1406 N N . ASP A 1 184 ? -8.388 21.276 13.543 1.00 84.31 184 ASP A N 1
ATOM 1407 C CA . ASP A 1 184 ? -8.072 20.042 14.282 1.00 84.31 184 ASP A CA 1
ATOM 1408 C C . ASP A 1 184 ? -9.078 18.909 14.000 1.00 84.31 184 ASP A C 1
ATOM 1410 O O . ASP A 1 184 ? -8.683 17.750 13.868 1.00 84.31 184 ASP A O 1
ATOM 1414 N N . ASP A 1 185 ? -10.357 19.243 13.803 1.00 86.50 185 ASP A N 1
ATOM 1415 C CA . ASP A 1 185 ? -11.393 18.275 13.424 1.00 86.50 185 ASP A CA 1
ATOM 1416 C C . ASP A 1 185 ? -11.158 17.707 12.018 1.00 86.50 185 ASP A C 1
ATOM 1418 O O . ASP A 1 185 ? -11.227 16.493 11.817 1.00 86.50 185 ASP A O 1
ATOM 1422 N N . GLN A 1 186 ? -10.819 18.558 11.042 1.00 88.50 186 GLN A N 1
ATOM 1423 C CA . GLN A 1 186 ? -10.480 18.100 9.691 1.00 88.50 186 GLN A CA 1
ATOM 1424 C C . GLN A 1 186 ? -9.248 17.194 9.708 1.00 88.50 186 GLN A C 1
ATOM 1426 O O . GLN A 1 186 ? -9.263 16.133 9.089 1.00 88.50 186 GLN A O 1
ATOM 1431 N N . LYS A 1 187 ? -8.206 17.576 10.452 1.00 86.00 187 LYS A N 1
ATOM 1432 C CA . LYS A 1 187 ? -6.988 16.775 10.631 1.00 86.00 187 LYS A CA 1
ATOM 1433 C C . LYS A 1 187 ? -7.310 15.401 11.207 1.00 86.00 187 LYS A C 1
ATOM 1435 O O . LYS A 1 187 ? -6.894 14.383 10.659 1.00 86.00 187 LYS A O 1
ATOM 1440 N N . ARG A 1 188 ? -8.134 15.352 12.256 1.00 86.69 188 ARG A N 1
ATOM 1441 C CA . ARG A 1 188 ? -8.582 14.098 12.873 1.00 86.69 188 ARG A CA 1
ATOM 1442 C C . ARG A 1 188 ? -9.375 13.220 11.903 1.00 86.69 188 ARG A C 1
ATOM 1444 O O . ARG A 1 188 ? -9.166 12.010 11.883 1.00 86.69 188 ARG A O 1
ATOM 1451 N N . ILE A 1 189 ? -10.255 13.803 11.088 1.00 90.81 189 ILE A N 1
ATOM 1452 C CA . ILE A 1 189 ? -11.003 13.066 10.058 1.00 90.81 189 ILE A CA 1
ATOM 1453 C C . ILE A 1 189 ? -10.050 12.490 9.001 1.00 90.81 189 ILE A C 1
ATOM 1455 O O . ILE A 1 189 ? -10.160 11.310 8.669 1.00 90.81 189 ILE A O 1
ATOM 1459 N N . LEU A 1 190 ? -9.095 13.288 8.515 1.00 89.69 190 LEU A N 1
ATOM 1460 C CA . LEU A 1 190 ? -8.097 12.869 7.525 1.00 89.69 190 LEU A CA 1
ATOM 1461 C C . LEU A 1 190 ? -7.213 11.730 8.041 1.00 89.69 190 LEU A C 1
ATOM 1463 O O . LEU A 1 190 ? -6.998 10.744 7.340 1.00 89.69 190 LEU A O 1
ATOM 1467 N N . GLN A 1 191 ? -6.733 11.834 9.281 1.00 86.38 191 GLN A N 1
ATOM 1468 C CA . GLN A 1 191 ? -5.915 10.800 9.923 1.00 86.38 191 GLN A CA 1
ATOM 1469 C C . GLN A 1 191 ? -6.657 9.463 10.030 1.00 86.38 191 GLN A C 1
ATOM 1471 O O . GLN A 1 191 ? -6.060 8.403 9.877 1.00 86.38 191 GLN A O 1
ATOM 1476 N N . ASN A 1 192 ? -7.963 9.505 10.271 1.00 90.94 192 ASN A N 1
ATOM 1477 C CA . ASN A 1 192 ? -8.781 8.317 10.498 1.00 90.94 192 ASN A CA 1
ATOM 1478 C C . ASN A 1 192 ? -9.471 7.788 9.232 1.00 90.94 192 ASN A C 1
ATOM 1480 O O . ASN A 1 192 ? -10.389 6.968 9.325 1.00 90.94 192 ASN A O 1
ATOM 1484 N N . LEU A 1 193 ? -9.045 8.244 8.048 1.00 94.50 193 LEU A N 1
ATOM 1485 C CA . LEU A 1 193 ? -9.543 7.720 6.780 1.00 94.50 193 LEU A CA 1
ATOM 1486 C C . LEU A 1 193 ? -9.323 6.204 6.696 1.00 94.50 193 LEU A C 1
ATOM 1488 O O . LEU A 1 193 ? -8.202 5.700 6.779 1.00 94.50 193 LEU A O 1
ATOM 1492 N N . VAL A 1 194 ? -10.420 5.484 6.484 1.00 96.25 194 VAL A N 1
ATOM 1493 C CA . VAL A 1 194 ? -10.452 4.025 6.358 1.00 96.25 194 VAL A CA 1
ATOM 1494 C C . VAL A 1 194 ? -10.743 3.580 4.921 1.00 96.25 194 VAL A C 1
ATOM 1496 O O . VAL A 1 194 ? -10.380 2.475 4.536 1.00 96.25 194 VAL A O 1
ATOM 1499 N N . GLU A 1 195 ? -11.341 4.432 4.092 1.00 96.56 195 GLU A N 1
ATOM 1500 C CA . GLU A 1 195 ? -11.645 4.113 2.695 1.00 96.56 195 GLU A CA 1
ATOM 1501 C C . GLU A 1 195 ? -11.897 5.392 1.893 1.00 96.56 195 GLU A C 1
ATOM 1503 O O . GLU A 1 195 ? -12.458 6.358 2.414 1.00 96.56 195 GLU A O 1
ATOM 1508 N N . ILE A 1 196 ? -11.516 5.380 0.614 1.00 95.88 196 ILE A N 1
ATOM 1509 C CA . ILE A 1 196 ? -11.911 6.396 -0.364 1.00 95.88 196 ILE A CA 1
ATOM 1510 C C . ILE A 1 196 ? -12.499 5.670 -1.575 1.00 95.88 196 ILE A C 1
ATOM 1512 O O . ILE A 1 196 ? -11.807 4.912 -2.250 1.00 95.88 196 ILE A O 1
ATOM 1516 N N . ASP A 1 197 ? -13.775 5.921 -1.848 1.00 94.69 197 ASP A N 1
ATOM 1517 C CA . ASP A 1 197 ? -14.471 5.501 -3.061 1.00 94.69 197 ASP A CA 1
ATOM 1518 C C . ASP A 1 197 ? -14.425 6.671 -4.048 1.00 94.69 197 ASP A C 1
ATOM 1520 O O . ASP A 1 197 ? -15.267 7.572 -4.024 1.00 94.69 197 ASP A O 1
ATOM 1524 N N . PHE A 1 198 ? -13.391 6.690 -4.887 1.00 91.88 198 PHE A N 1
ATOM 1525 C CA . PHE A 1 198 ? -13.165 7.761 -5.858 1.00 91.88 198 PHE A CA 1
ATOM 1526 C C . PHE A 1 198 ? -14.245 7.827 -6.947 1.00 91.88 198 PHE A C 1
ATOM 1528 O O . PHE A 1 198 ? -14.517 8.913 -7.453 1.00 91.88 198 PHE A O 1
ATOM 1535 N N . ASP A 1 199 ? -14.883 6.702 -7.284 1.00 90.44 199 ASP A N 1
ATOM 1536 C CA . ASP A 1 199 ? -15.912 6.635 -8.329 1.00 90.44 199 ASP A CA 1
ATOM 1537 C C . ASP A 1 199 ? -17.230 7.249 -7.852 1.00 90.44 199 ASP A C 1
ATOM 1539 O O . ASP A 1 199 ? -17.913 7.951 -8.600 1.00 90.44 199 ASP A O 1
ATOM 1543 N N . LYS A 1 200 ? -17.588 7.006 -6.585 1.00 93.69 200 LYS A N 1
ATOM 1544 C CA . LYS A 1 200 ? -18.721 7.679 -5.930 1.00 93.69 200 LYS A CA 1
ATOM 1545 C C . LYS A 1 200 ? -18.340 9.021 -5.317 1.00 93.69 200 LYS A C 1
ATOM 1547 O O . LYS A 1 200 ? -19.211 9.714 -4.791 1.00 93.69 200 LYS A O 1
ATOM 1552 N N . GLU A 1 201 ? -17.054 9.347 -5.358 1.00 93.44 201 GLU A N 1
ATOM 1553 C CA . GLU A 1 201 ? -16.438 10.509 -4.745 1.00 93.44 201 GLU A CA 1
ATOM 1554 C C . GLU A 1 201 ? -16.850 10.697 -3.271 1.00 93.44 201 GLU A C 1
ATOM 1556 O O . GLU A 1 201 ? -17.310 11.765 -2.832 1.00 93.44 201 GLU A O 1
ATOM 1561 N N . LYS A 1 202 ? -16.707 9.602 -2.518 1.00 95.75 202 LYS A N 1
ATOM 1562 C CA . LYS A 1 202 ? -16.952 9.513 -1.080 1.00 95.75 202 LYS A CA 1
ATOM 1563 C C . LYS A 1 202 ? -15.700 9.054 -0.355 1.00 95.75 202 LYS A C 1
ATOM 1565 O O . LYS A 1 202 ? -14.919 8.269 -0.880 1.00 95.75 202 LYS A O 1
ATOM 1570 N N . ALA A 1 203 ? -15.551 9.498 0.881 1.00 97.31 203 ALA A N 1
ATOM 1571 C CA . ALA A 1 203 ? -14.540 8.977 1.785 1.00 97.31 203 ALA A CA 1
ATOM 1572 C C . ALA A 1 203 ? -15.173 8.635 3.130 1.00 97.31 203 ALA A C 1
ATOM 1574 O O . ALA A 1 203 ? -16.197 9.206 3.511 1.00 97.31 203 ALA A O 1
ATOM 1575 N N . TYR A 1 204 ? -14.556 7.696 3.831 1.00 98.31 204 TYR A N 1
ATOM 1576 C CA . TYR A 1 204 ? -15.036 7.183 5.102 1.00 98.31 204 TYR A CA 1
ATOM 1577 C C . TYR A 1 204 ? -13.934 7.337 6.135 1.00 98.31 204 TYR A C 1
ATOM 1579 O O . TYR A 1 204 ? -12.790 6.941 5.900 1.00 98.31 204 TYR A O 1
ATOM 1587 N N . SER A 1 205 ? -14.282 7.920 7.275 1.00 97.50 205 SER A N 1
ATOM 1588 C CA . SER A 1 205 ? -13.377 8.107 8.405 1.00 97.50 205 SER A CA 1
ATOM 1589 C C . SER A 1 205 ? -14.006 7.514 9.654 1.00 97.50 205 SER A C 1
ATOM 1591 O O . SER A 1 205 ? -15.189 7.752 9.913 1.00 97.50 205 SER A O 1
ATOM 1593 N N . ILE A 1 206 ? -13.242 6.717 10.402 1.00 97.25 206 ILE A N 1
ATOM 1594 C CA . ILE A 1 206 ? -13.721 6.083 11.633 1.00 97.25 206 ILE A CA 1
ATOM 1595 C C . ILE A 1 206 ? -12.798 6.456 12.777 1.00 97.25 206 ILE A C 1
ATOM 1597 O O . ILE A 1 206 ? -11.638 6.057 12.820 1.00 97.25 206 ILE A O 1
ATOM 1601 N N . ASP A 1 207 ? -13.349 7.190 13.729 1.00 93.00 207 ASP A N 1
ATOM 1602 C CA . ASP A 1 207 ? -12.636 7.685 14.893 1.00 93.00 207 ASP A CA 1
ATOM 1603 C C . ASP A 1 207 ? -13.191 7.058 16.177 1.00 93.00 207 ASP A C 1
ATOM 1605 O O . ASP A 1 207 ? -14.368 6.700 16.263 1.00 93.00 207 ASP A O 1
ATOM 1609 N N . TYR A 1 208 ? -12.339 6.926 17.189 1.00 91.94 208 TYR A N 1
ATOM 1610 C CA . TYR A 1 208 ? -12.723 6.431 18.503 1.00 91.94 208 TYR A CA 1
ATOM 1611 C C . TYR A 1 208 ? -12.123 7.317 19.595 1.00 91.94 208 TYR A C 1
ATOM 1613 O O . TYR A 1 208 ? -10.908 7.447 19.714 1.00 91.94 208 TYR A O 1
ATOM 1621 N N . ASP A 1 209 ? -12.982 7.910 20.427 1.00 88.12 209 ASP A N 1
ATOM 1622 C CA . ASP A 1 209 ? -12.574 8.815 21.514 1.00 88.12 209 ASP A CA 1
ATOM 1623 C C . ASP A 1 209 ? -12.383 8.115 22.874 1.00 88.12 209 ASP A C 1
ATOM 1625 O O . ASP A 1 209 ? -12.018 8.747 23.869 1.00 88.12 209 ASP A O 1
ATOM 1629 N N . GLY A 1 210 ? -12.598 6.796 22.918 1.00 88.31 210 GLY A N 1
ATOM 1630 C CA . GLY A 1 210 ? -12.451 5.958 24.117 1.00 88.31 210 GLY A CA 1
ATOM 1631 C C . GLY A 1 210 ? -13.763 5.617 24.791 1.00 88.31 210 GLY A C 1
ATOM 1632 O O . GLY A 1 210 ? -13.775 4.854 25.759 1.00 88.31 210 GLY A O 1
ATOM 1633 N N . THR A 1 211 ? -14.845 6.186 24.270 1.00 90.69 211 THR A N 1
ATOM 1634 C CA . THR A 1 211 ? -16.219 5.948 24.698 1.00 90.69 211 THR A CA 1
ATOM 1635 C C . THR A 1 211 ? -17.135 5.712 23.501 1.00 90.69 211 THR A C 1
ATOM 1637 O O . THR A 1 211 ? -17.984 4.829 23.562 1.00 90.69 211 THR A O 1
ATOM 1640 N N . THR A 1 212 ? -16.946 6.454 22.411 1.00 94.94 212 THR A N 1
ATOM 1641 C CA . THR A 1 212 ? -17.817 6.459 21.234 1.00 94.94 212 THR A CA 1
ATOM 1642 C C . THR A 1 212 ? -16.998 6.258 19.971 1.00 94.94 212 THR A C 1
ATOM 1644 O O . THR A 1 212 ? -16.011 6.962 19.748 1.00 94.94 212 THR A O 1
ATOM 1647 N N . ILE A 1 213 ? -17.417 5.308 19.137 1.00 97.31 213 ILE A N 1
ATOM 1648 C CA . ILE A 1 213 ? -16.911 5.163 17.770 1.00 97.31 213 ILE A CA 1
ATOM 1649 C C . ILE A 1 213 ? -17.787 6.030 16.868 1.00 97.31 213 ILE A C 1
ATOM 1651 O O . ILE A 1 213 ? -19.010 5.903 16.909 1.00 97.31 213 ILE A O 1
ATOM 1655 N N . THR A 1 214 ? -17.175 6.892 16.062 1.00 98.12 214 THR A N 1
ATOM 1656 C CA . THR A 1 214 ? -17.875 7.777 15.125 1.00 98.12 214 THR A CA 1
ATOM 1657 C C . THR A 1 214 ? -17.452 7.457 13.699 1.00 98.12 214 THR A C 1
ATOM 1659 O O . THR A 1 214 ? -16.270 7.538 13.374 1.00 98.12 214 THR A O 1
ATOM 1662 N N . LEU A 1 215 ? -18.423 7.102 12.860 1.00 98.62 215 LEU A N 1
ATOM 1663 C CA . LEU A 1 215 ? -18.273 6.949 11.417 1.00 98.62 215 LEU A CA 1
ATOM 1664 C C . LEU A 1 215 ? -18.729 8.240 10.734 1.00 98.62 215 LEU A C 1
ATOM 1666 O O . LEU A 1 215 ? -19.874 8.666 10.905 1.00 98.62 215 LEU A O 1
ATOM 1670 N N . TYR A 1 216 ? -17.842 8.824 9.935 1.00 98.56 216 TYR A N 1
ATOM 1671 C CA . TYR A 1 216 ? -18.141 9.943 9.052 1.00 98.56 216 TYR A CA 1
ATOM 1672 C C . TYR A 1 216 ? -18.197 9.459 7.606 1.00 98.56 216 TYR A C 1
ATOM 1674 O O . TYR A 1 216 ? -17.210 8.927 7.092 1.00 98.56 216 TYR A O 1
ATOM 1682 N N . THR A 1 217 ? -19.321 9.711 6.937 1.00 98.38 217 THR A N 1
ATOM 1683 C CA . THR A 1 217 ? -19.415 9.635 5.475 1.00 98.38 217 THR A CA 1
ATOM 1684 C C . THR A 1 217 ? -19.164 11.028 4.917 1.00 98.38 217 THR A C 1
ATOM 1686 O O . THR A 1 217 ? -19.880 11.975 5.249 1.00 98.38 217 THR A O 1
ATOM 1689 N N . LEU A 1 218 ? -18.160 11.163 4.059 1.00 96.88 218 LEU A N 1
ATOM 1690 C CA . LEU A 1 218 ? -17.711 12.441 3.517 1.00 96.88 218 LEU A CA 1
ATOM 1691 C C . LEU A 1 218 ? -18.045 12.550 2.031 1.00 96.88 218 LEU A C 1
ATOM 1693 O O . LEU A 1 218 ? -17.907 11.584 1.278 1.00 96.88 218 LEU A O 1
ATOM 1697 N N . ARG A 1 219 ? -18.408 13.754 1.591 1.00 93.75 219 ARG A N 1
ATOM 1698 C CA . ARG A 1 219 ? -18.286 14.163 0.193 1.00 93.75 219 ARG A CA 1
ATOM 1699 C C . ARG A 1 219 ? -16.812 14.433 -0.067 1.00 93.75 219 ARG A C 1
ATOM 1701 O O . ARG A 1 219 ? -16.242 15.315 0.568 1.00 93.75 219 ARG A O 1
ATOM 1708 N N . TRP A 1 220 ? -16.223 13.690 -0.995 1.00 91.69 220 TRP A N 1
ATOM 1709 C CA . TRP A 1 220 ? -14.797 13.757 -1.296 1.00 91.69 220 TRP A CA 1
ATOM 1710 C C . TRP A 1 220 ? -14.564 14.200 -2.750 1.00 91.69 220 TRP A C 1
ATOM 1712 O O . TRP A 1 220 ? -14.508 13.345 -3.639 1.00 91.69 220 TRP A O 1
ATOM 1722 N N . PRO A 1 221 ? -14.497 15.514 -3.038 1.00 86.50 221 PRO A N 1
ATOM 1723 C CA . PRO A 1 221 ? -14.498 16.038 -4.406 1.00 86.50 221 PRO A CA 1
ATOM 1724 C C . PRO A 1 221 ? -13.218 15.675 -5.158 1.00 86.50 221 PRO A C 1
ATOM 1726 O O . PRO A 1 221 ? -12.183 16.318 -5.028 1.00 86.50 221 PRO A O 1
ATOM 1729 N N . THR A 1 222 ? -13.287 14.613 -5.961 1.00 85.06 222 THR A N 1
ATOM 1730 C CA . THR A 1 222 ? -12.134 14.042 -6.665 1.00 85.06 222 THR A CA 1
ATOM 1731 C C . THR A 1 222 ? -12.135 14.438 -8.137 1.00 85.06 222 THR A C 1
ATOM 1733 O O . THR A 1 222 ? -11.101 14.839 -8.665 1.00 85.06 222 THR A O 1
ATOM 1736 N N . PHE A 1 223 ? -13.274 14.331 -8.816 1.00 84.88 223 PHE A N 1
ATOM 1737 C CA . PHE A 1 223 ? -13.387 14.546 -10.263 1.00 84.88 223 PHE A CA 1
ATOM 1738 C C . PHE A 1 223 ? -14.540 15.468 -10.653 1.00 84.88 223 PHE A C 1
ATOM 1740 O O . PHE A 1 223 ? -14.549 15.975 -11.776 1.00 84.88 223 PHE A O 1
ATOM 1747 N N . SER A 1 224 ? -15.486 15.718 -9.748 1.00 85.69 224 SER A N 1
ATOM 1748 C CA . SER A 1 224 ? -16.501 16.754 -9.917 1.00 85.69 224 SER A CA 1
ATOM 1749 C C . SER A 1 224 ? -16.286 17.899 -8.931 1.00 85.69 224 SER A C 1
ATOM 1751 O O . SER A 1 224 ? -15.703 17.711 -7.865 1.00 85.69 224 SER A O 1
ATOM 1753 N N . ILE A 1 225 ? -16.734 19.093 -9.329 1.00 75.94 225 ILE A N 1
ATOM 1754 C CA . ILE A 1 225 ? -16.593 20.326 -8.554 1.00 75.94 225 ILE A CA 1
ATOM 1755 C C . ILE A 1 225 ? -17.969 20.929 -8.268 1.00 75.94 225 ILE A C 1
ATOM 1757 O O . ILE A 1 225 ? -18.794 21.119 -9.169 1.00 75.94 225 ILE A O 1
ATOM 1761 N N . GLY A 1 226 ? -18.213 21.228 -7.002 1.00 81.56 226 GLY A N 1
ATOM 1762 C CA . GLY A 1 226 ? -19.329 22.024 -6.519 1.00 81.56 226 GLY A CA 1
ATOM 1763 C C . GLY A 1 226 ? -19.055 23.519 -6.677 1.00 81.56 226 GLY A C 1
ATOM 1764 O O . GLY A 1 226 ? -17.918 23.972 -6.676 1.00 81.56 226 GLY A O 1
ATOM 1765 N N . LEU A 1 227 ? -20.113 24.327 -6.782 1.00 84.00 227 LEU A N 1
ATOM 1766 C CA . LEU A 1 227 ? -19.985 25.781 -6.991 1.00 84.00 227 LEU A CA 1
ATOM 1767 C C . LEU A 1 227 ? -19.270 26.523 -5.850 1.00 84.00 227 LEU A C 1
ATOM 1769 O O . LEU A 1 227 ? -18.841 27.659 -6.040 1.00 84.00 227 LEU A O 1
ATOM 1773 N N . THR A 1 228 ? -19.197 25.910 -4.672 1.00 82.50 228 THR A N 1
ATOM 1774 C CA . THR A 1 228 ? -18.573 26.467 -3.467 1.00 82.50 228 THR A CA 1
ATOM 1775 C C . THR A 1 228 ? -17.327 25.702 -3.039 1.00 82.50 228 THR A C 1
ATOM 1777 O O . THR A 1 228 ? -16.775 26.038 -1.998 1.00 82.50 228 THR A O 1
ATOM 1780 N N . GLU A 1 229 ? -16.926 24.675 -3.793 1.00 82.75 229 GLU A N 1
ATOM 1781 C CA . GLU A 1 229 ? -15.761 23.857 -3.463 1.00 82.75 229 GLU A CA 1
ATOM 1782 C C . GLU A 1 229 ? -14.473 24.541 -3.960 1.00 82.75 229 GLU A C 1
ATOM 1784 O O . GLU A 1 229 ? -14.427 25.109 -5.058 1.00 82.75 229 GLU A O 1
ATOM 1789 N N . GLU A 1 230 ? -13.425 24.504 -3.142 1.00 79.75 230 GLU A N 1
ATOM 1790 C CA . GLU A 1 230 ? -12.079 24.948 -3.475 1.00 79.75 230 GLU A CA 1
ATOM 1791 C C . GLU A 1 230 ? -11.293 23.816 -4.143 1.00 79.75 230 GLU A C 1
ATOM 1793 O O . GLU A 1 230 ? -11.333 22.649 -3.758 1.00 79.75 230 GLU A O 1
ATOM 1798 N N . PHE A 1 231 ? -10.536 24.178 -5.173 1.00 75.75 231 PHE A N 1
ATOM 1799 C CA . PHE A 1 231 ? -9.805 23.220 -5.983 1.00 75.75 231 PHE A CA 1
ATOM 1800 C C . PHE A 1 231 ? -8.362 23.033 -5.519 1.00 75.75 231 PHE A C 1
ATOM 1802 O O . PHE A 1 231 ? -7.729 23.947 -4.993 1.00 75.75 231 PHE A O 1
ATOM 1809 N N . GLY A 1 232 ? -7.796 21.858 -5.794 1.00 76.44 232 GLY A N 1
ATOM 1810 C CA . GLY A 1 232 ? -6.392 21.567 -5.526 1.00 76.44 232 GLY A CA 1
ATOM 1811 C C . GLY A 1 232 ? -6.070 21.369 -4.049 1.00 76.44 232 GLY A C 1
ATOM 1812 O O . GLY A 1 232 ? -4.912 21.548 -3.670 1.00 76.44 232 GLY A O 1
ATOM 1813 N N . THR A 1 233 ? -7.069 21.012 -3.241 1.00 80.06 233 THR A N 1
ATOM 1814 C CA . THR A 1 233 ? -6.946 20.756 -1.807 1.00 80.06 233 THR A CA 1
ATOM 1815 C C . THR A 1 233 ? -7.657 19.466 -1.410 1.00 80.06 233 THR A C 1
ATOM 1817 O O . THR A 1 233 ? -8.705 19.131 -1.952 1.00 80.06 233 THR A O 1
ATOM 1820 N N . ALA A 1 234 ? -7.081 18.751 -0.444 1.00 78.94 234 ALA A N 1
ATOM 1821 C CA . ALA A 1 234 ? -7.692 17.573 0.170 1.00 78.94 234 ALA A CA 1
ATOM 1822 C C . ALA A 1 234 ? -8.501 17.906 1.436 1.00 78.94 234 ALA A C 1
ATOM 1824 O O . ALA A 1 234 ? -9.024 17.003 2.080 1.00 78.94 234 ALA A O 1
ATOM 1825 N N . VAL A 1 235 ? -8.565 19.184 1.835 1.00 84.50 235 VAL A N 1
ATOM 1826 C CA . VAL A 1 235 ? -9.226 19.608 3.083 1.00 84.50 235 VAL A CA 1
ATOM 1827 C C . VAL A 1 235 ? -10.639 20.152 2.866 1.00 84.50 235 VAL A C 1
ATOM 1829 O O . VAL A 1 235 ? -11.343 20.403 3.842 1.00 84.50 235 VAL A O 1
ATOM 1832 N N . ASP A 1 236 ? -11.067 20.311 1.612 1.00 86.38 236 ASP A N 1
ATOM 1833 C CA . ASP A 1 236 ? -12.391 20.832 1.258 1.00 86.38 236 ASP A CA 1
ATOM 1834 C C . ASP A 1 236 ? -13.419 19.710 1.035 1.00 86.38 236 ASP A C 1
ATOM 1836 O O . ASP A 1 236 ? -14.050 19.574 -0.008 1.00 86.38 236 ASP A O 1
ATOM 1840 N N . PHE A 1 237 ? -13.549 18.844 2.038 1.00 89.75 237 PHE A N 1
ATOM 1841 C CA . PHE A 1 237 ? -14.601 17.833 2.103 1.00 89.75 237 PHE A CA 1
ATOM 1842 C C . PHE A 1 237 ? -15.737 18.306 3.016 1.00 89.75 237 PHE A C 1
ATOM 1844 O O . PHE A 1 237 ? -15.533 19.092 3.942 1.00 89.75 237 PHE A O 1
ATOM 1851 N N . SER A 1 238 ? -16.941 17.770 2.809 1.00 92.00 238 SER A N 1
ATOM 1852 C CA . SER A 1 238 ? -18.082 18.005 3.703 1.00 92.00 238 SER A CA 1
ATOM 1853 C C . SER A 1 238 ? -18.605 16.704 4.301 1.00 92.00 238 SER A C 1
ATOM 1855 O O . SER A 1 238 ? -18.564 15.648 3.670 1.00 92.00 238 SER A O 1
ATOM 1857 N N . VAL A 1 239 ? -19.093 16.771 5.539 1.00 96.25 239 VAL A N 1
ATOM 1858 C CA . VAL A 1 239 ? -19.715 15.627 6.214 1.00 96.25 239 VAL A CA 1
ATOM 1859 C C . VAL A 1 239 ? -21.138 15.461 5.684 1.00 96.25 239 VAL A C 1
ATOM 1861 O O . VAL A 1 239 ? -21.967 16.357 5.828 1.00 96.25 239 VAL A O 1
ATOM 1864 N N . LEU A 1 240 ? -21.411 14.315 5.064 1.00 96.94 240 LEU A N 1
ATOM 1865 C CA . LEU A 1 240 ? -22.730 13.947 4.548 1.00 96.94 240 LEU A CA 1
ATOM 1866 C C . LEU A 1 240 ? -23.575 13.238 5.606 1.00 96.94 240 LEU A C 1
ATOM 1868 O O . LEU A 1 240 ? -24.788 13.422 5.659 1.00 96.94 240 LEU A O 1
ATOM 1872 N N . GLU A 1 241 ? -22.934 12.411 6.426 1.00 98.06 241 GLU A N 1
ATOM 1873 C CA . GLU A 1 241 ? -23.587 11.606 7.450 1.00 98.06 241 GLU A CA 1
ATOM 1874 C C . GLU A 1 241 ? -22.617 11.352 8.604 1.00 98.06 241 GLU A C 1
ATOM 1876 O O . GLU A 1 241 ? -21.418 11.148 8.388 1.00 98.06 241 GLU A O 1
ATOM 1881 N N . THR A 1 242 ? -23.163 11.327 9.818 1.00 98.38 242 THR A N 1
ATOM 1882 C CA . THR A 1 242 ? -22.452 10.933 11.032 1.00 98.38 242 THR A CA 1
ATOM 1883 C C . THR A 1 242 ? -23.248 9.839 11.727 1.00 98.38 242 THR A C 1
ATOM 1885 O O . THR A 1 242 ? -24.413 10.045 12.072 1.00 98.38 242 THR A O 1
ATOM 1888 N N . VAL A 1 243 ? -22.610 8.698 11.977 1.00 98.50 243 VAL A N 1
ATOM 1889 C CA . VAL A 1 243 ? -23.190 7.582 12.734 1.00 98.50 243 VAL A CA 1
ATOM 1890 C C . VAL A 1 243 ? -22.306 7.291 13.937 1.00 98.50 243 VAL A C 1
ATOM 1892 O O . VAL A 1 243 ? -21.084 7.245 13.818 1.00 98.50 243 VAL A O 1
ATOM 1895 N N . THR A 1 244 ? -22.914 7.104 15.107 1.00 98.44 244 THR A N 1
ATOM 1896 C CA . THR A 1 244 ? -22.189 6.843 16.353 1.00 98.44 244 THR A CA 1
ATOM 1897 C C . THR A 1 244 ? -22.557 5.492 16.946 1.00 98.44 244 THR A C 1
ATOM 1899 O O . THR A 1 244 ? -23.705 5.051 16.896 1.00 98.44 244 THR A O 1
ATOM 1902 N N . PHE A 1 245 ? -21.565 4.844 17.550 1.00 98.12 245 PHE A N 1
ATOM 1903 C CA . PHE A 1 245 ? -21.710 3.568 18.237 1.00 98.12 245 PHE A CA 1
ATOM 1904 C C . PHE A 1 245 ? -21.121 3.673 19.638 1.00 98.12 245 PHE A C 1
ATOM 1906 O O . PHE A 1 245 ? -20.034 4.221 19.830 1.00 98.12 245 PHE A O 1
ATOM 1913 N N . THR A 1 246 ? -21.816 3.103 20.618 1.00 97.06 246 THR A N 1
ATOM 1914 C CA . THR A 1 246 ? -21.326 3.003 21.996 1.00 97.06 246 THR A CA 1
ATOM 1915 C C . THR A 1 246 ? -20.881 1.564 22.258 1.00 97.06 246 THR A C 1
ATOM 1917 O O . THR A 1 246 ? -21.728 0.723 22.573 1.00 97.06 246 THR A O 1
ATOM 1920 N N . PRO A 1 247 ? -19.584 1.241 22.095 1.00 97.06 247 PRO A N 1
ATOM 1921 C CA . PRO A 1 247 ? -19.081 -0.094 22.376 1.00 97.06 247 PRO A CA 1
ATOM 1922 C C . PRO A 1 247 ? -19.244 -0.463 23.854 1.00 97.06 247 PRO A C 1
ATOM 1924 O O . PRO A 1 247 ? -19.027 0.343 24.759 1.00 97.06 247 PRO A O 1
ATOM 1927 N N . THR A 1 248 ? -19.588 -1.721 24.100 1.00 96.94 248 THR A N 1
ATOM 1928 C CA . THR A 1 248 ? -19.624 -2.345 25.431 1.00 96.94 248 THR A CA 1
ATOM 1929 C C . THR A 1 248 ? -18.391 -3.209 25.690 1.00 96.94 248 THR A C 1
ATOM 1931 O O . THR A 1 248 ? -18.026 -3.438 26.843 1.00 96.94 248 THR A O 1
ATOM 1934 N N . THR A 1 249 ? -17.734 -3.681 24.626 1.00 96.75 249 THR A N 1
ATOM 1935 C CA . THR A 1 249 ? -16.569 -4.572 24.688 1.00 96.75 249 THR A CA 1
ATOM 1936 C C . THR A 1 249 ? -15.325 -3.938 24.078 1.00 96.75 249 THR A C 1
ATOM 1938 O O . THR A 1 249 ? -14.238 -4.084 24.642 1.00 96.75 249 THR A O 1
ATOM 1941 N N . PHE A 1 250 ? -15.452 -3.259 22.936 1.00 96.81 250 PHE A N 1
ATOM 1942 C CA . PHE A 1 250 ? -14.335 -2.641 22.240 1.00 96.81 250 PHE A CA 1
ATOM 1943 C C . PHE A 1 250 ? -13.762 -1.478 23.050 1.00 96.81 250 PHE A C 1
ATOM 1945 O O . PHE A 1 250 ? -14.433 -0.505 23.386 1.00 96.81 250 PHE A O 1
ATOM 1952 N N . GLN A 1 251 ? -12.479 -1.576 23.365 1.00 92.81 251 GLN A N 1
ATOM 1953 C CA . GLN A 1 251 ? -11.764 -0.579 24.146 1.00 92.81 251 GLN A CA 1
ATOM 1954 C C . GLN A 1 251 ? -10.288 -0.642 23.804 1.00 92.81 251 GLN A C 1
ATOM 1956 O O . GLN A 1 251 ? -9.753 -1.724 23.546 1.00 92.81 251 GLN A O 1
ATOM 1961 N N . TRP A 1 252 ? -9.596 0.495 23.866 1.00 85.69 252 TRP A N 1
ATOM 1962 C CA . TRP A 1 252 ? -8.145 0.431 23.861 1.00 85.69 252 TRP A CA 1
ATOM 1963 C C . TRP A 1 252 ? -7.628 0.126 25.278 1.00 85.69 252 TRP A C 1
ATOM 1965 O O . TRP A 1 252 ? -8.112 0.679 26.268 1.00 85.69 252 TRP A O 1
ATOM 1975 N N . PRO A 1 253 ? -6.631 -0.761 25.412 1.00 77.00 253 PRO A N 1
ATOM 1976 C CA . PRO A 1 253 ? -6.269 -1.363 26.697 1.00 77.00 253 PRO A CA 1
ATOM 1977 C C . PRO A 1 253 ? -5.499 -0.457 27.668 1.00 77.00 253 PRO A C 1
ATOM 1979 O O . PRO A 1 253 ? -5.244 -0.876 28.796 1.00 77.00 253 PRO A O 1
ATOM 1982 N N . ASN A 1 254 ? -5.100 0.753 27.267 1.00 72.88 254 ASN A N 1
ATOM 1983 C CA . ASN A 1 254 ? -4.402 1.692 28.145 1.00 72.88 254 ASN A CA 1
ATOM 1984 C C . ASN A 1 254 ? -4.902 3.131 27.949 1.00 72.88 254 ASN A C 1
ATOM 1986 O O . ASN A 1 254 ? -4.603 3.743 26.932 1.00 72.88 254 ASN A O 1
ATOM 1990 N N . LYS A 1 255 ? -5.630 3.691 28.925 1.00 66.50 255 LYS A N 1
ATOM 1991 C CA . LYS A 1 255 ? -6.221 5.047 28.857 1.00 66.50 255 LYS A CA 1
ATOM 1992 C C . LYS A 1 255 ? -5.222 6.197 29.096 1.00 66.50 255 LYS A C 1
ATOM 1994 O O . LYS A 1 255 ? -5.622 7.296 29.458 1.00 66.50 255 LYS A O 1
ATOM 1999 N N . THR A 1 256 ? -3.924 5.946 28.935 1.00 64.06 256 THR A N 1
ATOM 2000 C CA . THR A 1 256 ? -2.879 6.987 28.932 1.00 64.06 256 THR A CA 1
ATOM 2001 C C . THR A 1 256 ? -2.913 7.808 27.634 1.00 64.06 256 THR A C 1
ATOM 2003 O O . THR A 1 256 ? -3.752 7.558 26.777 1.00 64.06 256 THR A O 1
ATOM 2006 N N . SER A 1 257 ? -1.962 8.728 27.443 1.00 60.72 257 SER A N 1
ATOM 2007 C CA . SER A 1 257 ? -1.845 9.626 26.277 1.00 60.72 257 SER A CA 1
ATOM 2008 C C . SER A 1 257 ? -1.818 8.957 24.889 1.00 60.72 257 SER A C 1
ATOM 2010 O O . SER A 1 257 ? -1.930 9.657 23.891 1.00 60.72 257 SER A O 1
ATOM 2012 N N . TYR A 1 258 ? -1.677 7.629 24.815 1.00 73.69 258 TYR A N 1
ATOM 2013 C CA . TYR A 1 258 ? -1.614 6.858 23.572 1.00 73.69 258 TYR A CA 1
ATOM 2014 C C . TYR A 1 258 ? -2.819 5.939 23.447 1.00 73.69 258 TYR A C 1
ATOM 2016 O O . TYR A 1 258 ? -3.095 5.138 24.346 1.00 73.69 258 TYR A O 1
ATOM 2024 N N . GLN A 1 259 ? -3.490 6.009 22.305 1.00 83.25 259 GLN A N 1
ATOM 2025 C CA . GLN A 1 259 ? -4.652 5.188 22.011 1.00 83.25 259 GLN A CA 1
ATOM 2026 C C . GLN A 1 259 ? -4.223 4.038 21.097 1.00 83.25 259 GLN A C 1
ATOM 2028 O O . GLN A 1 259 ? -3.829 4.238 19.953 1.00 83.25 259 GLN A O 1
ATOM 2033 N N . TYR A 1 260 ? -4.258 2.813 21.619 1.00 87.75 260 TYR A N 1
ATOM 2034 C CA . TYR A 1 260 ? -3.760 1.625 20.917 1.00 87.75 260 TYR A CA 1
ATOM 2035 C C . TYR A 1 260 ? -4.863 0.934 20.120 1.00 87.75 260 TYR A C 1
ATOM 2037 O O . TYR A 1 260 ? -5.310 -0.155 20.493 1.00 87.75 260 TYR A O 1
ATOM 2045 N N . HIS A 1 261 ? -5.327 1.593 19.064 1.00 91.38 261 HIS A N 1
ATOM 2046 C CA . HIS A 1 261 ? -6.307 1.050 18.132 1.00 91.38 261 HIS A CA 1
ATOM 2047 C C . HIS A 1 261 ? -5.958 1.417 16.684 1.00 91.38 261 HIS A C 1
ATOM 2049 O O . HIS A 1 261 ? -5.024 2.181 16.459 1.00 91.38 261 HIS A O 1
ATOM 2055 N N . TYR A 1 262 ? -6.648 0.813 15.719 1.00 93.69 262 TYR A N 1
ATOM 2056 C CA . TYR A 1 262 ? -6.598 1.188 14.304 1.00 93.69 262 TYR A CA 1
ATOM 2057 C C . TYR A 1 262 ? -7.844 0.667 13.587 1.00 93.69 262 TYR A C 1
ATOM 2059 O O . TYR A 1 262 ? -8.324 -0.423 13.925 1.00 93.69 262 TYR A O 1
ATOM 2067 N N . PHE A 1 263 ? -8.329 1.408 12.592 1.00 96.19 263 PHE A N 1
ATOM 2068 C CA . PHE A 1 263 ? -9.427 0.991 11.720 1.00 96.19 263 PHE A CA 1
ATOM 2069 C C . PHE A 1 263 ? -8.905 0.665 10.318 1.00 96.19 263 PHE A C 1
ATOM 2071 O O . PHE A 1 263 ? -8.010 1.332 9.807 1.00 96.19 263 PHE A O 1
ATOM 2078 N N . LEU A 1 264 ? -9.432 -0.401 9.721 1.00 96.69 264 LEU A N 1
ATOM 2079 C CA . LEU A 1 264 ? -9.009 -0.939 8.429 1.00 96.69 264 LEU A CA 1
ATOM 2080 C C . LEU A 1 264 ? -10.235 -1.284 7.586 1.00 96.69 264 LEU A C 1
ATOM 2082 O O . LEU A 1 264 ? -11.246 -1.761 8.112 1.00 96.69 264 LEU A O 1
ATOM 2086 N N . ASP A 1 265 ? -10.114 -1.104 6.275 1.00 97.06 265 ASP A N 1
ATOM 2087 C CA . ASP A 1 265 ? -11.063 -1.687 5.335 1.00 97.06 265 ASP A CA 1
ATOM 2088 C C . ASP A 1 265 ? -10.817 -3.198 5.218 1.00 97.06 265 ASP A C 1
ATOM 2090 O O . ASP A 1 265 ? -9.687 -3.648 5.001 1.00 97.06 265 ASP A O 1
ATOM 2094 N N . GLY A 1 266 ? -11.880 -3.985 5.394 1.00 96.50 266 GLY A N 1
ATOM 2095 C CA . GLY A 1 266 ? -11.854 -5.430 5.223 1.00 96.50 266 GLY A CA 1
ATOM 2096 C C . GLY A 1 266 ? -11.847 -5.892 3.768 1.00 96.50 266 GLY A C 1
ATOM 2097 O O . GLY A 1 266 ? -11.465 -7.034 3.510 1.00 96.50 266 GLY A O 1
ATOM 2098 N N . GLU A 1 267 ? -12.265 -5.031 2.831 1.00 94.19 267 GLU A N 1
ATOM 2099 C CA . GLU A 1 267 ? -12.536 -5.367 1.420 1.00 94.19 267 GLU A CA 1
ATOM 2100 C C . GLU A 1 267 ? -13.565 -6.506 1.250 1.00 94.19 267 GLU A C 1
ATOM 2102 O O . GLU A 1 267 ? -13.647 -7.152 0.207 1.00 94.19 267 GLU A O 1
ATOM 2107 N N . ASP A 1 268 ? -14.377 -6.750 2.281 1.00 96.38 268 ASP A N 1
ATOM 2108 C CA . ASP A 1 268 ? -15.353 -7.842 2.379 1.00 96.38 268 ASP A CA 1
ATOM 2109 C C . ASP A 1 268 ? -16.773 -7.337 2.701 1.00 96.38 268 ASP A C 1
ATOM 2111 O O . ASP A 1 268 ? -17.636 -8.102 3.131 1.00 96.38 268 ASP A O 1
ATOM 2115 N N . GLY A 1 269 ? -17.014 -6.036 2.503 1.00 97.50 269 GLY A N 1
ATOM 2116 C CA . GLY A 1 269 ? -18.268 -5.371 2.866 1.00 97.50 269 GLY A CA 1
ATOM 2117 C C . GLY A 1 269 ? -18.315 -4.859 4.308 1.00 97.50 269 GLY A C 1
ATOM 2118 O O . GLY A 1 269 ? -19.349 -4.334 4.721 1.00 97.50 269 GLY A O 1
ATOM 2119 N N . TYR A 1 270 ? -17.211 -4.954 5.056 1.00 98.50 270 TYR A N 1
ATOM 2120 C CA . TYR A 1 270 ? -17.111 -4.438 6.418 1.00 98.50 270 TYR A CA 1
ATOM 2121 C C . TYR A 1 270 ? -15.860 -3.580 6.637 1.00 98.50 270 TYR A C 1
ATOM 2123 O O . TYR A 1 270 ? -14.792 -3.833 6.080 1.00 98.50 270 TYR A O 1
ATOM 2131 N N . TRP A 1 271 ? -15.983 -2.595 7.523 1.00 98.69 271 TRP A N 1
ATOM 2132 C CA . TRP A 1 271 ? -14.838 -1.971 8.184 1.00 98.69 271 TRP A CA 1
ATOM 2133 C C . TRP A 1 271 ? -14.578 -2.657 9.519 1.00 98.69 271 TRP A C 1
ATOM 2135 O O . TRP A 1 271 ? -15.514 -3.057 10.219 1.00 98.69 271 TRP A O 1
ATOM 2145 N N . TYR A 1 272 ? -13.308 -2.755 9.899 1.00 98.50 272 TYR A N 1
ATOM 2146 C CA . TYR A 1 272 ? -12.884 -3.403 11.134 1.00 98.50 272 TYR A CA 1
ATOM 2147 C C . TYR A 1 272 ? -12.059 -2.455 11.991 1.00 98.50 272 TYR A C 1
ATOM 2149 O O . TYR A 1 272 ? -11.139 -1.809 11.500 1.00 98.50 272 TYR A O 1
ATOM 2157 N N . GLY A 1 273 ? -12.346 -2.421 13.289 1.00 97.62 273 GLY A N 1
ATOM 2158 C CA . GLY A 1 273 ? -11.501 -1.777 14.290 1.00 97.62 273 GLY A CA 1
ATOM 2159 C C . GLY A 1 273 ? -10.816 -2.819 15.158 1.00 97.62 273 GLY A C 1
ATOM 2160 O O . GLY A 1 273 ? -11.464 -3.762 15.608 1.00 97.62 273 GLY A O 1
ATOM 2161 N N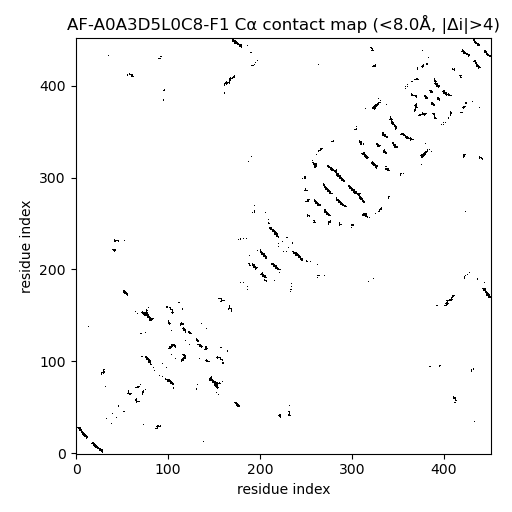 . PHE A 1 274 ? -9.530 -2.637 15.447 1.00 97.25 274 PHE A N 1
ATOM 2162 C CA . PHE A 1 274 ? -8.781 -3.507 16.354 1.00 97.25 274 PHE A CA 1
ATOM 2163 C C . PHE A 1 274 ? -8.026 -2.709 17.402 1.00 97.25 274 PHE A C 1
ATOM 2165 O O . PHE A 1 274 ? -7.461 -1.663 17.099 1.00 97.25 274 PHE A O 1
ATOM 2172 N N . ALA A 1 275 ? -7.956 -3.239 18.621 1.00 95.25 275 ALA A N 1
ATOM 2173 C CA . ALA A 1 275 ? -7.184 -2.656 19.705 1.00 95.25 275 ALA A CA 1
ATOM 2174 C C . ALA A 1 275 ? -6.504 -3.735 20.553 1.00 95.25 275 ALA A C 1
ATOM 2176 O O . ALA A 1 275 ? -7.125 -4.719 20.962 1.00 95.25 275 ALA A O 1
ATOM 2177 N N . ASN A 1 276 ? -5.219 -3.555 20.852 1.00 94.25 276 ASN A N 1
ATOM 2178 C CA . ASN A 1 276 ? -4.464 -4.480 21.694 1.00 94.25 276 ASN A CA 1
ATOM 2179 C C . ASN A 1 276 ? -3.302 -3.788 22.407 1.00 94.25 276 ASN A C 1
ATOM 2181 O O . ASN A 1 276 ? -2.788 -2.758 21.978 1.00 94.25 276 ASN A O 1
ATOM 2185 N N . LYS A 1 277 ? -2.861 -4.407 23.503 1.00 91.50 277 LYS A N 1
ATOM 2186 C CA . LYS A 1 277 ? -1.579 -4.091 24.122 1.00 91.50 277 LYS A CA 1
ATOM 2187 C C . LYS A 1 277 ? -0.547 -5.010 23.488 1.00 91.50 277 LYS A C 1
ATOM 2189 O O . LYS A 1 277 ? -0.811 -6.202 23.329 1.00 91.50 277 LYS A O 1
ATOM 2194 N N . GLU A 1 278 ? 0.608 -4.462 23.138 1.00 92.31 278 GLU A N 1
ATOM 2195 C CA . GLU A 1 278 ? 1.723 -5.292 22.702 1.00 92.31 278 GLU A CA 1
ATOM 2196 C C . GLU A 1 278 ? 2.140 -6.284 23.796 1.00 92.31 278 GLU A C 1
ATOM 2198 O O . GLU A 1 278 ? 2.067 -5.989 24.994 1.00 92.31 278 GLU A O 1
ATOM 2203 N N . ASN A 1 279 ? 2.566 -7.476 23.389 1.00 95.06 279 ASN A N 1
ATOM 2204 C CA . ASN A 1 279 ? 2.982 -8.518 24.312 1.00 95.06 279 ASN A CA 1
ATOM 2205 C C . ASN A 1 279 ? 4.127 -9.352 23.732 1.00 95.06 279 ASN A C 1
ATOM 2207 O O . ASN A 1 279 ? 4.085 -9.804 22.591 1.00 95.06 279 ASN A O 1
ATOM 2211 N N . SER A 1 280 ? 5.145 -9.588 24.557 1.00 95.50 280 SER A N 1
ATOM 2212 C CA . SER A 1 280 ? 6.299 -10.430 24.228 1.00 95.50 280 SER A CA 1
ATOM 2213 C C . SER A 1 280 ? 6.189 -11.851 24.789 1.00 95.50 280 SER A C 1
ATOM 2215 O O . SER A 1 280 ? 6.997 -12.709 24.437 1.00 95.50 280 SER A O 1
ATOM 2217 N N . THR A 1 281 ? 5.201 -12.091 25.656 1.00 94.88 281 THR A N 1
ATOM 2218 C CA . THR A 1 281 ? 4.937 -13.354 26.354 1.00 94.88 281 THR A CA 1
ATOM 2219 C C . THR A 1 281 ? 3.431 -13.549 26.567 1.00 94.88 281 THR A C 1
ATOM 2221 O O . THR A 1 281 ? 2.634 -12.620 26.394 1.00 94.88 281 THR A O 1
ATOM 2224 N N . GLY A 1 282 ? 3.034 -14.765 26.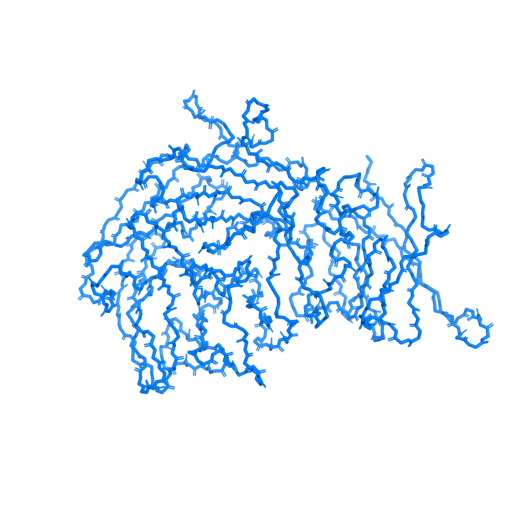955 1.00 95.12 282 GLY A N 1
ATOM 2225 C CA . GLY A 1 282 ? 1.651 -15.088 27.311 1.00 95.12 282 GLY A CA 1
ATOM 2226 C C . GLY A 1 282 ? 0.679 -15.049 26.129 1.00 95.12 282 GLY A C 1
ATOM 2227 O O . GLY A 1 282 ? 1.066 -15.221 24.976 1.00 95.12 282 GLY A O 1
ATOM 2228 N N . ASN A 1 283 ? -0.602 -14.846 26.428 1.00 96.25 283 ASN A N 1
ATOM 2229 C CA . ASN A 1 283 ? -1.654 -14.760 25.417 1.00 96.25 283 ASN A CA 1
ATOM 2230 C C . ASN A 1 283 ? -1.896 -13.299 25.021 1.00 96.25 283 ASN A C 1
ATOM 2232 O O . ASN A 1 283 ? -1.937 -12.425 25.891 1.00 96.25 283 ASN A O 1
ATOM 2236 N N . ALA A 1 284 ? -2.122 -13.039 23.734 1.00 96.56 284 ALA A N 1
ATOM 2237 C CA . ALA A 1 284 ? -2.566 -11.725 23.284 1.00 96.56 284 ALA A CA 1
ATOM 2238 C C . ALA A 1 284 ? -4.073 -11.569 23.509 1.00 96.56 284 ALA A C 1
ATOM 2240 O O . ALA A 1 284 ? -4.855 -12.501 23.315 1.00 96.56 284 ALA A O 1
ATOM 2241 N N . THR A 1 285 ? -4.483 -10.365 23.901 1.00 96.56 285 THR A N 1
ATOM 2242 C CA . THR A 1 285 ? -5.890 -9.959 23.922 1.00 96.56 285 THR A CA 1
ATOM 2243 C C . THR A 1 285 ? -6.098 -8.906 22.849 1.00 96.56 285 THR A C 1
ATOM 2245 O O . THR A 1 285 ? -5.431 -7.872 22.885 1.00 96.56 285 THR A O 1
ATOM 2248 N N . VAL A 1 286 ? -7.017 -9.168 21.921 1.00 97.44 286 VAL A N 1
ATOM 2249 C CA . VAL A 1 286 ? -7.385 -8.237 20.848 1.00 97.44 286 VAL A CA 1
ATOM 2250 C C . VAL A 1 286 ? -8.865 -7.915 20.985 1.00 97.44 286 VAL A C 1
ATOM 2252 O O . VAL A 1 286 ? -9.705 -8.806 20.896 1.00 97.44 286 VAL A O 1
ATOM 2255 N N . TYR A 1 287 ? -9.180 -6.651 21.227 1.00 97.69 287 TYR A N 1
ATO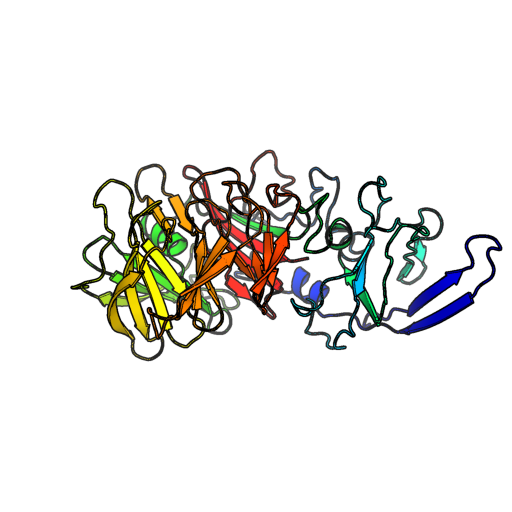M 2256 C CA . TYR A 1 287 ? -10.537 -6.132 21.112 1.00 97.69 287 TYR A CA 1
ATOM 2257 C C . TYR A 1 287 ? -10.798 -5.828 19.648 1.00 97.69 287 TYR A C 1
ATOM 2259 O O . TYR A 1 287 ? -9.936 -5.255 18.980 1.00 97.69 287 TYR A O 1
ATOM 2267 N N . TRP A 1 288 ? -11.965 -6.211 19.151 1.00 98.12 288 TRP A N 1
ATOM 2268 C CA . TRP A 1 288 ? -12.341 -5.960 17.770 1.00 98.12 288 TRP A CA 1
ATOM 2269 C C . TRP A 1 288 ? -13.763 -5.423 17.690 1.00 98.12 288 TRP A C 1
ATOM 2271 O O . TRP A 1 288 ? -14.613 -5.750 18.519 1.00 98.12 288 TRP A O 1
ATOM 2281 N N . CYS A 1 289 ? -14.006 -4.601 16.682 1.00 98.44 289 CYS A N 1
ATOM 2282 C CA . CYS A 1 289 ? -15.336 -4.238 16.234 1.00 98.44 289 CYS A CA 1
ATOM 2283 C C . CYS A 1 289 ? -15.411 -4.339 14.712 1.00 98.44 289 CYS A C 1
ATOM 2285 O O . CYS A 1 289 ? -14.390 -4.343 14.022 1.00 98.44 289 CYS A O 1
ATOM 2287 N N . ARG A 1 290 ? -16.628 -4.477 14.203 1.00 98.25 290 ARG A N 1
ATOM 2288 C CA . ARG A 1 290 ? -16.933 -4.628 12.788 1.00 98.25 290 ARG A CA 1
ATOM 2289 C C . ARG A 1 290 ? -18.203 -3.849 12.471 1.00 98.25 290 ARG A C 1
ATOM 2291 O O . ARG A 1 290 ? -19.212 -4.040 13.154 1.00 98.25 290 ARG A O 1
ATOM 2298 N N . ILE A 1 291 ? -18.134 -3.010 11.443 1.00 98.75 291 ILE A N 1
ATOM 2299 C CA . ILE A 1 291 ? -19.226 -2.159 10.959 1.00 98.75 291 ILE A CA 1
ATOM 2300 C C . ILE A 1 291 ? -19.543 -2.560 9.519 1.00 98.75 291 ILE A C 1
ATOM 2302 O O . ILE A 1 291 ? -18.648 -2.592 8.676 1.00 98.75 291 ILE A O 1
ATOM 2306 N N . SER A 1 292 ? -20.803 -2.887 9.241 1.00 98.50 292 SER A N 1
ATOM 2307 C CA . SER A 1 292 ? -21.293 -3.163 7.884 1.00 98.50 292 SER A CA 1
ATOM 2308 C C . SER A 1 292 ? -21.276 -1.906 7.020 1.00 98.50 292 SER A C 1
ATOM 2310 O O . SER A 1 292 ? -21.773 -0.864 7.443 1.00 98.50 292 SER A O 1
ATOM 2312 N N . LYS A 1 293 ? -20.758 -2.009 5.792 1.00 98.06 293 LYS A N 1
ATOM 2313 C CA . LYS A 1 293 ? -20.805 -0.912 4.813 1.00 98.06 293 LYS A CA 1
ATOM 2314 C C . LYS A 1 293 ? -22.202 -0.699 4.215 1.00 98.06 293 LYS A C 1
ATOM 2316 O O . LYS A 1 293 ? -22.450 0.343 3.619 1.00 98.06 293 LYS A O 1
ATOM 2321 N N . GLU A 1 294 ? -23.093 -1.687 4.325 1.00 97.38 294 GLU A N 1
ATOM 2322 C CA . GLU A 1 294 ? -24.440 -1.640 3.736 1.00 97.38 294 GLU A CA 1
ATOM 2323 C C . GLU A 1 294 ? -25.444 -0.924 4.646 1.00 97.38 294 GLU A C 1
ATOM 2325 O O . GLU A 1 294 ? -26.185 -0.055 4.194 1.00 97.38 294 GLU A O 1
ATOM 2330 N N . ASP A 1 295 ? -25.468 -1.298 5.926 1.00 97.56 295 ASP A N 1
ATOM 2331 C CA . ASP A 1 295 ? -26.506 -0.886 6.880 1.00 97.56 295 ASP A CA 1
ATOM 2332 C C . ASP A 1 295 ? -25.949 -0.335 8.198 1.00 97.56 295 ASP A C 1
ATOM 2334 O O . ASP A 1 295 ? -26.708 -0.073 9.132 1.00 97.56 295 ASP A O 1
ATOM 2338 N N . HIS A 1 296 ? -24.625 -0.179 8.295 1.00 97.94 296 HIS A N 1
ATOM 2339 C CA . HIS A 1 296 ? -23.929 0.263 9.503 1.00 97.94 296 HIS A CA 1
ATOM 2340 C C . HIS A 1 296 ? -24.178 -0.624 10.734 1.00 97.94 296 HIS A C 1
ATOM 2342 O O . HIS A 1 296 ? -23.928 -0.200 11.863 1.00 97.94 296 HIS A O 1
ATOM 2348 N N . SER A 1 297 ? -24.628 -1.874 10.554 1.00 98.31 297 SER A N 1
ATOM 2349 C CA . SER A 1 297 ? -24.758 -2.816 11.665 1.00 98.31 297 SER A CA 1
ATOM 2350 C C . SER A 1 297 ? -23.410 -3.028 12.363 1.00 98.31 297 SER A C 1
ATOM 2352 O O . SER A 1 297 ? -22.382 -3.299 11.735 1.00 98.31 297 SER A O 1
ATOM 2354 N N . PHE A 1 298 ? -23.423 -2.871 13.689 1.00 98.56 298 PHE A N 1
ATOM 2355 C CA . PHE A 1 298 ? -22.236 -2.878 14.536 1.00 98.56 298 PHE A CA 1
ATOM 2356 C C . PHE A 1 298 ? -22.165 -4.153 15.370 1.00 98.56 298 PHE A C 1
ATOM 2358 O O . PHE A 1 298 ? -23.108 -4.519 16.074 1.00 98.56 298 PHE A O 1
ATOM 2365 N N . THR A 1 299 ? -21.015 -4.816 15.317 1.00 98.44 299 THR A N 1
ATOM 2366 C CA . THR A 1 299 ? -20.699 -5.982 16.146 1.00 98.44 299 THR A CA 1
ATOM 2367 C C . THR A 1 299 ? -19.317 -5.824 16.752 1.00 98.44 299 THR A C 1
ATOM 2369 O O . THR A 1 299 ? -18.440 -5.199 16.164 1.00 98.44 299 THR A O 1
ATOM 2372 N N . GLU A 1 300 ? -19.105 -6.390 17.931 1.00 98.38 300 GLU A N 1
ATOM 2373 C CA . GLU A 1 300 ? -17.835 -6.293 18.641 1.00 98.38 300 GLU A CA 1
ATOM 2374 C C . GLU A 1 300 ? -17.550 -7.557 19.439 1.00 98.38 300 GLU A C 1
ATOM 2376 O O . GLU A 1 300 ? -18.432 -8.378 19.703 1.00 98.38 300 GLU A O 1
ATOM 2381 N N . GLY A 1 301 ? -16.300 -7.701 19.853 1.00 97.75 301 GLY A N 1
ATOM 2382 C CA . GLY A 1 301 ? -15.895 -8.801 20.696 1.00 97.75 301 GLY A CA 1
ATOM 2383 C C . GLY A 1 301 ? -14.446 -8.705 21.131 1.00 97.75 301 GLY A C 1
ATOM 2384 O O . GLY A 1 301 ? -13.774 -7.676 21.027 1.00 97.75 301 GLY A O 1
ATOM 2385 N N . LYS A 1 302 ? -13.965 -9.825 21.663 1.00 97.19 302 LYS A N 1
ATOM 2386 C CA . LYS A 1 302 ? -12.606 -9.959 22.168 1.00 97.19 302 LYS A CA 1
ATOM 2387 C C . LYS A 1 302 ? -12.051 -11.319 21.791 1.00 97.19 302 LYS A C 1
ATOM 2389 O O . LYS A 1 302 ? -12.656 -12.343 22.098 1.00 97.19 302 LYS A O 1
ATOM 2394 N N . TRP A 1 303 ? -10.877 -11.328 21.183 1.00 97.94 303 TRP A N 1
ATOM 2395 C CA . TRP A 1 303 ? -10.100 -12.535 20.952 1.00 97.94 303 TRP A CA 1
ATOM 2396 C C . TRP A 1 303 ? -9.083 -12.734 22.074 1.00 97.94 303 TRP A C 1
ATOM 2398 O O . TRP A 1 303 ? -8.454 -11.779 22.539 1.00 97.94 303 TRP A O 1
ATOM 2408 N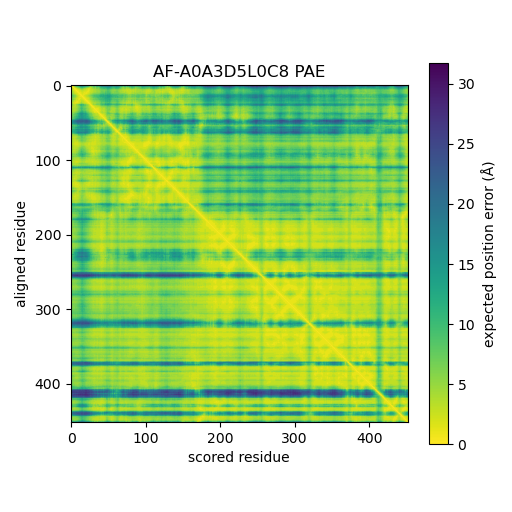 N . SER A 1 304 ? -8.900 -13.989 22.485 1.00 96.75 304 SER A N 1
ATOM 2409 C CA . SER A 1 304 ? -7.760 -14.419 23.295 1.00 96.75 304 SER A CA 1
ATOM 2410 C C . SER A 1 304 ? -6.919 -15.370 22.457 1.00 96.75 304 SER A C 1
ATOM 2412 O O . SER A 1 304 ? -7.339 -16.487 22.166 1.00 96.75 304 SER A O 1
ATOM 2414 N N . LEU A 1 305 ? -5.754 -14.897 22.024 1.00 97.44 305 LEU A N 1
ATOM 2415 C CA . LEU A 1 305 ? -4.883 -15.616 21.103 1.00 97.44 305 LEU A CA 1
ATOM 2416 C C . LEU A 1 305 ? -3.770 -16.290 21.906 1.00 97.44 305 LEU A C 1
ATOM 2418 O O . LEU A 1 305 ? -2.932 -15.628 22.530 1.00 97.44 305 LEU A O 1
ATOM 2422 N N . THR A 1 306 ? -3.794 -17.620 21.931 1.00 96.50 306 THR A N 1
ATOM 2423 C CA . THR A 1 306 ? -2.890 -18.421 22.763 1.00 96.50 306 THR A CA 1
ATOM 2424 C C . THR A 1 306 ? -1.453 -18.299 22.269 1.00 96.50 306 THR A C 1
ATOM 2426 O O . THR A 1 306 ? -1.203 -18.477 21.080 1.00 96.50 306 THR A O 1
ATOM 2429 N N . GLN A 1 307 ? -0.514 -17.983 23.172 1.00 95.12 307 GLN A N 1
ATOM 2430 C CA . GLN A 1 307 ? 0.929 -17.880 22.874 1.00 95.12 307 GLN A CA 1
ATOM 2431 C C . GLN A 1 307 ? 1.259 -17.034 21.624 1.00 95.12 307 GLN A C 1
ATOM 2433 O O . GLN A 1 307 ? 2.230 -17.282 20.913 1.00 95.12 307 GLN A O 1
ATOM 2438 N N . THR A 1 308 ? 0.427 -16.030 21.345 1.00 97.31 308 THR A N 1
ATOM 2439 C CA . THR A 1 308 ? 0.570 -15.127 20.203 1.00 97.31 308 THR A CA 1
ATOM 2440 C C . THR A 1 308 ? 1.164 -13.813 20.698 1.00 97.31 308 THR A C 1
ATOM 2442 O O . THR A 1 308 ? 0.635 -13.211 21.630 1.00 97.31 308 THR A O 1
ATOM 2445 N N . TYR A 1 309 ? 2.272 -13.373 20.102 1.00 97.69 309 TYR A N 1
ATOM 2446 C CA . TYR A 1 309 ? 3.061 -12.220 20.570 1.00 97.69 309 TYR A CA 1
ATOM 2447 C C . TYR A 1 309 ? 2.943 -11.064 19.593 1.00 97.69 309 TYR A C 1
ATOM 2449 O O . TYR A 1 309 ? 3.686 -10.990 18.612 1.00 97.69 309 TYR A O 1
ATOM 2457 N N . LEU A 1 310 ? 1.978 -10.187 19.828 1.00 97.00 310 LEU A N 1
ATOM 2458 C CA . LEU A 1 310 ? 1.649 -9.119 18.901 1.00 97.00 310 LEU A CA 1
ATOM 2459 C C . LEU A 1 310 ? 2.365 -7.836 19.286 1.00 97.00 310 LEU A C 1
ATOM 2461 O O . LEU A 1 310 ? 2.546 -7.521 20.463 1.00 97.00 310 LEU A O 1
ATOM 2465 N N . CYS A 1 311 ? 2.716 -7.044 18.283 1.00 94.50 311 CYS A N 1
ATOM 2466 C CA . CYS A 1 311 ? 2.816 -5.615 18.521 1.00 94.50 311 CYS A CA 1
ATOM 2467 C C . CYS A 1 311 ? 1.454 -4.945 18.592 1.00 94.50 311 CYS A C 1
ATOM 2469 O O . CYS A 1 311 ? 0.436 -5.559 18.276 1.00 94.50 311 CYS A O 1
ATOM 2471 N N . CYS A 1 312 ? 1.438 -3.691 19.042 1.00 91.94 312 CYS A N 1
ATOM 2472 C CA . CYS A 1 312 ? 0.240 -2.875 18.931 1.00 91.94 312 CYS A CA 1
ATOM 2473 C C . CYS A 1 312 ? -0.168 -2.793 17.456 1.00 91.94 312 CYS A C 1
ATOM 2475 O O . CYS A 1 312 ? 0.666 -2.512 16.595 1.00 91.94 312 CYS A O 1
ATOM 2477 N N . ILE A 1 313 ?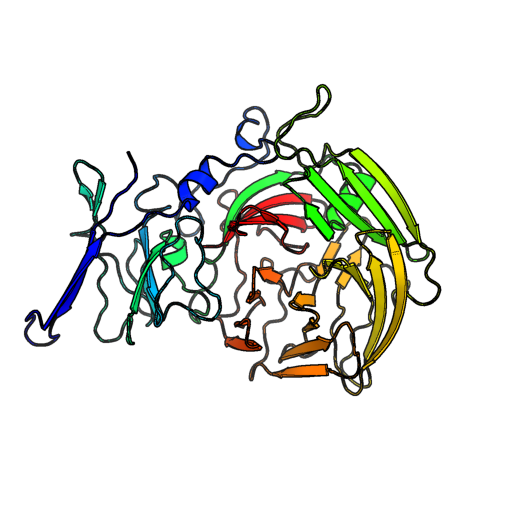 -1.434 -3.094 17.178 1.00 93.94 313 ILE A N 1
ATOM 2478 C CA . ILE A 1 313 ? -2.000 -3.096 15.829 1.00 93.94 313 ILE A CA 1
ATOM 2479 C C . ILE A 1 313 ? -1.955 -1.687 15.247 1.00 93.94 313 ILE A C 1
ATOM 2481 O O . ILE A 1 313 ? -1.493 -1.518 14.123 1.00 93.94 313 ILE A O 1
ATOM 2485 N N . GLY A 1 314 ? -2.315 -0.686 16.045 1.00 89.81 314 GLY A N 1
ATOM 2486 C CA . GLY A 1 314 ? -2.015 0.703 15.747 1.00 89.81 314 GLY A CA 1
ATOM 2487 C C . GLY A 1 314 ? -1.811 1.537 16.997 1.00 89.81 314 GLY A C 1
ATOM 2488 O O . GLY A 1 314 ? -1.952 1.056 18.128 1.00 89.81 314 GLY A O 1
ATOM 2489 N N . ALA A 1 315 ? -1.399 2.776 16.771 1.00 84.38 315 ALA A N 1
ATOM 2490 C CA . ALA A 1 315 ? -1.189 3.777 17.799 1.00 84.38 315 ALA A CA 1
ATOM 2491 C C . ALA A 1 315 ? -1.616 5.147 17.270 1.00 84.38 315 ALA A C 1
ATOM 2493 O O . ALA A 1 315 ? -1.148 5.560 16.209 1.00 84.38 315 ALA A O 1
ATOM 2494 N N . HIS A 1 316 ? -2.462 5.825 18.043 1.00 81.44 316 HIS A N 1
ATOM 2495 C CA . HIS A 1 316 ? -2.906 7.192 17.808 1.00 81.44 316 HIS A CA 1
ATOM 2496 C C . HIS A 1 316 ? -2.468 8.093 18.968 1.00 81.44 316 HIS A C 1
ATOM 2498 O O . HIS A 1 316 ? -2.521 7.700 20.142 1.00 81.44 316 HIS A O 1
ATOM 2504 N N . GLU A 1 317 ? -2.072 9.318 18.642 1.00 76.62 317 GLU A N 1
ATOM 2505 C CA . GLU A 1 317 ? -1.911 10.426 19.579 1.00 76.62 317 GLU A CA 1
ATOM 2506 C C . GLU A 1 317 ? -2.625 11.654 19.001 1.00 76.62 317 GLU A C 1
ATOM 2508 O O . GLU A 1 317 ? -2.420 11.981 17.838 1.00 76.62 317 GLU A O 1
ATOM 2513 N N . TYR A 1 318 ? -3.455 12.329 19.803 1.00 69.88 318 TYR A N 1
ATOM 2514 C CA . TYR A 1 318 ? -4.209 13.533 19.403 1.00 69.88 318 TYR A CA 1
ATOM 2515 C C . TYR A 1 318 ? -3.765 14.792 20.168 1.00 69.88 318 TYR A C 1
ATOM 2517 O O . TYR A 1 318 ? -4.500 15.769 20.266 1.00 69.88 318 TYR A O 1
ATOM 2525 N N . THR A 1 319 ? -2.587 14.752 20.795 1.00 67.88 319 THR A N 1
ATOM 2526 C CA . THR A 1 319 ? -2.036 15.873 21.574 1.00 67.88 319 THR A CA 1
ATOM 2527 C C . THR A 1 319 ? -1.270 16.846 20.662 1.00 67.88 319 THR A C 1
ATOM 2529 O O . THR A 1 319 ? -1.405 16.801 19.445 1.00 67.88 319 THR A O 1
ATOM 2532 N N . SER A 1 320 ? -0.424 17.718 21.227 1.00 58.62 320 SER A N 1
ATOM 2533 C CA . SER A 1 320 ? 0.372 18.721 20.497 1.00 58.62 320 SER A CA 1
ATOM 2534 C C . SER A 1 320 ? 1.249 18.170 19.367 1.00 58.62 320 SER A C 1
ATOM 2536 O O . SER A 1 320 ? 1.687 18.936 18.514 1.00 58.62 320 SER A O 1
ATOM 2538 N N . THR A 1 321 ? 1.528 16.867 19.358 1.00 61.59 321 THR A N 1
ATOM 2539 C CA . THR A 1 321 ? 2.200 16.180 18.250 1.00 61.59 321 THR A CA 1
ATOM 2540 C C . THR A 1 321 ? 1.362 14.976 17.842 1.00 61.59 321 THR A C 1
ATOM 2542 O O . THR A 1 321 ? 1.659 13.860 18.291 1.00 61.59 321 THR A O 1
ATOM 2545 N N . PRO A 1 322 ? 0.294 15.188 17.051 1.00 65.44 322 PRO A N 1
ATOM 2546 C CA . PRO A 1 322 ? -0.576 14.094 16.693 1.00 65.44 322 PRO A CA 1
ATOM 2547 C C . PRO A 1 322 ? 0.202 13.054 15.870 1.00 65.44 322 PRO A C 1
ATOM 2549 O O . PRO A 1 322 ? 1.181 13.390 15.191 1.00 65.44 322 PRO A O 1
ATOM 2552 N N . ALA A 1 323 ? -0.161 11.781 16.009 1.00 72.06 323 ALA A N 1
ATOM 2553 C CA . ALA A 1 323 ? 0.567 10.663 15.415 1.00 72.06 323 ALA A CA 1
ATOM 2554 C C . ALA A 1 323 ? -0.354 9.480 15.097 1.00 72.06 323 ALA A C 1
ATOM 2556 O O . ALA A 1 323 ? -1.246 9.183 15.888 1.00 72.06 323 ALA A O 1
ATOM 2557 N N . LEU A 1 324 ? -0.077 8.774 13.998 1.00 79.88 324 LEU A N 1
ATOM 2558 C CA . LEU A 1 324 ? -0.844 7.641 13.494 1.00 79.88 324 LEU A CA 1
ATOM 2559 C C . LEU A 1 324 ? 0.109 6.585 12.938 1.00 79.88 324 LEU A C 1
ATOM 2561 O O . LEU A 1 324 ? 0.794 6.814 11.949 1.00 79.88 324 LEU A O 1
ATOM 2565 N N . GLY A 1 325 ? 0.116 5.390 13.516 1.00 81.69 325 GLY A N 1
ATOM 2566 C CA . GLY A 1 325 ? 0.904 4.288 12.972 1.00 81.69 325 GLY A CA 1
ATOM 2567 C C . GLY A 1 325 ? 0.146 2.978 12.997 1.00 81.69 325 GLY A C 1
ATOM 2568 O O . GLY A 1 325 ? -0.541 2.681 13.972 1.00 81.69 325 GLY A O 1
ATOM 2569 N N . SER A 1 326 ? 0.342 2.165 11.961 1.00 90.19 326 SER A N 1
ATOM 2570 C CA . SER A 1 326 ? -0.182 0.801 11.881 1.00 90.19 326 SER A CA 1
ATOM 2571 C C . SER A 1 326 ? 0.943 -0.227 11.818 1.00 90.19 326 SER A C 1
ATOM 2573 O O . SER A 1 326 ? 1.985 -0.017 11.199 1.00 90.19 326 SER A O 1
ATOM 2575 N N . LYS A 1 327 ? 0.730 -1.377 12.449 1.00 94.25 327 LYS A N 1
ATOM 2576 C CA . LYS A 1 327 ? 1.566 -2.582 12.336 1.00 94.25 327 LYS A CA 1
ATOM 2577 C C . LYS A 1 327 ? 0.734 -3.774 11.866 1.00 94.25 327 LYS A C 1
ATOM 2579 O O . LYS A 1 327 ? 1.115 -4.922 12.121 1.00 94.25 327 LYS A O 1
ATOM 2584 N N . ALA A 1 328 ? -0.395 -3.491 11.214 1.00 96.44 328 ALA A N 1
ATOM 2585 C CA . ALA A 1 328 ? -1.316 -4.483 10.701 1.00 96.44 328 ALA A CA 1
ATOM 2586 C C . ALA A 1 328 ? -1.961 -4.080 9.370 1.00 96.44 328 ALA A C 1
ATOM 2588 O O . ALA A 1 328 ? -2.107 -2.901 9.059 1.00 96.44 328 ALA A O 1
ATOM 2589 N N . VAL A 1 329 ? -2.385 -5.082 8.606 1.00 97.62 329 VAL A N 1
ATOM 2590 C CA . VAL A 1 329 ? -3.196 -4.922 7.390 1.00 97.62 329 VAL A CA 1
ATOM 2591 C C . VAL A 1 329 ? -4.224 -6.046 7.308 1.00 97.62 329 VAL A C 1
ATOM 2593 O O . VAL A 1 329 ? -4.002 -7.122 7.867 1.00 97.62 329 VAL A O 1
ATOM 2596 N N . ILE A 1 330 ? -5.326 -5.830 6.589 1.00 97.75 330 ILE A N 1
ATOM 2597 C CA . ILE A 1 330 ? -6.262 -6.901 6.225 1.00 97.75 330 ILE A CA 1
ATOM 2598 C C . ILE A 1 330 ? -6.025 -7.317 4.777 1.00 97.75 330 ILE A C 1
ATOM 2600 O O . ILE A 1 330 ? -5.920 -6.470 3.889 1.00 97.75 330 ILE A O 1
ATOM 2604 N N . ARG A 1 331 ? -5.967 -8.629 4.535 1.00 96.38 331 ARG A N 1
ATOM 2605 C CA . ARG A 1 331 ? -5.917 -9.221 3.194 1.00 96.38 331 ARG A CA 1
ATOM 2606 C C . ARG A 1 331 ? -6.728 -10.515 3.170 1.00 96.38 331 ARG A C 1
ATOM 2608 O O . ARG A 1 331 ? -6.462 -11.414 3.966 1.00 96.38 331 ARG A O 1
ATOM 2615 N N . ASN A 1 332 ? -7.671 -10.623 2.234 1.00 94.94 332 ASN A N 1
ATOM 2616 C CA . ASN A 1 332 ? -8.440 -11.841 1.942 1.00 94.94 332 ASN A CA 1
ATOM 2617 C C . ASN A 1 332 ? -9.107 -12.485 3.176 1.00 94.94 332 ASN A C 1
ATOM 2619 O O . ASN A 1 332 ? -9.017 -13.696 3.363 1.00 94.94 332 ASN A O 1
ATOM 2623 N N . GLY A 1 333 ? -9.741 -11.685 4.041 1.00 96.94 333 GLY A N 1
ATOM 2624 C CA . GLY A 1 333 ? -10.427 -12.186 5.243 1.00 96.94 333 GLY A CA 1
ATOM 2625 C C . GLY A 1 333 ? -9.510 -12.517 6.429 1.00 96.94 333 GLY A C 1
ATOM 2626 O O . GLY A 1 333 ? -9.957 -13.114 7.410 1.00 96.94 333 GLY A O 1
ATOM 2627 N N . TYR A 1 334 ? -8.233 -12.128 6.364 1.00 98.38 334 TYR A N 1
ATOM 2628 C CA . TYR A 1 334 ? -7.265 -12.302 7.445 1.00 98.38 334 TYR A CA 1
ATOM 2629 C C . TYR A 1 334 ? -6.660 -10.966 7.877 1.00 98.38 334 TYR A C 1
ATOM 2631 O O . TYR A 1 334 ? -6.262 -10.150 7.044 1.00 98.38 334 TYR A O 1
ATOM 2639 N N . LEU A 1 335 ? -6.522 -10.783 9.189 1.00 98.50 335 LEU A N 1
ATOM 2640 C CA . LEU A 1 335 ? -5.704 -9.744 9.800 1.00 98.50 335 LEU A CA 1
ATOM 2641 C C . LEU A 1 335 ? -4.253 -10.230 9.885 1.00 98.50 335 LEU A C 1
ATOM 2643 O O . LEU A 1 335 ? -3.961 -11.259 10.495 1.00 98.50 335 LEU A O 1
ATOM 2647 N N . TYR A 1 336 ? -3.340 -9.461 9.309 1.00 98.62 336 TYR A N 1
ATOM 2648 C CA . TYR A 1 336 ? -1.903 -9.684 9.382 1.00 98.62 336 TYR A CA 1
ATOM 2649 C C . TYR A 1 336 ? -1.299 -8.707 10.383 1.00 98.62 336 TYR A C 1
ATOM 2651 O O . TYR A 1 336 ? -1.397 -7.504 10.174 1.00 98.62 336 TYR A O 1
ATOM 2659 N N . VAL A 1 337 ? -0.669 -9.200 11.453 1.00 98.19 337 VAL A N 1
ATOM 2660 C CA . VAL A 1 337 ? -0.083 -8.366 12.519 1.00 98.19 337 VAL A CA 1
ATOM 2661 C C . VAL A 1 337 ? 1.378 -8.726 12.741 1.00 98.19 337 VAL A C 1
ATOM 2663 O O . VAL A 1 337 ? 1.729 -9.893 12.923 1.00 98.19 337 VAL A O 1
ATOM 2666 N N . LEU A 1 338 ? 2.248 -7.720 12.773 1.00 97.62 338 LEU A N 1
ATOM 2667 C CA . LEU A 1 338 ? 3.675 -7.927 12.993 1.00 97.62 338 LEU A CA 1
ATOM 2668 C C . LEU A 1 338 ? 3.946 -8.551 14.376 1.00 97.62 338 LEU A C 1
ATOM 2670 O O . LEU A 1 338 ? 3.504 -8.031 15.409 1.00 97.62 338 LEU A O 1
ATOM 2674 N N . ARG A 1 339 ? 4.722 -9.643 14.410 1.00 97.62 339 ARG A N 1
ATOM 2675 C CA . ARG A 1 339 ? 5.161 -10.281 15.661 1.00 97.62 339 ARG A CA 1
ATOM 2676 C C . ARG A 1 339 ? 5.987 -9.295 16.486 1.00 97.62 339 ARG A C 1
ATOM 2678 O O . ARG A 1 339 ? 6.792 -8.540 15.932 1.00 97.62 339 ARG A O 1
ATOM 2685 N N . TYR A 1 340 ? 5.840 -9.338 17.810 1.00 96.56 340 TYR A N 1
ATOM 2686 C CA . TYR A 1 340 ? 6.563 -8.471 18.745 1.00 96.56 340 TYR A CA 1
ATOM 2687 C C . TYR A 1 340 ? 8.074 -8.480 18.485 1.00 96.56 340 TYR A C 1
ATOM 2689 O O . TYR A 1 340 ? 8.690 -7.434 18.318 1.00 96.56 340 TYR A O 1
ATOM 2697 N N . GLN A 1 341 ? 8.654 -9.672 18.335 1.00 95.75 341 GLN A N 1
ATOM 2698 C CA . GLN A 1 341 ? 10.084 -9.868 18.092 1.00 95.75 341 GLN A CA 1
ATOM 2699 C C . GLN A 1 341 ? 10.538 -9.562 16.652 1.00 95.75 341 GLN A C 1
ATOM 2701 O O . GLN A 1 341 ? 11.698 -9.802 16.340 1.00 95.75 341 GLN A O 1
ATOM 2706 N N . ARG A 1 342 ? 9.658 -9.090 15.756 1.00 95.88 342 ARG A N 1
ATOM 2707 C CA . ARG A 1 342 ? 9.986 -8.751 14.350 1.00 95.88 342 ARG A CA 1
ATOM 2708 C C . ARG A 1 342 ? 10.542 -9.898 13.507 1.00 95.88 342 ARG A C 1
ATOM 2710 O O . ARG A 1 342 ? 11.212 -9.672 12.510 1.00 95.88 342 ARG A O 1
ATOM 2717 N N . THR A 1 343 ? 10.223 -11.124 13.889 1.00 97.56 343 THR A N 1
ATOM 2718 C CA . THR A 1 343 ? 10.679 -12.370 13.246 1.00 97.56 343 THR A CA 1
ATOM 2719 C C . THR A 1 343 ? 9.586 -13.059 12.433 1.00 97.56 343 THR A C 1
ATOM 2721 O O . THR A 1 343 ? 9.772 -14.169 11.956 1.00 97.56 343 THR A O 1
ATOM 2724 N N . GLY A 1 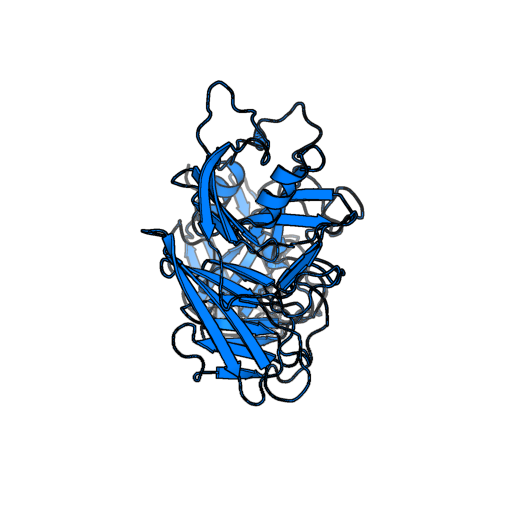344 ? 8.426 -12.420 12.293 1.00 98.06 344 GLY A N 1
ATOM 2725 C CA . GLY A 1 344 ? 7.311 -12.960 11.532 1.00 98.06 344 GLY A CA 1
ATOM 2726 C C . GLY A 1 344 ? 6.094 -12.044 11.538 1.00 98.06 344 GLY A C 1
ATOM 2727 O O . GLY A 1 344 ? 6.075 -11.005 12.210 1.00 98.06 344 GLY A O 1
ATOM 2728 N N . VAL A 1 345 ? 5.053 -12.471 10.832 1.00 98.62 345 VAL A N 1
ATOM 2729 C CA . VAL A 1 345 ? 3.709 -11.877 10.866 1.00 98.62 345 VAL A CA 1
ATOM 2730 C C . VAL A 1 345 ? 2.717 -12.952 11.285 1.00 98.62 345 VAL A C 1
ATOM 2732 O O . VAL A 1 345 ? 2.743 -14.060 10.757 1.00 98.62 345 VAL A O 1
ATOM 2735 N N . TYR A 1 346 ? 1.833 -12.637 12.226 1.00 98.62 346 TYR A N 1
ATOM 2736 C CA . TYR A 1 346 ? 0.685 -13.488 12.512 1.00 98.62 346 TYR A CA 1
ATOM 2737 C C . TYR A 1 346 ? -0.419 -13.211 11.505 1.00 98.62 346 TYR A C 1
ATOM 2739 O O . TYR A 1 346 ? -0.828 -12.065 11.348 1.00 98.62 346 TYR A O 1
ATOM 2747 N N . LYS A 1 347 ? -0.908 -14.268 10.868 1.00 98.56 347 LYS A N 1
ATOM 2748 C CA . LYS A 1 347 ? -2.104 -14.299 10.033 1.00 98.56 347 LYS A CA 1
ATOM 2749 C C . LYS A 1 347 ? -3.256 -14.830 10.885 1.00 98.56 347 LYS A C 1
ATOM 2751 O O . LYS A 1 347 ? -3.193 -15.968 11.346 1.00 98.56 347 LYS A O 1
ATOM 2756 N N . ILE A 1 348 ? -4.266 -14.000 11.128 1.00 98.62 348 ILE A N 1
ATOM 2757 C CA . ILE A 1 348 ? -5.400 -14.280 12.022 1.00 98.62 348 ILE A CA 1
ATOM 2758 C C . ILE A 1 348 ? -6.688 -14.183 11.209 1.00 98.62 348 ILE A C 1
ATOM 2760 O O . ILE A 1 348 ? -6.947 -13.153 10.592 1.00 98.62 348 ILE A O 1
ATOM 2764 N N . ASN A 1 349 ? -7.499 -15.235 11.189 1.00 98.25 349 ASN A N 1
ATOM 2765 C CA . ASN A 1 349 ? -8.755 -15.234 10.442 1.00 98.25 349 ASN A CA 1
ATOM 2766 C C . ASN A 1 349 ? -9.795 -14.321 11.109 1.00 98.25 349 ASN A C 1
ATOM 2768 O O . ASN A 1 349 ? -10.091 -14.477 12.295 1.00 98.25 349 ASN A O 1
ATOM 2772 N N . LEU A 1 350 ? -10.386 -13.402 10.341 1.00 97.88 350 LEU A N 1
ATOM 2773 C CA . LEU A 1 350 ? -11.373 -12.443 10.852 1.00 97.88 350 LEU A CA 1
ATOM 2774 C C . LEU A 1 350 ? -12.661 -13.116 11.346 1.00 97.88 350 LEU A C 1
ATOM 2776 O O . LEU A 1 350 ? -13.301 -12.619 12.270 1.00 97.88 350 LEU A O 1
ATOM 2780 N N . SER A 1 351 ? -13.025 -14.258 10.758 1.00 95.38 351 SER A N 1
ATOM 2781 C CA . SER A 1 351 ? -14.234 -15.019 11.106 1.00 95.38 351 SER A CA 1
ATOM 2782 C C . SER A 1 351 ? -13.983 -16.138 12.121 1.00 95.38 351 SER A C 1
ATOM 2784 O O . SER A 1 351 ? -14.933 -16.689 12.676 1.00 95.38 351 SER A O 1
ATOM 2786 N N . ASN A 1 352 ? -12.722 -16.499 12.373 1.00 95.88 352 ASN A N 1
ATOM 2787 C CA . ASN A 1 352 ? -12.363 -17.583 13.283 1.00 95.88 352 ASN A CA 1
ATOM 2788 C C . ASN A 1 352 ? -11.050 -17.283 14.015 1.00 95.88 352 ASN A C 1
ATOM 2790 O O . ASN A 1 352 ? -9.974 -17.666 13.571 1.00 95.88 352 ASN A O 1
ATOM 2794 N N . SER A 1 353 ? -11.130 -16.687 15.202 1.00 90.94 353 SER A N 1
ATOM 2795 C CA . SER A 1 353 ? -9.940 -16.320 15.980 1.00 90.94 353 SER A CA 1
ATOM 2796 C C . SER A 1 353 ? -9.111 -17.496 16.513 1.00 90.94 353 SER A C 1
ATOM 2798 O O . SER A 1 353 ? -8.097 -17.264 17.167 1.00 90.94 353 SER A O 1
ATOM 2800 N N . ALA A 1 354 ? -9.540 -18.745 16.300 1.00 94.69 354 ALA A N 1
ATOM 2801 C CA . ALA A 1 354 ? -8.719 -19.927 16.564 1.00 94.69 354 ALA A CA 1
ATOM 2802 C C . ALA A 1 354 ? -7.783 -20.271 15.387 1.00 94.69 354 ALA A C 1
ATOM 2804 O O . ALA A 1 354 ? -6.791 -20.969 15.589 1.00 94.69 354 ALA A O 1
ATOM 2805 N N . ASP A 1 355 ? -8.076 -19.778 14.180 1.00 97.81 355 ASP A N 1
ATOM 2806 C CA . ASP A 1 355 ? -7.218 -19.896 12.999 1.00 97.81 355 ASP A CA 1
ATOM 2807 C C . ASP A 1 355 ? -6.165 -18.777 13.028 1.00 97.81 355 ASP A C 1
ATOM 2809 O O . ASP A 1 355 ? -6.375 -17.655 12.553 1.00 97.81 355 ASP A O 1
ATOM 2813 N N . VAL A 1 356 ? -5.045 -19.093 13.681 1.00 98.06 356 VAL A N 1
ATOM 2814 C CA . VAL A 1 356 ? -3.879 -18.222 13.835 1.00 98.06 356 VAL A CA 1
ATOM 2815 C C . VAL A 1 356 ? -2.646 -18.963 13.344 1.00 98.06 356 VAL A C 1
ATOM 2817 O O . VAL A 1 356 ? -2.284 -20.007 13.884 1.00 98.06 356 VAL A O 1
ATOM 2820 N N . THR A 1 357 ? -1.962 -18.392 12.359 1.00 98.12 357 THR A N 1
ATOM 2821 C CA . THR A 1 357 ? -0.713 -18.938 11.818 1.00 98.12 357 THR A CA 1
ATOM 2822 C C . THR A 1 357 ? 0.398 -17.903 11.925 1.00 98.12 357 THR A C 1
ATOM 2824 O O . THR A 1 357 ? 0.218 -16.751 11.537 1.00 98.12 357 THR A O 1
ATOM 2827 N N . LEU A 1 358 ? 1.564 -18.301 12.438 1.00 98.38 358 LEU A N 1
ATOM 2828 C CA . LEU A 1 358 ? 2.773 -17.485 12.345 1.00 98.38 358 LEU A CA 1
ATOM 2829 C C . LEU A 1 358 ? 3.457 -17.756 11.004 1.00 98.38 358 LEU A C 1
ATOM 2831 O O . LEU A 1 358 ? 3.883 -18.879 10.742 1.00 98.38 358 LEU A O 1
ATOM 2835 N N . ILE A 1 359 ? 3.603 -16.716 10.192 1.00 98.56 359 ILE A N 1
ATOM 2836 C CA . ILE A 1 359 ? 4.480 -16.717 9.025 1.00 98.56 359 ILE A CA 1
ATOM 2837 C C . ILE A 1 359 ? 5.858 -16.279 9.517 1.00 98.56 359 ILE A C 1
ATOM 2839 O O . ILE A 1 359 ? 6.079 -15.096 9.788 1.00 98.56 359 ILE A O 1
ATOM 2843 N N . ASP A 1 360 ? 6.749 -17.250 9.708 1.00 97.69 360 ASP A N 1
ATOM 2844 C CA . ASP A 1 360 ? 8.113 -17.016 10.182 1.00 97.69 360 ASP A CA 1
ATOM 2845 C C . ASP A 1 360 ? 8.993 -16.484 9.047 1.00 97.69 360 ASP A C 1
ATOM 2847 O O . ASP A 1 360 ? 8.947 -16.982 7.921 1.00 97.69 360 ASP A O 1
ATOM 2851 N N . PHE A 1 361 ? 9.787 -15.457 9.338 1.00 97.06 361 PHE A N 1
ATOM 2852 C CA . PHE A 1 361 ? 10.682 -14.855 8.355 1.00 97.06 361 PHE A CA 1
ATOM 2853 C C . PHE A 1 361 ? 11.984 -15.637 8.165 1.00 97.06 361 PHE A C 1
ATOM 2855 O O . PHE A 1 361 ? 12.610 -15.523 7.116 1.00 97.06 361 PHE A O 1
ATOM 2862 N N . GLY A 1 362 ? 12.443 -16.368 9.183 1.00 96.88 362 GLY A N 1
ATOM 2863 C CA . GLY A 1 362 ? 13.804 -16.901 9.266 1.00 96.88 362 GLY A CA 1
ATOM 2864 C C . GLY A 1 362 ? 14.872 -15.851 9.611 1.00 96.88 362 GLY A C 1
ATOM 2865 O O . GLY A 1 362 ? 16.054 -16.179 9.693 1.00 96.88 362 GLY A O 1
ATOM 2866 N N . PHE A 1 363 ? 14.480 -14.593 9.835 1.00 96.12 363 PHE A N 1
ATOM 2867 C CA . PHE A 1 363 ? 15.347 -13.478 10.227 1.00 96.12 363 PHE A CA 1
ATOM 2868 C C . PHE A 1 363 ? 14.572 -12.448 11.059 1.00 96.12 363 PHE A C 1
ATOM 2870 O O . PHE A 1 363 ? 13.345 -12.476 11.133 1.00 96.12 363 PHE A O 1
ATOM 2877 N N . THR A 1 364 ? 15.282 -11.502 11.673 1.00 96.81 364 THR A N 1
ATOM 2878 C CA . THR A 1 364 ? 14.668 -10.369 12.380 1.00 96.81 364 THR A CA 1
ATOM 2879 C C . THR A 1 364 ? 14.622 -9.152 11.459 1.00 96.81 364 THR A C 1
ATOM 2881 O O . THR A 1 364 ? 15.666 -8.626 11.078 1.00 96.81 364 THR A O 1
ATOM 2884 N N . SER A 1 365 ? 13.423 -8.685 11.107 1.00 95.00 365 SER A N 1
ATOM 2885 C CA . SER A 1 365 ? 13.235 -7.423 10.383 1.00 95.00 365 SER A CA 1
ATOM 2886 C C . SER A 1 365 ? 13.663 -6.237 11.248 1.00 95.00 365 SER A C 1
ATOM 2888 O O . SER A 1 365 ? 13.453 -6.231 12.463 1.00 95.00 365 SER A O 1
ATOM 2890 N N . GLY A 1 366 ? 14.202 -5.190 10.619 1.00 91.19 366 GLY A N 1
ATOM 2891 C CA . GLY A 1 366 ? 14.491 -3.936 11.315 1.00 91.19 366 GLY A CA 1
ATOM 2892 C C . GLY A 1 366 ? 13.230 -3.327 11.938 1.00 91.19 366 GLY A C 1
ATOM 2893 O O . GLY A 1 366 ? 12.140 -3.417 11.369 1.00 91.19 366 GLY A O 1
ATOM 2894 N N . ASN A 1 367 ? 13.374 -2.702 13.111 1.00 90.00 367 ASN A N 1
ATOM 2895 C CA . ASN A 1 367 ? 12.280 -2.013 13.797 1.00 90.00 367 ASN A CA 1
ATOM 2896 C C . ASN A 1 367 ? 12.108 -0.588 13.254 1.00 90.00 367 ASN A C 1
ATOM 2898 O O . ASN A 1 367 ? 12.350 0.387 13.959 1.00 90.00 367 ASN A O 1
ATOM 2902 N N . LYS A 1 368 ? 11.741 -0.488 11.979 1.00 89.44 368 LYS A N 1
ATOM 2903 C CA . LYS A 1 368 ? 11.465 0.771 11.287 1.00 89.44 368 LYS A CA 1
ATOM 2904 C C . LYS A 1 368 ? 10.177 0.642 10.464 1.00 89.44 368 LYS A C 1
ATOM 2906 O O . LYS A 1 368 ? 9.823 -0.483 10.098 1.00 89.44 368 LYS A O 1
ATOM 2911 N N . PRO A 1 369 ? 9.475 1.749 10.185 1.00 88.81 369 PRO A N 1
ATOM 2912 C CA . PRO A 1 369 ? 8.324 1.745 9.292 1.00 88.81 369 PRO A CA 1
ATOM 2913 C C . PRO A 1 369 ? 8.769 1.614 7.828 1.00 88.81 369 PRO A C 1
ATOM 2915 O O . PRO A 1 369 ? 9.959 1.651 7.516 1.00 88.81 369 PRO A O 1
ATOM 2918 N N . VAL A 1 370 ? 7.815 1.459 6.910 1.00 89.00 370 VAL A N 1
ATOM 2919 C CA . VAL A 1 370 ? 8.107 1.215 5.488 1.00 89.00 370 VAL A CA 1
ATOM 2920 C C . VAL A 1 370 ? 8.793 2.418 4.817 1.00 89.00 370 VAL A C 1
ATOM 2922 O O . VAL A 1 370 ? 9.768 2.217 4.090 1.00 89.00 370 VAL A O 1
ATOM 2925 N N . PHE A 1 371 ? 8.315 3.642 5.081 1.00 81.88 371 PHE A N 1
ATOM 2926 C CA . PHE A 1 371 ? 8.726 4.882 4.388 1.00 81.88 371 PHE A CA 1
ATOM 2927 C C . PHE A 1 371 ? 9.499 5.895 5.240 1.00 81.88 371 PHE A C 1
ATOM 2929 O O . PHE A 1 371 ? 10.105 6.808 4.695 1.00 81.88 371 PHE A O 1
ATOM 2936 N N . ALA A 1 372 ? 9.527 5.739 6.562 1.00 72.69 372 ALA A N 1
ATOM 2937 C CA . ALA A 1 372 ? 10.177 6.694 7.458 1.00 72.69 372 ALA A CA 1
ATOM 2938 C C . ALA A 1 372 ? 11.190 6.022 8.390 1.00 72.69 372 ALA A C 1
ATOM 2940 O O . ALA A 1 372 ? 11.452 4.818 8.319 1.00 72.69 372 ALA A O 1
ATOM 2941 N N . GLN A 1 373 ? 11.791 6.815 9.274 1.00 65.31 373 GLN A N 1
ATOM 2942 C CA . GLN A 1 373 ? 12.606 6.307 10.380 1.00 65.31 373 GLN A CA 1
ATOM 2943 C C . GLN A 1 373 ? 11.935 6.478 11.751 1.00 65.31 373 GLN A C 1
ATOM 2945 O O . GLN A 1 373 ? 12.521 6.054 12.742 1.00 65.31 373 GLN A O 1
ATOM 2950 N N . GLY A 1 374 ? 10.736 7.072 11.808 1.00 65.19 374 GLY A N 1
ATOM 2951 C CA . GLY A 1 374 ? 10.002 7.325 13.047 1.00 65.19 374 GLY A CA 1
ATOM 2952 C C . GLY A 1 374 ? 9.198 6.126 13.552 1.00 65.19 374 GLY A C 1
ATOM 2953 O O . GLY A 1 374 ? 8.832 5.217 12.817 1.00 65.19 374 GLY A O 1
ATOM 2954 N N . ASP A 1 375 ? 8.889 6.131 14.841 1.00 63.81 375 ASP A N 1
ATOM 2955 C CA . ASP A 1 375 ? 8.234 5.028 15.554 1.00 63.81 375 ASP A CA 1
ATOM 2956 C C . ASP A 1 375 ? 6.719 4.951 15.271 1.00 63.81 375 ASP A C 1
ATOM 2958 O O . ASP A 1 375 ? 6.028 4.038 15.740 1.00 63.81 375 ASP A O 1
ATOM 2962 N N . ARG A 1 376 ? 6.193 5.955 14.560 1.00 71.06 376 ARG A N 1
ATOM 2963 C CA . ARG A 1 376 ? 4.781 6.347 14.557 1.00 71.06 376 ARG A CA 1
ATOM 2964 C C . ARG A 1 376 ? 4.184 6.431 13.152 1.00 71.06 376 ARG A C 1
ATOM 2966 O O . ARG A 1 376 ? 3.361 7.291 12.897 1.00 71.06 376 ARG A O 1
ATOM 2973 N N . ASP A 1 377 ? 4.619 5.526 12.282 1.00 83.88 377 ASP A N 1
ATOM 2974 C CA . ASP A 1 377 ? 4.186 5.398 10.889 1.00 83.88 377 ASP A CA 1
ATOM 2975 C C . ASP A 1 377 ? 3.751 3.959 10.581 1.00 83.88 377 ASP A C 1
ATOM 2977 O O . ASP A 1 377 ? 3.766 3.084 11.453 1.00 83.88 377 ASP A O 1
ATOM 2981 N N . ALA A 1 378 ? 3.372 3.686 9.334 1.00 89.88 378 ALA A N 1
ATOM 2982 C CA . ALA A 1 378 ? 2.999 2.357 8.879 1.00 89.88 378 ALA A CA 1
ATOM 2983 C C . ALA A 1 378 ? 4.219 1.417 8.786 1.00 89.88 378 ALA A C 1
ATOM 2985 O O . ALA A 1 378 ? 5.131 1.592 7.974 1.00 89.88 378 ALA A O 1
ATOM 2986 N N . PHE A 1 379 ? 4.222 0.371 9.613 1.00 93.25 379 PHE A N 1
ATOM 2987 C CA . PHE A 1 379 ? 5.177 -0.744 9.577 1.00 93.25 379 PHE A CA 1
ATOM 2988 C C . PHE A 1 379 ? 4.759 -1.843 8.608 1.00 93.25 379 PHE A C 1
ATOM 2990 O O . PHE A 1 379 ? 5.620 -2.580 8.129 1.00 93.25 379 PHE A O 1
ATOM 2997 N N . LEU A 1 380 ? 3.457 -1.963 8.355 1.00 94.88 380 LEU A N 1
ATOM 2998 C CA . LEU A 1 380 ? 2.890 -2.839 7.344 1.00 94.88 380 LEU A CA 1
ATOM 2999 C C . LEU A 1 380 ? 2.002 -2.011 6.427 1.00 94.88 380 LEU A C 1
ATOM 3001 O O . LEU A 1 380 ? 1.148 -1.266 6.898 1.00 94.88 380 LEU A O 1
ATOM 3005 N N . LEU A 1 381 ? 2.195 -2.181 5.125 1.00 93.94 381 LEU A N 1
ATOM 3006 C CA . LEU A 1 381 ? 1.322 -1.632 4.095 1.00 93.94 381 LEU A CA 1
ATOM 3007 C C . LEU A 1 381 ? 0.895 -2.750 3.157 1.00 93.94 381 LEU A C 1
ATOM 3009 O O . LEU A 1 381 ? 1.646 -3.699 2.931 1.00 93.94 381 LEU A O 1
ATOM 3013 N N . LYS A 1 382 ? -0.311 -2.634 2.609 1.00 93.38 382 LYS A N 1
ATOM 3014 C CA . LYS A 1 382 ? -0.817 -3.551 1.595 1.00 93.38 382 LYS A CA 1
ATOM 3015 C C . LYS A 1 382 ? -0.923 -2.809 0.278 1.00 93.38 382 LYS A C 1
ATOM 3017 O O . LYS A 1 382 ? -1.507 -1.732 0.220 1.00 93.38 382 LYS A O 1
ATOM 3022 N N . HIS A 1 383 ? -0.393 -3.409 -0.775 1.00 89.44 383 HIS A N 1
ATOM 3023 C CA . HIS A 1 383 ? -0.636 -2.962 -2.134 1.00 89.44 383 HIS A CA 1
ATOM 3024 C C . HIS A 1 383 ? -1.011 -4.177 -2.980 1.00 89.44 383 HIS A C 1
ATOM 3026 O O . HIS A 1 383 ? -0.198 -5.085 -3.171 1.00 89.44 383 HIS A O 1
ATOM 3032 N N . ARG A 1 384 ? -2.268 -4.203 -3.445 1.00 86.31 384 ARG A N 1
ATOM 3033 C CA . ARG A 1 384 ? -2.883 -5.384 -4.066 1.00 86.31 384 ARG A CA 1
ATOM 3034 C C . ARG A 1 384 ? -2.709 -6.598 -3.145 1.00 86.31 384 ARG A C 1
ATOM 3036 O O . ARG A 1 384 ? -3.019 -6.532 -1.958 1.00 86.31 384 ARG A O 1
ATOM 3043 N N . GLY A 1 385 ? -2.176 -7.691 -3.668 1.00 88.12 385 GLY A N 1
ATOM 3044 C CA . GLY A 1 385 ? -1.894 -8.879 -2.892 1.00 88.12 385 GLY A CA 1
ATOM 3045 C C . GLY A 1 385 ? -0.588 -8.854 -2.097 1.00 88.12 385 GLY A C 1
ATOM 3046 O O . GLY A 1 385 ? -0.373 -9.774 -1.318 1.00 88.12 385 GLY A O 1
ATOM 3047 N N . LEU A 1 386 ? 0.282 -7.844 -2.229 1.00 91.12 3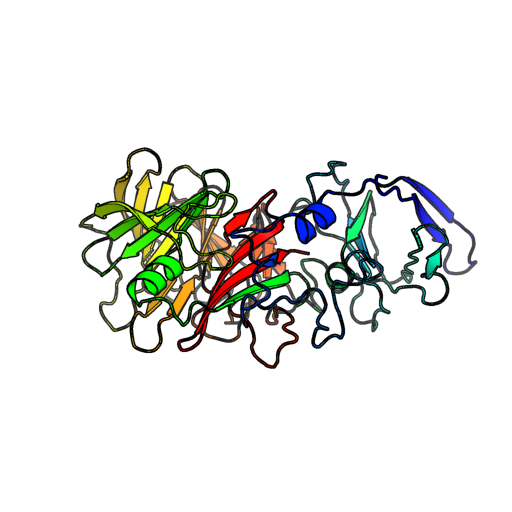86 LEU A N 1
ATOM 3048 C CA . LEU A 1 386 ? 1.542 -7.775 -1.476 1.00 91.12 386 LEU A CA 1
ATOM 3049 C C . LEU A 1 386 ? 1.347 -7.118 -0.115 1.00 91.12 386 LEU A C 1
ATOM 3051 O O . LEU A 1 386 ? 0.757 -6.043 -0.013 1.00 91.12 386 LEU A O 1
ATOM 3055 N N . ILE A 1 387 ? 1.941 -7.720 0.915 1.00 95.19 387 ILE A N 1
ATOM 3056 C CA . ILE A 1 387 ? 2.178 -7.049 2.197 1.00 95.19 387 ILE A CA 1
ATOM 3057 C C . ILE A 1 387 ? 3.638 -6.618 2.239 1.00 95.19 387 ILE A C 1
ATOM 3059 O O . ILE A 1 387 ? 4.548 -7.404 1.974 1.00 95.19 387 ILE A O 1
ATOM 3063 N N . ILE A 1 388 ? 3.855 -5.356 2.573 1.00 93.06 388 ILE A N 1
ATOM 3064 C CA . ILE A 1 388 ? 5.138 -4.675 2.489 1.00 93.06 388 ILE A CA 1
ATOM 3065 C C . ILE A 1 388 ? 5.563 -4.301 3.902 1.00 93.06 388 ILE A C 1
ATOM 3067 O O . ILE A 1 388 ? 4.871 -3.545 4.582 1.00 93.06 388 ILE A O 1
ATOM 3071 N N . GLY A 1 389 ? 6.706 -4.835 4.328 1.00 93.75 389 GLY A N 1
ATOM 3072 C CA . GLY A 1 389 ? 7.376 -4.466 5.568 1.00 93.75 389 GLY A CA 1
ATOM 3073 C C . GLY A 1 389 ? 8.731 -3.814 5.305 1.00 93.75 389 GLY A C 1
ATOM 3074 O O . GLY A 1 389 ? 9.168 -3.653 4.163 1.00 93.75 389 GLY A O 1
ATOM 3075 N N . TYR A 1 390 ? 9.434 -3.439 6.370 1.00 91.88 390 TYR A N 1
ATOM 3076 C CA . TYR A 1 390 ? 10.723 -2.749 6.260 1.00 91.88 390 TYR A CA 1
ATOM 3077 C C . TYR A 1 390 ? 11.810 -3.590 5.570 1.00 91.88 390 TYR A C 1
ATOM 3079 O O . TYR A 1 390 ? 12.430 -3.130 4.611 1.00 91.88 390 TYR A O 1
ATOM 3087 N N . SER A 1 391 ? 12.010 -4.833 6.017 1.00 92.94 391 SER A N 1
ATOM 3088 C CA . SER A 1 391 ? 13.039 -5.751 5.491 1.00 92.94 391 SER A CA 1
ATOM 3089 C C . SER A 1 391 ? 12.457 -6.959 4.754 1.00 92.94 391 SER A C 1
ATOM 3091 O O . SER A 1 391 ? 13.144 -7.968 4.597 1.00 92.94 391 SER A O 1
ATOM 3093 N N . PHE A 1 392 ? 11.177 -6.913 4.376 1.00 94.06 392 PHE A N 1
ATOM 3094 C CA . PHE A 1 392 ? 10.509 -8.055 3.762 1.00 94.06 392 PHE A CA 1
ATOM 3095 C C . PHE A 1 392 ? 9.307 -7.667 2.902 1.00 94.06 392 PHE A C 1
ATOM 3097 O O . PHE A 1 392 ? 8.719 -6.594 3.060 1.00 94.06 392 PHE A O 1
ATOM 3104 N N . LEU A 1 393 ? 8.920 -8.597 2.036 1.00 93.19 393 LEU A N 1
ATOM 3105 C CA . LEU A 1 393 ? 7.626 -8.657 1.364 1.00 93.19 393 LEU A CA 1
ATOM 3106 C C . LEU A 1 393 ? 6.958 -9.996 1.710 1.00 93.19 393 LEU A C 1
ATOM 3108 O O . LEU A 1 393 ? 7.652 -11.001 1.876 1.00 93.19 393 LEU A O 1
ATOM 3112 N N . LEU A 1 394 ? 5.628 -10.018 1.793 1.00 94.62 394 LEU A N 1
ATOM 3113 C CA . LEU A 1 394 ? 4.838 -11.251 1.767 1.00 94.62 394 LEU A CA 1
ATOM 3114 C C . LEU A 1 394 ? 4.016 -11.290 0.485 1.00 94.62 394 LEU A C 1
ATOM 3116 O O . LEU A 1 394 ? 3.197 -10.397 0.242 1.00 94.62 394 LEU A O 1
ATOM 3120 N N . THR A 1 395 ? 4.208 -12.342 -0.305 1.00 92.31 395 THR A N 1
ATOM 3121 C CA . THR A 1 395 ? 3.400 -12.601 -1.503 1.00 92.31 395 THR A CA 1
ATOM 3122 C C . THR A 1 395 ? 1.963 -12.973 -1.131 1.00 92.31 395 THR A C 1
ATOM 3124 O O . THR A 1 395 ? 1.641 -13.205 0.042 1.00 92.31 395 THR A O 1
ATOM 3127 N N . GLU A 1 396 ? 1.081 -13.050 -2.127 1.00 90.38 396 GLU A N 1
ATOM 3128 C CA . GLU A 1 396 ? -0.295 -13.547 -1.963 1.00 90.38 396 GLU A CA 1
ATOM 3129 C C . GLU A 1 396 ? -0.358 -14.958 -1.372 1.00 90.38 396 GLU A C 1
ATOM 3131 O O . GLU A 1 396 ? -1.257 -15.260 -0.592 1.00 90.38 396 GLU A O 1
ATOM 3136 N N . SER A 1 397 ? 0.633 -15.797 -1.681 1.00 92.38 397 SER A N 1
ATOM 3137 C CA . SER A 1 397 ? 0.765 -17.157 -1.156 1.00 92.38 397 SER A CA 1
ATOM 3138 C C . SER A 1 397 ? 1.470 -17.223 0.205 1.00 92.38 397 SER A C 1
ATOM 3140 O O . SER A 1 397 ? 1.957 -18.287 0.580 1.00 92.38 397 SER A O 1
ATOM 3142 N N . ASP A 1 398 ? 1.589 -16.095 0.913 1.00 94.81 398 ASP A N 1
ATOM 3143 C CA . ASP A 1 398 ? 2.291 -15.967 2.198 1.00 94.81 398 ASP A CA 1
ATOM 3144 C C . ASP A 1 398 ? 3.799 -16.310 2.139 1.00 94.81 398 ASP A C 1
ATOM 3146 O O . ASP A 1 398 ? 4.424 -16.560 3.170 1.00 94.81 398 ASP A O 1
ATOM 3150 N N . GLN A 1 399 ? 4.421 -16.292 0.951 1.00 93.81 399 GLN A N 1
ATOM 3151 C CA . GLN A 1 399 ? 5.866 -16.498 0.831 1.00 93.81 399 GLN A CA 1
ATOM 3152 C C . GLN A 1 399 ? 6.615 -15.246 1.293 1.00 93.81 399 GLN A C 1
ATOM 3154 O O . GLN A 1 399 ? 6.344 -14.139 0.823 1.00 93.81 399 GLN A O 1
ATOM 3159 N N . VAL A 1 400 ? 7.597 -15.437 2.174 1.00 94.75 400 VAL A N 1
ATOM 3160 C CA . VAL A 1 400 ? 8.489 -14.370 2.634 1.00 94.75 400 VAL A CA 1
ATOM 3161 C C . VAL A 1 400 ? 9.595 -14.137 1.611 1.00 94.75 400 VAL A C 1
ATOM 3163 O O . VAL A 1 400 ? 10.310 -15.064 1.232 1.00 94.75 400 VAL A O 1
ATOM 3166 N N . ILE A 1 401 ? 9.770 -12.881 1.211 1.00 91.69 401 ILE A N 1
ATOM 3167 C CA . ILE A 1 401 ? 10.924 -12.415 0.441 1.00 91.69 401 ILE A CA 1
ATOM 3168 C C . ILE A 1 401 ? 11.684 -11.425 1.317 1.00 91.69 401 ILE A C 1
ATOM 3170 O O . ILE A 1 401 ? 11.158 -10.362 1.646 1.00 91.69 401 ILE A O 1
ATOM 3174 N N . GLN A 1 402 ? 12.909 -11.772 1.713 1.00 92.44 402 GLN A N 1
ATOM 3175 C CA . GLN A 1 402 ? 13.788 -10.852 2.430 1.00 92.44 402 GLN A CA 1
ATOM 3176 C C . GLN A 1 402 ? 14.280 -9.756 1.482 1.00 92.44 402 GLN A C 1
ATOM 3178 O O . GLN A 1 402 ? 14.675 -10.040 0.356 1.00 92.44 402 GLN A O 1
ATOM 3183 N N . THR A 1 403 ? 14.291 -8.515 1.955 1.00 90.44 403 THR A N 1
ATOM 3184 C CA . THR A 1 403 ? 14.823 -7.360 1.221 1.00 90.44 403 THR A CA 1
ATOM 3185 C C . THR A 1 403 ? 15.969 -6.719 2.004 1.00 90.44 403 THR A C 1
ATOM 3187 O O . THR A 1 403 ? 16.216 -7.081 3.159 1.00 90.44 403 THR A O 1
ATOM 3190 N N . LYS A 1 404 ? 16.676 -5.748 1.407 1.00 88.94 404 LYS A N 1
ATOM 3191 C CA . LYS A 1 404 ? 17.831 -5.074 2.036 1.00 88.94 404 LYS A CA 1
ATOM 3192 C C . LYS A 1 404 ? 17.548 -4.543 3.453 1.00 88.94 404 LYS A C 1
ATOM 3194 O O . LYS A 1 404 ? 18.428 -4.559 4.308 1.00 88.94 404 LYS A O 1
ATOM 3199 N N . GLY A 1 405 ? 16.335 -4.047 3.713 1.00 86.69 405 GLY A N 1
ATOM 3200 C CA . GLY A 1 405 ? 15.985 -3.445 5.002 1.00 86.69 405 GLY A CA 1
ATOM 3201 C C . GLY A 1 405 ? 16.497 -2.014 5.153 1.00 86.69 405 GLY A C 1
ATOM 3202 O O . GLY A 1 405 ? 17.247 -1.703 6.076 1.00 86.69 405 GLY A O 1
ATOM 3203 N N . GLN A 1 406 ? 16.070 -1.140 4.250 1.00 83.19 406 GLN A N 1
ATOM 3204 C CA . GLN A 1 406 ? 16.300 0.306 4.283 1.00 83.19 406 GLN A CA 1
ATOM 3205 C C . GLN A 1 406 ? 14.981 1.064 4.099 1.00 83.19 406 GLN A C 1
ATOM 3207 O O . GLN A 1 406 ? 14.005 0.534 3.579 1.00 83.19 406 GLN A O 1
ATOM 3212 N N . THR A 1 407 ? 14.916 2.318 4.511 1.00 76.88 407 THR A N 1
ATOM 3213 C CA . THR A 1 407 ? 13.698 3.102 4.303 1.00 76.88 407 THR A CA 1
ATOM 3214 C C . THR A 1 407 ? 13.376 3.183 2.806 1.00 76.88 407 THR A C 1
ATOM 3216 O O . THR A 1 407 ? 14.278 3.380 1.988 1.00 76.88 407 THR A O 1
ATOM 3219 N N . ARG A 1 408 ? 12.112 2.947 2.429 1.00 79.25 408 ARG A N 1
ATOM 3220 C CA . ARG A 1 408 ? 11.650 3.220 1.066 1.00 79.25 408 ARG A CA 1
ATOM 3221 C C . ARG A 1 408 ? 11.450 4.718 0.983 1.00 79.25 408 ARG A C 1
ATOM 3223 O O . ARG A 1 408 ? 10.394 5.219 1.333 1.00 79.25 408 ARG A O 1
ATOM 3230 N N . ASP A 1 409 ? 12.509 5.430 0.639 1.00 64.56 409 ASP A N 1
ATOM 3231 C CA . ASP A 1 409 ? 12.428 6.877 0.550 1.00 64.56 409 ASP A CA 1
ATOM 3232 C C . ASP A 1 409 ? 11.550 7.244 -0.648 1.00 64.56 409 ASP A C 1
ATOM 3234 O O . ASP A 1 409 ? 11.820 6.853 -1.787 1.00 64.56 409 ASP A O 1
ATOM 3238 N N . PHE A 1 410 ? 10.521 8.056 -0.406 1.00 63.06 410 PHE A N 1
ATOM 3239 C CA . PHE A 1 410 ? 10.056 8.956 -1.449 1.00 63.06 410 PHE A CA 1
ATOM 3240 C C . PHE A 1 410 ? 11.256 9.800 -1.800 1.00 63.06 410 PHE A C 1
ATOM 3242 O O . PHE A 1 410 ? 11.710 10.564 -0.952 1.00 63.06 410 PHE A O 1
ATOM 3249 N N . ILE A 1 411 ? 11.828 9.653 -2.989 1.00 52.25 411 ILE A N 1
ATOM 3250 C CA . ILE A 1 411 ? 12.951 10.520 -3.293 1.00 52.25 411 ILE A CA 1
ATOM 3251 C C . ILE A 1 411 ? 12.390 11.930 -3.512 1.00 52.25 411 ILE A C 1
ATOM 3253 O O . ILE A 1 411 ? 11.883 12.254 -4.585 1.00 52.25 411 ILE A O 1
ATOM 3257 N N . THR A 1 412 ? 12.392 12.739 -2.454 1.00 48.78 412 THR A N 1
ATOM 3258 C CA . THR A 1 412 ? 11.912 14.113 -2.461 1.00 48.78 412 THR A CA 1
ATOM 3259 C C . THR A 1 412 ? 13.074 15.019 -2.784 1.00 48.78 412 THR A C 1
ATOM 3261 O O . THR A 1 412 ? 14.057 15.113 -2.062 1.00 48.78 412 THR A O 1
ATOM 3264 N N . SER A 1 413 ? 12.924 15.745 -3.867 1.00 41.81 413 SER A N 1
ATOM 3265 C CA . SER A 1 413 ? 13.911 16.662 -4.403 1.00 41.81 413 SER A CA 1
ATOM 3266 C C . SER A 1 413 ? 13.726 18.104 -3.905 1.00 41.81 413 SER A C 1
ATOM 3268 O O . SER A 1 413 ? 14.274 19.051 -4.464 1.00 41.81 413 SER A O 1
ATOM 3270 N N . TYR A 1 414 ? 12.974 18.268 -2.810 1.00 46.12 414 TYR A N 1
ATOM 3271 C CA . TYR A 1 414 ? 12.669 19.551 -2.166 1.00 46.12 414 TYR A CA 1
ATOM 3272 C C . TYR A 1 414 ? 13.386 19.759 -0.821 1.00 46.12 414 TYR A C 1
ATOM 3274 O O . TYR A 1 414 ? 12.966 20.597 -0.026 1.00 46.12 414 TYR A O 1
ATOM 3282 N N . GLY A 1 415 ? 14.484 19.042 -0.575 1.00 43.34 415 GLY A N 1
ATOM 3283 C CA . GLY A 1 415 ? 15.213 19.088 0.693 1.00 43.34 415 GLY A CA 1
ATOM 3284 C C . GLY A 1 415 ? 14.880 17.901 1.594 1.00 43.34 415 GLY A C 1
ATOM 3285 O O . GLY A 1 415 ? 14.003 17.103 1.284 1.00 43.34 415 GLY A O 1
ATOM 3286 N N . THR A 1 416 ? 15.626 17.796 2.691 1.00 42.44 416 THR A N 1
ATOM 3287 C CA . THR A 1 416 ? 15.817 16.680 3.645 1.00 42.44 416 THR A CA 1
ATOM 3288 C C . THR A 1 416 ? 14.570 16.074 4.319 1.00 42.44 416 THR A C 1
ATOM 3290 O O . THR A 1 416 ? 14.686 15.390 5.335 1.00 42.44 416 THR A O 1
ATOM 3293 N N . GLU A 1 417 ? 13.370 16.328 3.813 1.00 52.38 417 GLU A N 1
ATOM 3294 C CA . GLU A 1 417 ? 12.114 15.848 4.377 1.00 52.38 417 GLU A CA 1
ATOM 3295 C C . GLU A 1 417 ? 11.768 14.465 3.822 1.00 52.38 417 GLU A C 1
ATOM 3297 O O . GLU A 1 417 ? 11.075 14.332 2.815 1.00 52.38 417 GLU A O 1
ATOM 3302 N N . SER A 1 418 ? 12.224 13.424 4.519 1.00 54.47 418 SER A N 1
ATOM 3303 C CA . SER A 1 418 ? 11.677 12.075 4.346 1.00 54.47 418 SER A CA 1
ATOM 3304 C C . SER A 1 418 ? 10.159 12.127 4.541 1.00 54.47 418 SER A C 1
ATOM 3306 O O . SER A 1 418 ? 9.676 12.542 5.593 1.00 54.47 418 SER A O 1
ATOM 3308 N N . ALA A 1 419 ? 9.392 11.758 3.513 1.00 61.06 419 ALA A N 1
ATOM 3309 C CA . ALA A 1 419 ? 7.946 11.655 3.659 1.00 61.06 419 ALA A CA 1
ATOM 3310 C C . ALA A 1 419 ? 7.593 10.334 4.364 1.00 61.06 419 ALA A C 1
ATOM 3312 O O . ALA A 1 419 ? 8.066 9.257 4.008 1.00 61.06 419 ALA A O 1
ATOM 3313 N N . SER A 1 420 ? 6.773 10.433 5.401 1.00 76.38 420 SER A N 1
ATOM 3314 C CA . SER A 1 420 ? 6.238 9.306 6.157 1.00 76.38 420 SER A CA 1
ATOM 3315 C C . SER A 1 420 ? 4.911 8.847 5.557 1.00 76.38 420 SER A C 1
ATOM 3317 O O . SER A 1 420 ? 4.139 9.662 5.066 1.00 76.38 420 SER A O 1
ATOM 3319 N N . VAL A 1 421 ? 4.608 7.551 5.598 1.00 84.81 421 VAL A N 1
ATOM 3320 C CA . VAL A 1 421 ? 3.241 7.063 5.352 1.00 84.81 421 VAL A CA 1
ATOM 3321 C C . VAL A 1 421 ? 2.700 6.572 6.672 1.00 84.81 421 VAL A C 1
ATOM 3323 O O . VAL A 1 421 ? 3.247 5.632 7.250 1.00 84.81 421 VAL A O 1
ATOM 3326 N N . SER A 1 422 ? 1.641 7.217 7.131 1.00 84.88 422 SER A N 1
ATOM 3327 C CA . SER A 1 422 ? 1.052 6.989 8.448 1.00 84.88 422 SER A CA 1
ATOM 3328 C C . SER A 1 422 ? -0.287 6.241 8.317 1.00 84.88 422 SER A C 1
ATOM 3330 O O . SER A 1 422 ? -0.644 5.428 9.173 1.00 84.88 422 SER A O 1
ATOM 3332 N N . SER A 1 423 ? -0.993 6.443 7.198 1.00 88.50 423 SER A N 1
ATOM 3333 C CA . SER A 1 423 ? -2.210 5.710 6.830 1.00 88.50 423 SER A CA 1
ATOM 3334 C C . SER A 1 423 ? -1.925 4.387 6.106 1.00 88.50 423 SER A C 1
ATOM 3336 O O . SER A 1 423 ? -0.805 4.102 5.684 1.00 88.50 423 SER A O 1
ATOM 3338 N N . GLN A 1 424 ? -2.972 3.601 5.870 1.00 91.56 424 GLN A N 1
ATOM 3339 C CA . GLN A 1 424 ? -2.995 2.640 4.762 1.00 91.56 424 GLN A CA 1
ATOM 3340 C C . GLN A 1 424 ? -2.993 3.354 3.394 1.00 91.56 424 GLN A C 1
ATOM 3342 O O . GLN A 1 424 ? -3.168 4.572 3.315 1.00 91.56 424 GLN A O 1
ATOM 3347 N N . PHE A 1 425 ? -2.805 2.596 2.313 1.00 93.12 425 PHE A N 1
ATOM 3348 C CA . PHE A 1 425 ? -2.961 3.127 0.959 1.00 93.12 425 PHE A CA 1
ATOM 3349 C C . PHE A 1 425 ? -4.425 3.141 0.527 1.00 93.12 425 PHE A C 1
ATOM 3351 O O . PHE A 1 425 ? -5.140 2.167 0.749 1.00 93.12 425 PHE A O 1
ATOM 3358 N N . PHE A 1 426 ? -4.821 4.201 -0.176 1.00 93.94 426 PHE A N 1
ATOM 3359 C CA . PHE A 1 426 ? -6.104 4.302 -0.867 1.00 93.94 426 PHE A CA 1
ATOM 3360 C C . PHE A 1 426 ? -5.849 4.197 -2.380 1.00 93.94 426 PHE A C 1
ATOM 3362 O O . PHE A 1 426 ? -5.398 5.171 -2.992 1.00 93.94 426 PHE A O 1
ATOM 3369 N N . PRO A 1 427 ? -6.016 3.009 -2.985 1.00 91.00 427 PRO A N 1
ATOM 3370 C CA . PRO A 1 427 ? -5.730 2.797 -4.400 1.00 91.00 427 PRO A CA 1
ATOM 3371 C C . PRO A 1 427 ? -6.797 3.429 -5.303 1.00 91.00 427 PRO A C 1
ATOM 3373 O O . PRO A 1 427 ? -7.987 3.333 -5.024 1.00 91.00 427 PRO A O 1
ATOM 3376 N N . TYR A 1 428 ? -6.373 4.002 -6.429 1.00 87.69 428 TYR A N 1
ATOM 3377 C CA . TYR A 1 428 ? -7.250 4.449 -7.515 1.00 87.69 428 TYR A CA 1
ATOM 3378 C C . TYR A 1 428 ? -6.879 3.791 -8.852 1.00 87.69 428 TYR A C 1
ATOM 3380 O O . TYR A 1 428 ? -5.734 3.373 -9.068 1.00 87.69 428 TYR A O 1
ATOM 3388 N N . GLY A 1 429 ? -7.851 3.706 -9.766 1.00 81.12 429 GLY A N 1
ATOM 3389 C CA . GLY A 1 429 ? -7.715 2.999 -11.038 1.00 81.12 429 GLY A CA 1
ATOM 3390 C C . GLY A 1 429 ? -7.465 1.513 -10.793 1.00 81.12 429 GLY A C 1
ATOM 3391 O O . GLY A 1 429 ? -8.107 0.899 -9.947 1.00 81.12 429 GLY A O 1
ATOM 3392 N N . ASN A 1 430 ? -6.461 0.934 -11.453 1.00 75.38 430 ASN A N 1
ATOM 3393 C CA . ASN A 1 430 ? -6.033 -0.441 -11.165 1.00 75.38 430 ASN A CA 1
ATOM 3394 C C . ASN A 1 430 ? -5.074 -0.524 -9.956 1.00 75.38 430 ASN A C 1
ATOM 3396 O O . ASN A 1 430 ? -4.288 -1.465 -9.838 1.00 75.38 430 ASN A O 1
ATOM 3400 N N . GLY A 1 431 ? -5.096 0.465 -9.060 1.00 76.25 431 GLY A N 1
ATOM 3401 C CA . GLY A 1 431 ? -4.204 0.574 -7.903 1.00 76.25 431 GLY A CA 1
ATOM 3402 C C . GLY A 1 431 ? -2.843 1.192 -8.212 1.00 76.25 431 GLY A C 1
ATOM 3403 O O . GLY A 1 431 ? -1.905 1.009 -7.452 1.00 76.25 431 GLY A O 1
ATOM 3404 N N . GLU A 1 432 ? -2.717 1.904 -9.323 1.00 77.50 432 GLU A N 1
ATOM 3405 C CA . GLU A 1 432 ? -1.452 2.509 -9.767 1.00 77.50 432 GLU A CA 1
ATOM 3406 C C . GLU A 1 432 ? -1.128 3.781 -9.013 1.00 77.50 432 GLU A C 1
ATOM 3408 O O . GLU A 1 432 ? 0.007 4.009 -8.593 1.00 77.50 432 GLU A O 1
ATOM 3413 N N . LEU A 1 433 ? -2.166 4.573 -8.786 1.00 86.06 433 LEU A N 1
ATOM 3414 C CA . LEU A 1 433 ? -2.105 5.750 -7.953 1.00 86.06 433 LEU A CA 1
ATOM 3415 C C . LEU A 1 433 ? -2.513 5.336 -6.544 1.00 86.06 433 LEU A C 1
ATOM 3417 O O . LEU A 1 433 ? -3.637 4.886 -6.315 1.00 86.06 433 LEU A O 1
ATOM 3421 N N . LEU A 1 434 ? -1.575 5.452 -5.611 1.00 89.81 434 LEU A N 1
ATOM 3422 C CA . LEU A 1 434 ? -1.789 5.173 -4.200 1.00 89.81 434 LEU A CA 1
ATOM 3423 C C . LEU A 1 434 ? -1.827 6.497 -3.458 1.00 89.81 434 LEU A C 1
ATOM 3425 O O . LEU A 1 434 ? -0.824 7.211 -3.383 1.00 89.81 434 LEU A O 1
ATOM 3429 N N . PHE A 1 435 ? -2.985 6.816 -2.904 1.00 91.31 435 PHE A N 1
ATOM 3430 C CA . PHE A 1 435 ? -3.146 7.981 -2.056 1.00 91.31 435 PHE A CA 1
ATOM 3431 C C . PHE A 1 435 ? -2.853 7.603 -0.613 1.00 91.31 435 PHE A C 1
ATOM 3433 O O . PHE A 1 435 ? -3.021 6.448 -0.209 1.00 91.31 435 PHE A O 1
ATOM 3440 N N . TYR A 1 436 ? -2.378 8.568 0.159 1.00 90.06 436 TYR A N 1
ATOM 3441 C CA . TYR A 1 436 ? -1.970 8.344 1.536 1.00 90.06 436 TYR A CA 1
ATOM 3442 C C . TYR A 1 436 ? -2.008 9.637 2.344 1.00 90.06 436 TYR A C 1
ATOM 3444 O O . TYR A 1 436 ? -2.004 10.742 1.795 1.00 90.06 436 TYR A O 1
ATOM 3452 N N . VAL A 1 437 ? -1.985 9.470 3.662 1.00 87.88 437 VAL A N 1
ATOM 3453 C CA . VAL A 1 437 ? -1.807 10.540 4.638 1.00 87.88 437 VAL A CA 1
ATOM 3454 C C . VAL A 1 437 ? -0.444 10.374 5.309 1.00 87.88 437 VAL A C 1
ATOM 3456 O O . VAL A 1 437 ? -0.072 9.283 5.759 1.00 87.88 437 VAL A O 1
ATOM 3459 N N . THR A 1 438 ? 0.308 11.469 5.364 1.00 80.88 438 THR A N 1
ATOM 3460 C CA . THR A 1 438 ? 1.545 11.608 6.138 1.00 80.88 438 THR A CA 1
ATOM 3461 C C . THR A 1 438 ? 1.282 12.396 7.396 1.00 80.88 438 THR A C 1
ATOM 3463 O O . THR A 1 438 ? 0.564 13.397 7.369 1.00 80.88 438 THR A O 1
ATOM 3466 N N . GLN A 1 439 ? 2.005 12.031 8.446 1.00 73.75 439 GLN A N 1
ATOM 3467 C CA . GLN A 1 439 ? 2.101 12.817 9.653 1.00 73.75 439 GLN A CA 1
ATOM 3468 C C . GLN A 1 439 ? 3.545 12.918 10.143 1.00 73.75 439 GLN A C 1
ATOM 3470 O O . GLN A 1 439 ? 4.260 11.922 10.244 1.00 73.75 439 GLN A O 1
ATOM 3475 N N . SER A 1 440 ? 3.990 14.137 10.451 1.00 58.88 440 SER A N 1
ATOM 3476 C CA . SER A 1 440 ? 5.280 14.366 11.103 1.00 58.88 440 SER A CA 1
ATOM 3477 C C . SER A 1 440 ? 5.256 15.675 11.890 1.00 58.88 440 SER A C 1
ATOM 3479 O O . SER A 1 440 ? 5.168 16.749 11.305 1.00 58.88 440 SER A O 1
ATOM 3481 N N . TYR A 1 441 ? 5.311 15.584 13.225 1.00 60.25 441 TYR A N 1
ATOM 3482 C CA . TYR A 1 441 ? 5.565 16.708 14.143 1.00 60.25 441 TYR A CA 1
ATOM 3483 C C . TYR A 1 441 ? 4.768 18.003 13.864 1.00 60.25 441 TYR A C 1
ATOM 3485 O O . TYR A 1 441 ? 5.321 19.100 13.903 1.00 60.25 441 TYR A O 1
ATOM 3493 N N . GLY A 1 442 ? 3.460 17.883 13.609 1.00 57.03 442 GLY A N 1
ATOM 3494 C CA . GLY A 1 442 ? 2.572 19.029 13.365 1.00 57.03 442 GLY A CA 1
ATOM 3495 C C . GLY A 1 442 ? 2.419 19.428 11.895 1.00 57.03 442 GLY A C 1
ATOM 3496 O O . GLY A 1 442 ? 1.695 20.376 11.600 1.00 57.03 442 GLY A O 1
ATOM 3497 N N . THR A 1 443 ? 3.049 18.700 10.971 1.00 68.06 443 THR A N 1
ATOM 3498 C CA . THR A 1 443 ? 2.784 18.806 9.535 1.00 68.06 443 THR A CA 1
ATOM 3499 C C . THR A 1 443 ? 2.067 17.559 9.040 1.00 68.06 443 THR A C 1
ATOM 3501 O O . THR A 1 443 ? 2.488 16.428 9.302 1.00 68.06 443 THR A O 1
ATOM 3504 N N . GLU A 1 444 ? 0.973 17.777 8.323 1.00 78.69 444 GLU A N 1
ATOM 3505 C CA . GLU A 1 444 ? 0.131 16.727 7.770 1.00 78.69 444 GLU A CA 1
ATOM 3506 C C . GLU A 1 444 ? 0.044 16.916 6.272 1.00 78.69 444 GLU A C 1
ATOM 3508 O O . GLU A 1 444 ? -0.146 18.034 5.793 1.00 78.69 444 GLU A O 1
ATOM 3513 N N . TYR A 1 445 ? 0.185 15.825 5.534 1.00 83.62 445 TYR A N 1
ATOM 3514 C CA . TYR A 1 445 ? 0.072 15.866 4.088 1.00 83.62 445 TYR A CA 1
ATOM 3515 C C . TYR A 1 445 ? -0.911 14.821 3.611 1.00 83.62 445 TYR A C 1
ATOM 3517 O O . TYR A 1 445 ? -0.915 13.696 4.105 1.00 83.62 445 TYR A O 1
ATOM 3525 N N . PHE A 1 446 ? -1.673 15.178 2.588 1.00 87.50 446 PHE A N 1
ATOM 3526 C CA . PHE A 1 446 ? -2.348 14.210 1.744 1.00 87.50 446 PHE A CA 1
ATOM 3527 C C . PHE A 1 446 ? -1.587 14.139 0.428 1.00 87.50 446 PHE A C 1
ATOM 3529 O O . PHE A 1 446 ? -1.278 15.174 -0.168 1.00 87.50 446 PHE A O 1
ATOM 3536 N N . GLY A 1 447 ? -1.225 12.942 -0.008 1.00 86.44 447 GLY A N 1
ATOM 3537 C CA . GLY A 1 447 ? -0.366 12.775 -1.170 1.00 86.44 447 GLY A CA 1
ATOM 3538 C C . GLY A 1 447 ? -0.772 11.615 -2.049 1.00 86.44 447 GLY A C 1
ATOM 3539 O O . GLY A 1 447 ? -1.625 10.804 -1.698 1.00 86.44 447 GLY A O 1
ATOM 3540 N N . CYS A 1 448 ? -0.119 11.553 -3.203 1.00 86.75 448 CYS A N 1
ATOM 3541 C CA . CYS A 1 448 ? -0.257 10.477 -4.164 1.00 86.75 448 CYS A CA 1
ATOM 3542 C C . CYS A 1 448 ? 1.120 9.999 -4.611 1.00 86.75 448 CYS A C 1
ATOM 3544 O O . CYS A 1 448 ? 1.999 10.797 -4.964 1.00 86.75 448 CYS A O 1
ATOM 3546 N N . ILE A 1 449 ? 1.283 8.681 -4.643 1.00 84.38 449 ILE A N 1
ATOM 3547 C CA . ILE A 1 449 ? 2.470 8.007 -5.155 1.00 84.38 449 ILE A CA 1
ATOM 3548 C C . ILE A 1 449 ? 2.101 7.025 -6.261 1.00 84.38 449 ILE A C 1
ATOM 3550 O O . ILE A 1 449 ? 0.995 6.496 -6.301 1.00 84.38 449 ILE A O 1
ATOM 3554 N N . LEU A 1 450 ? 3.058 6.779 -7.143 1.00 81.75 450 LEU A N 1
ATOM 3555 C CA . LEU A 1 450 ? 3.040 5.718 -8.135 1.00 81.75 450 LEU A CA 1
ATOM 3556 C C . LEU A 1 450 ? 3.875 4.556 -7.590 1.00 81.75 450 LEU A C 1
ATOM 3558 O O . LEU A 1 450 ? 5.049 4.754 -7.271 1.00 81.75 450 LEU A O 1
ATOM 3562 N N . ALA A 1 451 ? 3.316 3.352 -7.493 1.00 77.56 451 ALA A N 1
ATOM 3563 C CA . ALA A 1 451 ? 4.155 2.163 -7.328 1.00 77.56 451 ALA A CA 1
ATOM 3564 C C . ALA A 1 451 ? 4.861 1.865 -8.671 1.00 77.56 451 ALA A C 1
ATOM 3566 O O . ALA A 1 451 ? 4.279 2.088 -9.730 1.00 77.56 451 ALA A O 1
ATOM 3567 N N . THR A 1 452 ? 6.107 1.402 -8.686 1.00 67.00 452 THR A N 1
ATOM 3568 C CA . THR A 1 452 ? 6.878 1.204 -9.941 1.00 67.00 452 THR A CA 1
ATOM 3569 C C . THR A 1 452 ? 7.422 -0.195 -10.114 1.00 67.00 452 THR A C 1
ATOM 3571 O O . THR A 1 452 ? 7.582 -0.873 -9.072 1.00 67.00 452 THR A O 1
#

Radius of gyration: 23.01 Å; Cα contacts (8 Å, |Δi|>4): 1137; chains: 1; bounding box: 60×50×65 Å

pLDDT: mean 86.52, std 11.27, range [41.81, 98.75]